Protein AF-A0A938V7R7-F1 (afdb_monomer)

Foldseek 3Di:
DDDDLPVAQQEEEAAQALLRLLLLLLLLVVVRRYAYEHQDAHNPCCLAQHVQLLVLLLVVLVVLVCLQCCVVVVDPRDHDDDDVQVSLVSSVVRSCVVRVVSVVSCVVSVHHYDNFHFAAWEDDPQAIWTATPVRDIGGYNFYEYAQAWDADDDPQEDAPLQFENESRSLSVDNDQFQEEEEEALAQSSQSSLQSNLSVNHAYEYEELAQFHNVVAAPVLRVVSVVVSVVSRYHYHYNKHWNHWDQDPQWIWTQIPVRDIDITNHYYYHHDIAADPNYHYHPDDFDDDSQAGDADLLQDTPDPSYGYFANSNVLDNDSVRSNVSSSSNSQCSSQVVVVHDRPDDGDDSQQDKDWRSHVVIDIDGHDHPVRCCVVPNDDDDDDD

Mean predicted aligned error: 4.32 Å

Secondary structure (DSSP, 8-state):
----TTS--SEEEE--SHHHHHHHHHHHHTT--EEEE-SS-TTHHHHHSSHHHHHHHHHHHHHHHHHHHGGGGTPPP------HHHHHHHHHHHHHHHHHHHHHHHHHTT--EE-S-EEEEEEETTEEEEEETTS-EEEESEEEE---EEEPPBTTB---SSSEE-HHHHHH-SS--SEEEEE--SHHHHHHHHHHHHTT-EEEEEESSSSSSTTS-HHHHHHHHHHHHHTT-EEEES--EEEEEEETTEEEEEETTS-EEEESEEEE-S-EEE----EEES----EETTEEP--TT-B-SSTTEEE-GGGG-S---HHHHHHHHHHHHHHHHHHHTT-----PPP-GGGS-EEE-SSS-EEE-S--HHHHHHHHSS------

Radius of gyration: 22.88 Å; Cα contacts (8 Å, |Δi|>4): 775; chains: 1; bounding box: 61×50×68 Å

Nearest PDB structures (foldseek):
  5tr3-assembly1_A  TM=9.235E-01  e=7.946E-37  Pseudomonas putida KT2440
  6uzi-assembly2_D  TM=9.036E-01  e=4.889E-37  Elizabethkingia anophelis NUHP1
  2eq7-assembly1_B  TM=9.326E-01  e=8.092E-36  Thermus thermophilus HB8
  6bz0-assembly1_B  TM=9.240E-01  e=6.521E-36  Acinetobacter baumannii ATCC 19606 = CIP 70.34 = JCM 6841
  3lad-assembly1_B  TM=9.227E-01  e=3.668E-35  Azotobacter vinelandii

Structure (mmCIF, N/CA/C/O backbone):
data_AF-A0A938V7R7-F1
#
_entry.id   AF-A0A938V7R7-F1
#
loop_
_atom_site.group_PDB
_atom_site.id
_atom_site.type_symbol
_atom_site.label_atom_id
_atom_site.label_alt_id
_atom_site.label_comp_id
_atom_site.label_asym_id
_atom_site.label_entity_id
_atom_site.label_seq_id
_atom_site.pdbx_PDB_ins_code
_atom_site.Cartn_x
_atom_site.Cartn_y
_atom_site.Cartn_z
_atom_site.occupancy
_atom_site.B_iso_or_equiv
_atom_site.auth_seq_id
_atom_site.auth_comp_id
_atom_site.auth_asym_id
_atom_site.auth_atom_id
_atom_site.pdbx_PDB_model_num
ATOM 1 N N . MET A 1 1 ? 32.958 6.408 -9.379 1.00 33.25 1 MET A N 1
ATOM 2 C CA . MET A 1 1 ? 33.604 5.968 -10.634 1.00 33.25 1 MET A CA 1
ATOM 3 C C . MET A 1 1 ? 32.664 6.371 -11.743 1.00 33.25 1 MET A C 1
ATOM 5 O O . MET A 1 1 ? 31.522 5.935 -11.711 1.00 33.25 1 MET A O 1
ATOM 9 N N . ASN A 1 2 ? 33.106 7.273 -12.616 1.00 33.44 2 ASN A N 1
ATOM 10 C CA . ASN A 1 2 ? 32.298 7.800 -13.712 1.00 33.44 2 ASN A CA 1
ATOM 11 C C . ASN A 1 2 ? 32.047 6.668 -14.710 1.00 33.44 2 ASN A C 1
ATOM 13 O O . ASN A 1 2 ? 33.001 6.150 -15.289 1.00 33.44 2 ASN A O 1
ATOM 17 N N . ALA A 1 3 ? 30.790 6.245 -14.835 1.00 33.84 3 ALA A N 1
ATOM 18 C CA . ALA A 1 3 ? 30.380 5.324 -15.881 1.00 33.84 3 ALA A CA 1
ATOM 19 C C . ALA A 1 3 ? 30.450 6.056 -17.228 1.00 33.84 3 ALA A C 1
ATOM 21 O O . ALA A 1 3 ? 30.007 7.198 -17.346 1.00 33.84 3 ALA A O 1
ATOM 22 N N . ASP A 1 4 ? 31.058 5.400 -18.209 1.00 33.91 4 ASP A N 1
ATOM 23 C CA . ASP A 1 4 ? 31.094 5.820 -19.604 1.00 33.91 4 ASP A CA 1
ATOM 24 C C . ASP A 1 4 ? 29.648 6.019 -20.120 1.00 33.91 4 ASP A C 1
ATOM 26 O O . ASP A 1 4 ? 28.825 5.109 -19.941 1.00 33.91 4 ASP A O 1
ATOM 30 N N . PRO A 1 5 ? 29.311 7.158 -20.762 1.00 38.81 5 PRO A N 1
ATOM 31 C CA . PRO A 1 5 ? 27.998 7.405 -21.371 1.00 38.81 5 PRO A CA 1
ATOM 32 C C . PRO A 1 5 ? 27.539 6.335 -22.383 1.00 38.81 5 PRO A C 1
ATOM 34 O O . PRO A 1 5 ? 26.374 6.335 -22.785 1.00 38.81 5 PRO A O 1
ATOM 37 N N . LEU A 1 6 ? 28.430 5.426 -22.805 1.00 35.28 6 LEU A N 1
ATOM 38 C CA . LEU A 1 6 ? 28.160 4.356 -23.771 1.00 35.28 6 LEU A CA 1
ATOM 39 C C . LEU A 1 6 ? 28.014 2.943 -23.175 1.00 35.28 6 LEU A C 1
ATOM 41 O O . LEU A 1 6 ? 27.653 2.025 -23.910 1.00 35.28 6 LEU A O 1
ATOM 45 N N . THR A 1 7 ? 28.169 2.746 -21.860 1.00 48.50 7 THR A N 1
ATOM 46 C CA . THR A 1 7 ? 27.627 1.549 -21.179 1.00 48.50 7 THR A CA 1
ATOM 47 C C . THR A 1 7 ? 26.198 1.825 -20.716 1.00 48.50 7 THR A C 1
ATOM 49 O O . THR A 1 7 ? 25.919 1.900 -19.521 1.00 48.50 7 THR A O 1
ATOM 52 N N . GLN A 1 8 ? 25.292 2.053 -21.669 1.00 60.91 8 GLN A N 1
ATOM 53 C CA . GLN A 1 8 ? 23.885 2.312 -21.366 1.00 60.91 8 GLN A CA 1
ATOM 54 C C . GLN A 1 8 ? 23.280 1.101 -20.634 1.00 60.91 8 GLN A C 1
ATOM 56 O O . GLN A 1 8 ? 23.446 -0.032 -21.106 1.00 60.91 8 GLN A O 1
ATOM 61 N N . PRO A 1 9 ? 22.605 1.286 -19.484 1.00 76.00 9 PRO A N 1
ATOM 62 C CA . PRO A 1 9 ? 21.850 0.201 -18.877 1.00 76.00 9 PRO A CA 1
ATOM 63 C C . PRO A 1 9 ? 20.821 -0.314 -19.890 1.00 76.00 9 PRO A C 1
ATOM 65 O O . PRO A 1 9 ? 20.199 0.454 -20.614 1.00 76.00 9 PRO A O 1
ATOM 68 N N . LYS A 1 10 ? 20.641 -1.632 -19.963 1.00 92.06 10 LYS A N 1
ATOM 69 C CA . LYS A 1 10 ? 19.628 -2.240 -20.831 1.00 92.06 10 LYS A CA 1
ATOM 70 C C . LYS A 1 10 ? 18.223 -1.968 -20.308 1.00 92.06 10 LYS A C 1
ATOM 72 O O . LYS A 1 10 ? 17.310 -1.770 -21.103 1.00 92.06 10 LYS A O 1
ATOM 77 N N . VAL A 1 11 ? 18.060 -1.926 -18.987 1.00 97.94 11 VAL A N 1
ATOM 78 C CA . VAL A 1 11 ? 16.760 -1.730 -18.339 1.00 97.94 11 VAL A CA 1
ATOM 79 C C . VAL A 1 11 ? 16.830 -0.609 -17.310 1.00 97.94 11 VAL A C 1
ATOM 81 O O . VAL A 1 11 ? 17.710 -0.610 -16.448 1.00 97.94 11 VAL A O 1
ATOM 84 N N . ALA A 1 12 ? 15.871 0.310 -17.364 1.00 98.31 12 ALA A N 1
ATOM 85 C CA . ALA A 1 12 ? 15.604 1.271 -16.304 1.00 98.31 12 ALA A CA 1
ATOM 86 C C . ALA A 1 12 ? 14.362 0.854 -15.512 1.00 98.31 12 ALA A C 1
ATOM 88 O O . ALA A 1 12 ? 13.296 0.639 -16.085 1.00 98.31 12 ALA A O 1
ATOM 89 N N . VAL A 1 13 ? 14.487 0.757 -14.190 1.00 98.81 13 VAL A N 1
ATOM 90 C CA . VAL A 1 13 ? 13.364 0.493 -13.282 1.00 98.81 13 VAL A CA 1
ATOM 91 C C . VAL A 1 13 ? 13.061 1.762 -12.497 1.00 98.81 13 VAL A C 1
ATOM 93 O O . VAL A 1 13 ? 13.928 2.263 -11.784 1.00 98.81 13 VAL A O 1
ATOM 96 N N . ILE A 1 14 ? 11.844 2.287 -12.628 1.00 98.75 14 ILE A N 1
ATOM 97 C CA . ILE A 1 14 ? 11.409 3.519 -11.963 1.00 98.75 14 ILE A CA 1
ATOM 98 C C . ILE A 1 14 ? 10.562 3.154 -10.744 1.00 98.75 14 ILE A C 1
ATOM 100 O O . ILE A 1 14 ? 9.425 2.710 -10.893 1.00 98.75 14 ILE A O 1
ATOM 104 N N . GLY A 1 15 ? 11.109 3.368 -9.548 1.00 98.56 15 GLY A N 1
ATOM 105 C CA . GLY A 1 15 ? 10.508 3.012 -8.264 1.00 98.56 15 GLY A CA 1
ATOM 106 C C . GLY A 1 15 ? 11.076 1.706 -7.708 1.00 98.56 15 GLY A C 1
ATOM 107 O O . GLY A 1 15 ? 11.133 0.689 -8.397 1.00 98.56 15 GLY A O 1
ATOM 108 N N . ALA A 1 16 ? 11.466 1.713 -6.435 1.00 98.25 16 ALA A N 1
ATOM 109 C CA . ALA A 1 16 ? 12.072 0.579 -5.745 1.00 98.25 16 ALA A CA 1
ATOM 110 C C . ALA A 1 16 ? 11.180 0.011 -4.632 1.00 98.25 16 ALA A C 1
ATOM 112 O O . ALA A 1 16 ? 11.668 -0.437 -3.591 1.00 98.25 16 ALA A O 1
ATOM 113 N N . GLY A 1 17 ? 9.863 -0.015 -4.858 1.00 98.50 17 GLY A N 1
ATOM 114 C CA . GLY A 1 17 ? 8.929 -0.851 -4.096 1.00 98.50 17 GLY A CA 1
ATOM 115 C C . GLY A 1 17 ? 9.093 -2.353 -4.397 1.00 98.50 17 GLY A C 1
ATOM 116 O O . GLY A 1 17 ? 9.943 -2.714 -5.213 1.00 98.50 17 GLY A O 1
ATOM 117 N N . PRO A 1 18 ? 8.268 -3.236 -3.792 1.00 98.50 18 PRO A N 1
ATOM 118 C CA . PRO A 1 18 ? 8.351 -4.697 -3.952 1.00 98.50 18 PRO A CA 1
ATOM 119 C C . PRO A 1 18 ? 8.522 -5.181 -5.393 1.00 98.50 18 PRO A C 1
ATOM 121 O O . PRO A 1 18 ? 9.434 -5.949 -5.675 1.00 98.50 18 PRO A O 1
ATOM 124 N N . GLY A 1 19 ? 7.723 -4.666 -6.332 1.00 98.38 19 GLY A N 1
ATOM 125 C CA . GLY A 1 19 ? 7.876 -5.024 -7.743 1.00 98.38 19 GLY A CA 1
ATOM 126 C C . GLY A 1 19 ? 9.193 -4.548 -8.356 1.00 98.38 19 GLY A C 1
ATOM 127 O O . GLY A 1 19 ? 9.865 -5.315 -9.043 1.00 98.38 19 GLY A O 1
ATOM 128 N N . GLY A 1 20 ? 9.582 -3.300 -8.095 1.00 98.62 20 GLY A N 1
ATOM 129 C CA . GLY A 1 20 ? 10.746 -2.675 -8.719 1.00 98.62 20 GLY A CA 1
ATOM 130 C C . GLY A 1 20 ? 12.078 -3.245 -8.238 1.00 98.62 20 GLY A C 1
ATOM 131 O O . GLY A 1 20 ? 12.902 -3.659 -9.056 1.00 98.62 20 GLY A O 1
ATOM 132 N N . TYR A 1 21 ? 12.293 -3.339 -6.919 1.00 98.44 21 TYR A N 1
ATOM 133 C CA . TYR A 1 21 ? 13.563 -3.871 -6.415 1.00 98.44 21 TYR A CA 1
ATOM 134 C C . TYR A 1 21 ? 13.714 -5.368 -6.728 1.00 98.44 21 TYR A C 1
ATOM 136 O O . TYR A 1 21 ? 14.823 -5.809 -7.031 1.00 98.44 21 TYR A O 1
ATOM 144 N N . GLU A 1 22 ? 12.630 -6.158 -6.713 1.00 98.56 22 GLU A N 1
ATOM 145 C CA . GLU A 1 22 ? 12.698 -7.574 -7.099 1.00 98.56 22 GLU A CA 1
ATOM 146 C C . GLU A 1 22 ? 12.972 -7.754 -8.592 1.00 98.56 22 GLU A C 1
ATOM 148 O O . GLU A 1 22 ? 13.794 -8.602 -8.951 1.00 98.56 22 GLU A O 1
ATOM 153 N N . ALA A 1 23 ? 12.361 -6.931 -9.454 1.00 98.69 23 ALA A N 1
ATOM 154 C CA . ALA A 1 23 ? 12.677 -6.907 -10.881 1.00 98.69 23 ALA A CA 1
ATOM 155 C C . ALA A 1 23 ? 14.161 -6.584 -11.106 1.00 98.69 23 ALA A C 1
ATOM 157 O O . ALA A 1 23 ? 14.849 -7.324 -11.807 1.00 98.69 23 ALA A O 1
ATOM 158 N N . ALA A 1 24 ? 14.690 -5.546 -10.450 1.00 98.56 24 ALA A N 1
ATOM 159 C CA . ALA A 1 24 ? 16.096 -5.160 -10.571 1.00 98.56 24 ALA A CA 1
ATOM 160 C C . ALA A 1 24 ? 17.059 -6.263 -10.093 1.00 98.56 24 ALA A C 1
ATOM 162 O O . ALA A 1 24 ? 18.057 -6.555 -10.757 1.00 98.56 24 ALA A O 1
ATOM 163 N N . ILE A 1 25 ? 16.751 -6.929 -8.973 1.00 98.44 25 ILE A N 1
ATOM 164 C CA . ILE A 1 25 ? 17.532 -8.078 -8.488 1.00 98.44 25 ILE A CA 1
ATOM 165 C C . ILE A 1 25 ? 17.487 -9.229 -9.492 1.00 98.44 25 ILE A C 1
ATOM 167 O O . ILE A 1 25 ? 18.521 -9.843 -9.758 1.00 98.44 25 ILE A O 1
ATOM 171 N N . ARG A 1 26 ? 16.308 -9.542 -10.039 1.00 98.25 26 ARG A N 1
ATOM 172 C CA . ARG A 1 26 ? 16.136 -10.646 -10.984 1.00 98.25 26 ARG A CA 1
ATOM 173 C C . ARG A 1 26 ? 16.855 -10.383 -12.306 1.00 98.25 26 ARG A C 1
ATOM 175 O O . ARG A 1 26 ? 17.546 -11.269 -12.793 1.00 98.25 26 ARG A O 1
ATOM 182 N N . LEU A 1 27 ? 16.767 -9.168 -12.840 1.00 98.25 27 LEU A N 1
ATOM 183 C CA . LEU A 1 27 ? 17.509 -8.756 -14.034 1.00 98.25 27 LEU A CA 1
ATOM 184 C C . LEU A 1 27 ? 19.026 -8.842 -13.812 1.00 98.25 27 LEU A C 1
ATOM 186 O O . LEU A 1 27 ? 19.739 -9.383 -14.652 1.00 98.25 27 LEU A O 1
ATOM 190 N N . ASN A 1 28 ? 19.516 -8.412 -12.644 1.00 97.38 28 ASN A N 1
ATOM 191 C CA . ASN A 1 28 ? 20.922 -8.575 -12.266 1.00 97.38 28 ASN A CA 1
ATOM 192 C C . ASN A 1 28 ? 21.352 -10.050 -12.187 1.00 97.38 28 ASN A C 1
ATOM 194 O O . ASN A 1 28 ? 22.461 -10.377 -12.594 1.00 97.38 28 ASN A O 1
ATOM 198 N N . GLN A 1 29 ? 20.489 -10.948 -11.697 1.00 97.38 29 GLN A N 1
ATOM 199 C CA . GLN A 1 29 ? 20.750 -12.397 -11.698 1.00 97.38 29 GLN A CA 1
ATOM 200 C C . GLN A 1 29 ? 20.821 -12.989 -13.110 1.00 97.38 29 GLN A C 1
ATOM 202 O O . GLN A 1 29 ? 21.473 -14.011 -13.301 1.00 97.38 29 GLN A O 1
ATOM 207 N N . TYR A 1 30 ? 20.162 -12.359 -14.080 1.00 97.06 30 TYR A N 1
ATOM 208 C CA . TYR A 1 30 ? 20.265 -12.686 -15.502 1.00 97.06 30 TYR A CA 1
ATOM 209 C C . TYR A 1 30 ? 21.405 -11.951 -16.207 1.00 97.06 30 TYR A C 1
ATOM 211 O O . TYR A 1 30 ? 21.501 -12.030 -17.426 1.00 97.06 30 TYR A O 1
ATOM 219 N N . GLU A 1 31 ? 22.252 -11.245 -15.453 1.00 96.62 31 GLU A N 1
ATOM 220 C CA . GLU A 1 31 ? 23.382 -10.471 -15.972 1.00 96.62 31 GLU A CA 1
ATOM 221 C C . GLU A 1 31 ? 22.955 -9.362 -16.953 1.00 96.62 31 GLU A C 1
ATOM 223 O O . GLU A 1 31 ? 23.753 -8.882 -17.754 1.00 96.62 31 GLU A O 1
ATOM 228 N N . ILE A 1 32 ? 21.699 -8.905 -16.860 1.00 96.69 32 ILE A N 1
ATOM 229 C CA . ILE A 1 32 ? 21.162 -7.813 -17.674 1.00 96.69 32 ILE A CA 1
ATOM 230 C C . ILE A 1 32 ? 21.493 -6.476 -16.987 1.00 96.69 32 ILE A C 1
ATOM 232 O O . ILE A 1 32 ? 21.039 -6.241 -15.857 1.00 96.69 32 ILE A O 1
ATOM 236 N N . PRO A 1 33 ? 22.254 -5.569 -17.637 1.00 96.12 33 PRO A N 1
ATOM 237 C CA . PRO A 1 33 ? 22.592 -4.267 -17.070 1.00 96.12 33 PRO A CA 1
ATOM 238 C C . PRO A 1 33 ? 21.331 -3.473 -16.721 1.00 96.12 33 PRO A C 1
ATOM 240 O O . PRO A 1 33 ? 20.534 -3.147 -17.598 1.00 96.12 33 PRO A O 1
ATOM 243 N N . THR A 1 34 ? 21.148 -3.168 -15.440 1.00 97.06 34 THR A N 1
ATOM 244 C CA . THR A 1 34 ? 19.922 -2.553 -14.921 1.00 97.06 34 THR A CA 1
ATOM 245 C C . THR A 1 34 ? 20.266 -1.363 -14.049 1.00 97.06 34 THR A C 1
ATOM 247 O O . THR A 1 34 ? 21.168 -1.469 -13.225 1.00 97.06 34 THR A O 1
ATOM 250 N N . ILE A 1 35 ? 19.533 -0.264 -14.199 1.00 97.81 35 ILE A N 1
ATOM 251 C CA . ILE A 1 35 ? 19.584 0.901 -13.313 1.00 97.81 35 ILE A CA 1
ATOM 252 C C . ILE A 1 35 ? 18.248 1.035 -12.575 1.00 97.81 35 ILE A C 1
ATOM 254 O O . ILE A 1 35 ? 17.185 0.844 -13.168 1.00 97.81 35 ILE A O 1
ATOM 258 N N . LEU A 1 36 ? 18.301 1.323 -11.277 1.00 98.50 36 LEU A N 1
ATOM 259 C CA . LEU A 1 36 ? 17.126 1.481 -10.422 1.00 98.50 36 LEU A CA 1
ATOM 260 C C . LEU A 1 36 ? 17.019 2.935 -9.956 1.00 98.50 36 LEU A C 1
ATOM 262 O O . LEU A 1 36 ? 17.972 3.474 -9.401 1.00 98.50 36 LEU A O 1
ATOM 266 N N . PHE A 1 37 ? 15.864 3.559 -10.152 1.00 98.62 37 PHE A N 1
ATOM 267 C CA . PHE A 1 37 ? 15.572 4.906 -9.667 1.00 98.62 37 PHE A CA 1
ATOM 268 C C . PHE A 1 37 ? 14.657 4.822 -8.451 1.00 98.62 37 PHE A C 1
ATOM 270 O O . PHE A 1 37 ? 13.613 4.173 -8.502 1.00 98.62 37 PHE A O 1
ATOM 277 N N . GLU A 1 38 ? 15.032 5.489 -7.368 1.00 98.19 38 GLU A N 1
ATOM 278 C CA . GLU A 1 38 ? 14.213 5.616 -6.165 1.00 98.19 38 GLU A CA 1
ATOM 279 C C . GLU A 1 38 ? 14.363 7.034 -5.622 1.00 98.19 38 GLU A C 1
ATOM 281 O O . GLU A 1 38 ? 15.474 7.527 -5.474 1.00 98.19 38 GLU A O 1
ATOM 286 N N . LYS A 1 39 ? 13.249 7.712 -5.351 1.00 96.81 39 LYS A N 1
ATOM 287 C CA . LYS A 1 39 ? 13.266 9.093 -4.851 1.00 96.81 39 LYS A CA 1
ATOM 288 C C . LYS A 1 39 ? 13.313 9.167 -3.325 1.00 96.81 39 LYS A C 1
ATOM 290 O O . LYS A 1 39 ? 13.703 10.194 -2.780 1.00 96.81 39 LYS A O 1
ATOM 295 N N . GLU A 1 40 ? 12.917 8.094 -2.650 1.00 96.12 40 GLU A N 1
ATOM 296 C CA . GLU A 1 40 ? 12.910 7.958 -1.198 1.00 96.12 40 GLU A CA 1
ATOM 297 C C . GLU A 1 40 ? 13.838 6.806 -0.767 1.00 96.12 40 GLU A C 1
ATOM 299 O O . GLU A 1 40 ? 14.982 6.706 -1.211 1.00 96.12 40 GLU A O 1
ATOM 304 N N . ARG A 1 41 ? 13.378 5.940 0.140 1.00 97.31 41 ARG A N 1
ATOM 305 C CA . ARG A 1 41 ? 14.117 4.779 0.628 1.00 97.31 41 ARG A CA 1
ATOM 306 C C . ARG A 1 41 ? 13.670 3.521 -0.115 1.00 97.31 41 ARG A C 1
ATOM 308 O O . ARG A 1 41 ? 12.482 3.330 -0.378 1.00 97.31 41 ARG A O 1
ATOM 315 N N . LEU A 1 42 ? 14.618 2.623 -0.395 1.00 98.19 42 LEU A N 1
ATOM 316 C CA . LEU A 1 42 ? 14.331 1.317 -0.996 1.00 98.19 42 LEU A CA 1
ATOM 317 C C . LEU A 1 42 ? 13.257 0.554 -0.203 1.00 98.19 42 LEU A C 1
ATOM 319 O O . LEU A 1 42 ? 13.104 0.714 1.008 1.00 98.19 42 LEU A O 1
ATOM 323 N N . GLY A 1 43 ? 12.506 -0.302 -0.894 1.00 97.62 43 GLY A N 1
ATOM 324 C CA . GLY A 1 43 ? 11.392 -1.053 -0.317 1.00 97.62 43 GLY A CA 1
ATOM 325 C C . GLY A 1 43 ? 10.028 -0.387 -0.492 1.00 97.62 43 GLY A C 1
ATOM 326 O O . GLY A 1 43 ? 9.003 -1.049 -0.297 1.00 97.62 43 GLY A O 1
ATOM 327 N N . GLY A 1 44 ? 10.006 0.889 -0.894 1.00 97.81 44 GLY A N 1
ATOM 328 C CA . GLY A 1 44 ? 8.799 1.662 -1.178 1.00 97.81 44 GLY A CA 1
ATOM 329 C C . GLY A 1 44 ? 7.797 1.665 -0.022 1.00 97.81 44 GLY A C 1
ATOM 330 O O . GLY A 1 44 ? 8.156 1.461 1.142 1.00 97.81 44 GLY A O 1
ATOM 331 N N . VAL A 1 45 ? 6.515 1.851 -0.348 1.00 97.81 45 VAL A N 1
ATOM 332 C CA . VAL A 1 45 ? 5.436 1.935 0.652 1.00 97.81 45 VAL A CA 1
ATOM 333 C C . VAL A 1 45 ? 5.375 0.684 1.527 1.00 97.81 45 VAL A C 1
ATOM 335 O O . VAL A 1 45 ? 5.300 0.804 2.740 1.00 97.81 45 VAL A O 1
ATOM 338 N N . CYS A 1 46 ? 5.438 -0.522 0.956 1.00 97.94 46 CYS A N 1
ATOM 339 C CA . CYS A 1 46 ? 5.188 -1.744 1.727 1.00 97.94 46 CYS A CA 1
ATOM 340 C C . CYS A 1 46 ? 6.189 -1.957 2.874 1.00 97.94 46 CYS A C 1
ATOM 342 O O . CYS A 1 46 ? 5.774 -2.327 3.975 1.00 97.94 46 CYS A O 1
ATOM 344 N N . LEU A 1 47 ? 7.486 -1.713 2.647 1.00 98.38 47 LEU A N 1
ATOM 345 C CA . LEU A 1 47 ? 8.489 -1.909 3.697 1.00 98.38 47 LEU A CA 1
ATOM 346 C C . LEU A 1 47 ? 8.575 -0.715 4.655 1.00 98.38 47 LEU A C 1
ATOM 348 O O . LEU A 1 47 ? 8.753 -0.925 5.851 1.00 98.38 47 LEU A O 1
ATOM 352 N N . ASN A 1 48 ? 8.418 0.514 4.156 1.00 98.38 48 ASN A N 1
ATOM 353 C CA . ASN A 1 48 ? 8.651 1.724 4.951 1.00 98.38 48 ASN A CA 1
ATOM 354 C C . ASN A 1 48 ? 7.389 2.251 5.657 1.00 98.38 48 ASN A C 1
ATOM 356 O O . ASN A 1 48 ? 7.464 2.668 6.810 1.00 98.38 48 ASN A O 1
ATOM 360 N N . TRP A 1 49 ? 6.230 2.200 4.991 1.00 97.44 49 TRP A N 1
ATOM 361 C CA . TRP A 1 49 ? 5.007 2.932 5.368 1.00 97.44 49 TRP A CA 1
ATOM 362 C C . TRP A 1 49 ? 3.710 2.125 5.178 1.00 97.44 49 TRP A C 1
ATOM 364 O O . TRP A 1 49 ? 2.627 2.688 5.030 1.00 97.44 49 TRP A O 1
ATOM 374 N N . GLY A 1 50 ? 3.805 0.798 5.137 1.00 97.12 50 GLY A N 1
ATOM 375 C CA . GLY A 1 50 ? 2.684 -0.079 4.813 1.00 97.12 50 GLY A CA 1
ATOM 376 C C . GLY A 1 50 ? 2.791 -1.418 5.523 1.00 97.12 50 GLY A C 1
ATOM 377 O O . GLY A 1 50 ? 2.776 -1.482 6.747 1.00 97.12 50 GLY A O 1
ATOM 378 N N . CYS A 1 51 ? 2.908 -2.499 4.751 1.00 98.06 51 CYS A N 1
ATOM 379 C CA . CYS A 1 51 ? 2.873 -3.877 5.237 1.00 98.06 51 CYS A CA 1
ATOM 380 C C . CYS A 1 51 ? 3.716 -4.108 6.503 1.00 98.06 51 CYS A C 1
ATOM 382 O O . CYS A 1 51 ? 3.186 -4.531 7.524 1.00 98.06 51 CYS A O 1
ATOM 384 N N . ILE A 1 52 ? 5.018 -3.825 6.454 1.00 98.56 52 ILE A N 1
ATOM 385 C CA . ILE A 1 52 ? 5.947 -4.150 7.544 1.00 98.56 52 ILE A CA 1
ATOM 386 C C . ILE A 1 52 ? 5.641 -3.378 8.833 1.00 98.56 52 ILE A C 1
ATOM 388 O O . ILE A 1 52 ? 5.445 -4.029 9.864 1.00 98.56 52 ILE A O 1
ATOM 392 N N . PRO A 1 53 ? 5.575 -2.032 8.835 1.00 98.44 53 PRO A N 1
ATOM 393 C CA . PRO A 1 53 ? 5.277 -1.296 10.057 1.00 98.44 53 PRO A CA 1
ATOM 394 C C . PRO A 1 53 ? 3.872 -1.600 10.592 1.00 98.44 53 PRO A C 1
ATOM 396 O O . PRO A 1 53 ? 3.725 -1.778 11.800 1.00 98.44 53 PRO A O 1
ATOM 399 N N . THR A 1 54 ? 2.857 -1.742 9.730 1.00 98.44 54 THR A N 1
ATOM 400 C CA . THR A 1 54 ? 1.507 -2.108 10.182 1.00 98.44 54 THR A CA 1
ATOM 401 C C . THR A 1 54 ? 1.501 -3.490 10.827 1.00 98.44 54 THR A C 1
ATOM 403 O O . THR A 1 54 ? 0.978 -3.639 11.924 1.00 98.44 54 THR A O 1
ATOM 406 N N . LYS A 1 55 ? 2.136 -4.501 10.218 1.00 98.38 55 LYS A N 1
ATOM 407 C CA . LYS A 1 55 ? 2.129 -5.875 10.755 1.00 98.38 55 LYS A CA 1
ATOM 408 C C . LYS A 1 55 ? 2.986 -6.001 12.008 1.00 98.38 55 LYS A C 1
ATOM 410 O O . LYS A 1 55 ? 2.671 -6.784 12.900 1.00 98.38 55 LYS A O 1
ATOM 415 N N . ALA A 1 56 ? 4.024 -5.175 12.134 1.00 98.62 56 ALA A N 1
ATOM 416 C CA . ALA A 1 56 ? 4.710 -5.027 13.404 1.00 98.62 56 ALA A CA 1
ATOM 417 C C . ALA A 1 56 ? 3.736 -4.530 14.486 1.00 98.62 56 ALA A C 1
ATOM 419 O O . ALA A 1 56 ? 3.682 -5.155 15.540 1.00 98.62 56 ALA A O 1
ATOM 420 N N . LEU A 1 57 ? 2.931 -3.491 14.239 1.00 98.50 57 LEU A N 1
ATOM 421 C CA . LEU A 1 57 ? 1.927 -3.023 15.207 1.00 98.50 57 LEU A CA 1
ATOM 422 C C . LEU A 1 57 ? 0.836 -4.062 15.496 1.00 98.50 57 LEU A C 1
ATOM 424 O O . LEU A 1 57 ? 0.518 -4.269 16.667 1.00 98.50 57 LEU A O 1
ATOM 428 N N . VAL A 1 58 ? 0.337 -4.765 14.472 1.00 98.31 58 VAL A N 1
ATOM 429 C CA . VAL A 1 58 ? -0.618 -5.875 14.638 1.00 98.31 58 VAL A CA 1
ATOM 430 C C . VAL A 1 58 ? -0.087 -6.885 15.645 1.00 98.31 58 VAL A C 1
ATOM 432 O O . VAL A 1 58 ? -0.787 -7.198 16.600 1.00 98.31 58 VAL A O 1
ATOM 435 N N . ARG A 1 59 ? 1.178 -7.313 15.533 1.00 98.00 59 ARG A N 1
ATOM 436 C CA . ARG A 1 59 ? 1.714 -8.306 16.475 1.00 98.00 59 ARG A CA 1
ATOM 437 C C . ARG A 1 59 ? 1.738 -7.819 17.930 1.00 98.00 59 ARG A C 1
ATOM 439 O O . ARG A 1 59 ? 1.598 -8.620 18.851 1.00 98.00 59 ARG A O 1
ATOM 446 N N . SER A 1 60 ? 1.924 -6.517 18.159 1.00 97.50 60 SER A N 1
ATOM 447 C CA . SER A 1 60 ? 1.795 -5.940 19.505 1.00 97.50 60 SER A CA 1
ATOM 448 C C . SER A 1 60 ? 0.341 -5.952 19.990 1.00 97.50 60 SER A C 1
ATOM 450 O O . SER A 1 60 ? 0.100 -6.301 21.141 1.00 97.50 60 SER A O 1
ATOM 452 N N . ALA A 1 61 ? -0.613 -5.612 19.120 1.00 97.06 61 ALA A N 1
ATOM 453 C CA . ALA A 1 61 ? -2.044 -5.640 19.424 1.00 97.06 61 ALA A CA 1
ATOM 454 C C . ALA A 1 61 ? -2.563 -7.065 19.700 1.00 97.06 61 ALA A C 1
ATOM 456 O O . ALA A 1 61 ? -3.297 -7.278 20.662 1.00 97.06 61 ALA A O 1
ATOM 457 N N . GLU A 1 62 ? -2.133 -8.054 18.915 1.00 95.56 62 GLU A N 1
ATOM 458 C CA . GLU A 1 62 ? -2.445 -9.473 19.126 1.00 95.56 62 GLU A CA 1
ATOM 459 C C . GLU A 1 62 ? -2.005 -9.955 20.503 1.00 95.56 62 GLU A C 1
ATOM 461 O O . GLU A 1 62 ? -2.789 -10.581 21.207 1.00 95.56 62 GLU A O 1
ATOM 466 N N . LEU A 1 63 ? -0.777 -9.627 20.917 1.00 95.00 63 LEU A N 1
ATOM 467 C CA . LEU A 1 63 ? -0.277 -10.029 22.228 1.00 95.00 63 LEU A CA 1
ATOM 468 C C . LEU A 1 63 ? -1.133 -9.439 23.359 1.00 95.00 63 LEU A C 1
ATOM 470 O O . LEU A 1 63 ? -1.408 -10.122 24.342 1.00 95.00 63 LEU A O 1
ATOM 474 N N . ILE A 1 64 ? -1.601 -8.196 23.211 1.00 94.50 64 ILE A N 1
ATOM 475 C CA . ILE A 1 64 ? -2.519 -7.574 24.175 1.00 94.50 64 ILE A CA 1
ATOM 476 C C . ILE A 1 64 ? -3.859 -8.323 24.205 1.00 94.50 64 ILE A C 1
ATOM 478 O O . ILE A 1 64 ? -4.383 -8.601 25.286 1.00 94.50 64 ILE A O 1
ATOM 482 N N . HIS A 1 65 ? -4.403 -8.699 23.045 1.00 91.56 65 HIS A N 1
ATOM 483 C CA . HIS A 1 65 ? -5.614 -9.518 22.975 1.00 91.56 65 HIS A CA 1
ATOM 484 C C . HIS A 1 65 ? -5.429 -10.895 23.626 1.00 91.56 65 HIS A C 1
ATOM 486 O O . HIS A 1 65 ? -6.263 -11.284 24.443 1.00 91.56 65 HIS A O 1
ATOM 492 N N . GLU A 1 66 ? -4.333 -11.599 23.331 1.00 91.44 66 GLU A N 1
ATOM 493 C CA . GLU A 1 66 ? -3.987 -12.897 23.929 1.00 91.44 66 GLU A CA 1
ATOM 494 C C . GLU A 1 66 ? -3.876 -12.797 25.462 1.00 91.44 66 GLU A C 1
ATOM 496 O O . GLU A 1 66 ? -4.441 -13.623 26.180 1.00 91.44 66 GLU A O 1
ATOM 501 N N . MET A 1 67 ? -3.213 -11.756 25.980 1.00 92.00 67 MET A N 1
ATOM 502 C CA . MET A 1 67 ? -3.092 -11.517 27.425 1.00 92.00 67 MET A CA 1
ATOM 503 C C . MET A 1 67 ? -4.450 -11.270 28.090 1.00 92.00 67 MET A C 1
ATOM 505 O O . MET A 1 67 ? -4.714 -11.805 29.167 1.00 92.00 67 MET A O 1
ATOM 509 N N . ASN A 1 68 ? -5.329 -10.498 27.447 1.00 88.44 68 ASN A N 1
ATOM 510 C CA . ASN A 1 68 ? -6.674 -10.236 27.959 1.00 88.44 68 ASN A CA 1
ATOM 511 C C . ASN A 1 68 ? -7.564 -11.492 27.918 1.00 88.44 68 ASN A C 1
ATOM 513 O O . ASN A 1 68 ? -8.362 -11.710 28.830 1.00 88.44 68 ASN A O 1
ATOM 517 N N . ALA A 1 69 ? -7.404 -12.340 26.898 1.00 89.50 69 ALA A N 1
ATOM 518 C CA . ALA A 1 69 ? -8.142 -13.594 26.741 1.00 89.50 69 ALA A CA 1
ATOM 519 C C . ALA A 1 69 ? -7.605 -14.741 27.620 1.00 89.50 69 ALA A C 1
ATOM 521 O O . ALA A 1 69 ? -8.266 -15.768 27.763 1.00 89.50 69 ALA A O 1
ATOM 522 N N . ALA A 1 70 ? -6.440 -14.584 28.256 1.00 92.12 70 ALA A N 1
ATOM 523 C CA . ALA A 1 70 ? -5.796 -15.629 29.057 1.00 92.12 70 ALA A CA 1
ATOM 524 C C . ALA A 1 70 ? -6.690 -16.181 30.194 1.00 92.12 70 ALA A C 1
ATOM 526 O O . ALA A 1 70 ? -6.558 -17.345 30.584 1.00 92.12 70 ALA A O 1
ATOM 527 N N . VAL A 1 71 ? -7.650 -15.382 30.678 1.00 92.12 71 VAL A N 1
ATOM 528 C CA . VAL A 1 71 ? -8.650 -15.797 31.678 1.00 92.12 71 VAL A CA 1
ATOM 529 C C . VAL A 1 71 ? -9.535 -16.952 31.205 1.00 92.12 71 VAL A C 1
ATOM 531 O O . VAL A 1 71 ? -9.897 -17.805 32.015 1.00 92.12 71 VAL A O 1
ATOM 534 N N . GLU A 1 72 ? -9.822 -17.042 29.904 1.00 92.25 72 GLU A N 1
ATOM 535 C CA . GLU A 1 72 ? -10.599 -18.140 29.312 1.00 92.25 72 GLU A CA 1
ATOM 536 C C . GLU A 1 72 ? -9.860 -19.483 29.417 1.00 92.25 72 GLU A C 1
ATOM 538 O O . GLU A 1 72 ? -10.481 -20.543 29.454 1.00 92.25 72 GLU A O 1
ATOM 543 N N . TYR A 1 73 ? -8.534 -19.434 29.560 1.00 93.31 73 TYR A N 1
ATOM 544 C CA . TYR A 1 73 ? -7.657 -20.590 29.741 1.00 93.31 73 TYR A CA 1
ATOM 545 C C . TYR A 1 73 ? -7.304 -20.846 31.216 1.00 93.31 73 TYR A C 1
ATOM 547 O O . TYR A 1 73 ? -6.397 -21.620 31.518 1.00 93.31 73 TYR A O 1
ATOM 555 N N . GLY A 1 74 ? -7.992 -20.188 32.156 1.00 93.88 74 GLY A N 1
ATOM 556 C CA . GLY A 1 74 ? -7.743 -20.332 33.592 1.00 93.88 74 GLY A CA 1
ATOM 557 C C . GLY A 1 74 ? -6.483 -19.618 34.095 1.00 93.88 74 GLY A C 1
ATOM 558 O O . GLY A 1 74 ? -6.092 -19.808 35.250 1.00 93.88 74 GLY A O 1
ATOM 559 N N . ILE A 1 75 ? -5.847 -18.780 33.270 1.00 93.12 75 ILE A N 1
ATOM 560 C CA . ILE A 1 75 ? -4.719 -17.940 33.682 1.00 93.12 75 ILE A CA 1
ATOM 561 C C . ILE A 1 75 ? -5.288 -16.668 34.307 1.00 93.12 75 ILE A C 1
ATOM 563 O O . ILE A 1 75 ? -6.104 -15.972 33.707 1.00 93.12 75 ILE A O 1
ATOM 567 N N . LYS A 1 76 ? -4.875 -16.352 35.537 1.00 87.12 76 LYS A N 1
ATOM 568 C CA . LYS A 1 76 ? -5.390 -15.171 36.243 1.00 87.12 76 LYS A CA 1
ATOM 569 C C . LYS A 1 76 ? -5.121 -13.900 35.425 1.00 87.12 76 LYS A C 1
ATOM 571 O O . LYS A 1 76 ? -3.991 -13.726 34.966 1.00 87.12 76 LYS A O 1
ATOM 576 N N . PRO A 1 77 ? -6.117 -13.010 35.277 1.00 78.69 77 PRO A N 1
ATOM 577 C CA . PRO A 1 77 ? -5.969 -11.818 34.460 1.00 78.69 77 PRO A CA 1
ATOM 578 C C . PRO A 1 77 ? -4.896 -10.907 35.057 1.00 78.69 77 PRO A C 1
ATOM 580 O O . PRO A 1 77 ? -4.942 -10.566 36.240 1.00 78.69 77 PRO A O 1
ATOM 583 N N . HIS A 1 78 ? -3.950 -10.499 34.219 1.00 79.88 78 HIS A N 1
ATOM 584 C CA . HIS A 1 78 ? -3.036 -9.408 34.511 1.00 79.88 78 HIS A CA 1
ATOM 585 C C . HIS A 1 78 ? -3.180 -8.379 33.388 1.00 79.88 78 HIS A C 1
ATOM 587 O O . HIS A 1 78 ? -2.965 -8.743 32.231 1.00 79.88 78 HIS A O 1
ATOM 593 N N . PRO A 1 79 ? -3.539 -7.116 33.686 1.00 77.62 79 PRO A N 1
ATOM 594 C CA . PRO A 1 79 ? -3.647 -6.087 32.660 1.00 77.62 79 PRO A CA 1
ATOM 595 C C . PRO A 1 79 ? -2.345 -5.978 31.866 1.00 77.62 79 PRO A C 1
ATOM 597 O O . PRO A 1 79 ? -1.259 -5.976 32.460 1.00 77.62 79 PRO A O 1
ATOM 600 N N . ALA A 1 80 ? -2.453 -5.884 30.542 1.00 83.44 80 ALA A N 1
ATOM 601 C CA . ALA A 1 80 ? -1.316 -5.570 29.693 1.00 83.44 80 ALA A CA 1
ATOM 602 C C . ALA A 1 80 ? -0.887 -4.120 29.962 1.00 83.44 80 ALA A C 1
ATOM 604 O O . ALA A 1 80 ? -1.608 -3.178 29.639 1.00 83.44 80 ALA A O 1
ATOM 605 N N . VAL A 1 81 ? 0.280 -3.943 30.579 1.00 89.50 81 VAL A N 1
ATOM 606 C CA . VAL A 1 81 ? 0.910 -2.630 30.752 1.00 89.50 81 VAL A CA 1
ATOM 607 C C . VAL A 1 81 ? 1.894 -2.445 29.607 1.00 89.50 81 VAL A C 1
ATOM 609 O O . VAL A 1 81 ? 2.795 -3.264 29.435 1.00 89.50 81 VAL A O 1
ATOM 612 N N . PHE A 1 82 ? 1.716 -1.391 28.816 1.00 93.62 82 PHE A N 1
ATOM 613 C CA . PHE A 1 82 ? 2.562 -1.100 27.663 1.00 93.62 82 PHE A CA 1
ATOM 614 C C . PHE A 1 82 ? 2.882 0.392 27.571 1.00 93.62 82 PHE A C 1
ATOM 616 O O . PHE A 1 82 ? 2.116 1.235 28.033 1.00 93.62 82 PHE A O 1
ATOM 623 N N . ASP A 1 83 ? 4.008 0.698 26.931 1.00 95.62 83 ASP A N 1
ATOM 624 C CA . ASP A 1 83 ? 4.384 2.045 26.515 1.00 95.62 83 ASP A CA 1
ATOM 625 C C . ASP A 1 83 ? 4.315 2.123 24.981 1.00 95.62 83 ASP A C 1
ATOM 627 O O . ASP A 1 83 ? 4.884 1.292 24.263 1.00 95.62 83 ASP A O 1
ATOM 631 N N . PHE A 1 84 ? 3.572 3.101 24.456 1.00 97.31 84 PHE A N 1
ATOM 632 C CA . PHE A 1 84 ? 3.383 3.228 23.010 1.00 97.31 84 PHE A CA 1
ATOM 633 C C . PHE A 1 84 ? 4.668 3.646 22.278 1.00 97.31 84 PHE A C 1
ATOM 635 O O . PHE A 1 84 ? 4.893 3.212 21.147 1.00 97.31 84 PHE A O 1
ATOM 642 N N . LYS A 1 85 ? 5.555 4.417 22.918 1.00 97.19 85 LYS A N 1
ATOM 643 C CA . LYS A 1 85 ? 6.854 4.803 22.346 1.00 97.19 85 LYS A CA 1
ATOM 644 C C . LYS A 1 85 ? 7.777 3.593 22.232 1.00 97.19 85 LYS A C 1
ATOM 646 O O . LYS A 1 85 ? 8.484 3.470 21.229 1.00 97.19 85 LYS A O 1
ATOM 651 N N . ASP A 1 86 ? 7.722 2.658 23.177 1.00 97.56 86 ASP A N 1
ATOM 652 C CA . ASP A 1 86 ? 8.454 1.389 23.082 1.00 97.56 86 ASP A CA 1
ATOM 653 C C . ASP A 1 86 ? 7.913 0.498 21.950 1.00 97.56 86 ASP A C 1
ATOM 655 O O . ASP A 1 86 ? 8.692 -0.075 21.176 1.00 97.56 86 ASP A O 1
ATOM 659 N N . ILE A 1 87 ? 6.586 0.430 21.779 1.00 98.06 87 ILE A N 1
ATOM 660 C CA . ILE A 1 87 ? 5.953 -0.265 20.641 1.00 98.06 87 ILE A CA 1
ATOM 661 C C . ILE A 1 87 ? 6.409 0.355 19.311 1.00 98.06 87 ILE A C 1
ATOM 663 O O . ILE A 1 87 ? 6.837 -0.371 18.405 1.00 98.06 87 ILE A O 1
ATOM 667 N N . GLN A 1 88 ? 6.386 1.686 19.206 1.00 98.25 88 GLN A N 1
ATOM 668 C CA . GLN A 1 88 ? 6.844 2.420 18.024 1.00 98.25 88 GLN A CA 1
ATOM 669 C C . GLN A 1 88 ? 8.339 2.203 17.756 1.00 98.25 88 GLN A C 1
ATOM 671 O O . GLN A 1 88 ? 8.739 1.964 16.613 1.00 98.25 88 GLN A O 1
ATOM 676 N N . THR A 1 89 ? 9.167 2.189 18.801 1.00 98.25 89 THR A N 1
ATOM 677 C CA . THR A 1 89 ? 10.603 1.898 18.702 1.00 98.25 89 THR A CA 1
ATOM 678 C C . THR A 1 89 ? 10.844 0.492 18.155 1.00 98.25 89 THR A C 1
ATOM 680 O O . THR A 1 89 ? 11.647 0.310 17.235 1.00 98.25 89 THR A O 1
ATOM 683 N N . ARG A 1 90 ? 10.106 -0.515 18.644 1.00 98.19 90 ARG A N 1
ATOM 684 C CA . ARG A 1 90 ? 10.187 -1.887 18.122 1.00 98.19 90 ARG A CA 1
ATOM 685 C C . ARG A 1 90 ? 9.765 -1.961 16.655 1.00 98.19 90 ARG A C 1
ATOM 687 O O . ARG A 1 90 ? 10.473 -2.583 15.863 1.00 98.19 90 ARG A O 1
ATOM 694 N N . LYS A 1 91 ? 8.649 -1.327 16.281 1.00 98.44 91 LYS A N 1
ATOM 695 C CA . LYS A 1 91 ? 8.186 -1.237 14.885 1.00 98.44 91 LYS A CA 1
ATOM 696 C C . LYS A 1 91 ? 9.278 -0.653 13.985 1.00 98.44 91 LYS A C 1
ATOM 698 O O . LYS A 1 91 ? 9.617 -1.259 12.971 1.00 98.44 91 LYS A O 1
ATOM 703 N N . ASN A 1 92 ? 9.863 0.480 14.376 1.00 98.38 92 ASN A N 1
ATOM 704 C CA . ASN A 1 92 ? 10.925 1.143 13.615 1.00 98.38 92 ASN A CA 1
ATOM 705 C C . ASN A 1 92 ? 12.171 0.260 13.479 1.00 98.38 92 ASN A C 1
ATOM 707 O O . ASN A 1 92 ? 12.745 0.185 12.398 1.00 98.38 92 ASN A O 1
ATOM 711 N N . LYS A 1 93 ? 12.546 -0.481 14.529 1.00 98.62 93 LYS A N 1
ATOM 712 C CA . LYS A 1 93 ? 13.651 -1.448 14.466 1.00 98.62 93 LYS A CA 1
ATOM 713 C C . LYS A 1 93 ? 13.394 -2.571 13.453 1.00 98.62 93 LYS A C 1
ATOM 715 O O . LYS A 1 93 ? 14.316 -2.962 12.743 1.00 98.62 93 LYS A O 1
ATOM 720 N N . VAL A 1 94 ? 12.163 -3.085 13.376 1.00 98.69 94 VAL A N 1
ATOM 721 C CA . VAL A 1 94 ? 11.781 -4.116 12.391 1.00 98.69 94 VAL A CA 1
ATOM 722 C C . VAL A 1 94 ? 11.874 -3.569 10.965 1.00 98.69 94 VAL A C 1
ATOM 724 O O . VAL A 1 94 ? 12.459 -4.228 10.105 1.00 98.69 94 VAL A O 1
ATOM 727 N N . VAL A 1 95 ? 11.356 -2.359 10.723 1.00 98.62 95 VAL A N 1
ATOM 728 C CA . VAL A 1 95 ? 11.485 -1.674 9.424 1.00 98.62 95 VAL A CA 1
ATOM 729 C C . VAL A 1 95 ? 12.958 -1.501 9.060 1.00 98.62 95 VAL A C 1
ATOM 731 O O . VAL A 1 95 ? 13.373 -1.923 7.984 1.00 98.62 95 VAL A O 1
ATOM 734 N N . GLU A 1 96 ? 13.764 -0.963 9.977 1.00 98.56 96 GLU A N 1
ATOM 735 C CA . GLU A 1 96 ? 15.185 -0.706 9.747 1.00 98.56 96 GLU A CA 1
ATOM 736 C C . GLU A 1 96 ? 15.951 -1.981 9.386 1.00 98.56 96 GLU A C 1
ATOM 738 O O . GLU A 1 96 ? 16.709 -2.004 8.418 1.00 98.56 96 GLU A O 1
ATOM 743 N N . GLN A 1 97 ? 15.715 -3.072 10.117 1.00 98.50 97 GLN A N 1
ATOM 744 C CA . GLN A 1 97 ? 16.348 -4.360 9.847 1.00 98.50 97 GLN A CA 1
ATOM 745 C C . GLN A 1 97 ? 16.014 -4.886 8.444 1.00 98.50 97 GLN A C 1
ATOM 747 O O . GLN A 1 97 ? 16.895 -5.386 7.744 1.00 98.50 97 GLN A O 1
ATOM 752 N N . ILE A 1 98 ? 14.749 -4.798 8.035 1.00 98.12 98 ILE A N 1
ATOM 753 C CA . ILE A 1 98 ? 14.298 -5.337 6.749 1.00 98.12 98 ILE A CA 1
ATOM 754 C C . ILE A 1 98 ? 14.806 -4.468 5.595 1.00 98.12 98 ILE A C 1
ATOM 756 O O . ILE A 1 98 ? 15.373 -4.992 4.635 1.00 98.12 98 ILE A O 1
ATOM 760 N N . VAL A 1 99 ? 14.650 -3.147 5.695 1.00 98.31 99 VAL A N 1
ATOM 761 C CA . VAL A 1 99 ? 15.020 -2.227 4.614 1.00 98.31 99 VAL A CA 1
ATOM 762 C C . VAL A 1 99 ? 16.538 -2.175 4.425 1.00 98.31 99 VAL A C 1
ATOM 764 O O . VAL A 1 99 ? 17.012 -2.312 3.296 1.00 98.31 99 VAL A O 1
ATOM 767 N N . SER A 1 100 ? 17.320 -2.111 5.510 1.00 98.38 100 SER A N 1
ATOM 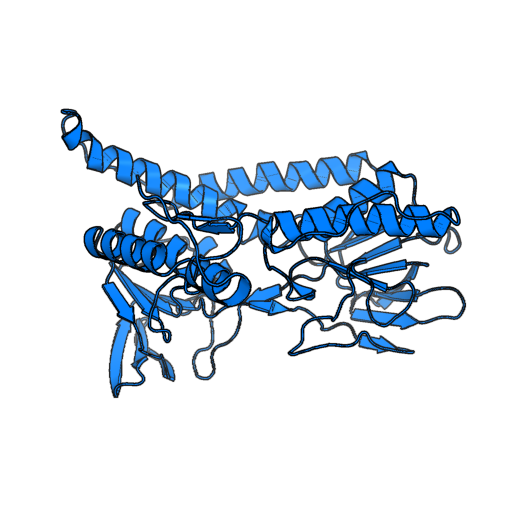768 C CA . SER A 1 100 ? 18.789 -2.184 5.426 1.00 98.38 100 SER A CA 1
ATOM 769 C C . SER A 1 100 ? 19.287 -3.518 4.853 1.00 98.38 100 SER A C 1
ATOM 771 O O . SER A 1 100 ? 20.315 -3.567 4.171 1.00 98.38 100 SER A O 1
ATOM 773 N N . GLY A 1 101 ? 18.538 -4.609 5.057 1.00 98.31 101 GLY A N 1
ATOM 774 C CA . GLY A 1 101 ? 18.788 -5.897 4.413 1.00 98.31 101 GLY A CA 1
ATOM 775 C C . GLY A 1 101 ? 18.664 -5.832 2.886 1.00 98.31 101 GLY A C 1
ATOM 776 O O . GLY A 1 101 ? 19.531 -6.354 2.178 1.00 98.31 101 GLY A O 1
ATOM 777 N N . ILE A 1 102 ? 17.637 -5.146 2.372 1.00 97.88 102 ILE A N 1
ATOM 778 C CA . ILE A 1 102 ? 17.453 -4.914 0.929 1.00 97.88 102 ILE A CA 1
ATOM 779 C C . ILE A 1 102 ? 18.544 -3.991 0.379 1.00 97.88 102 ILE A C 1
ATOM 781 O O . ILE A 1 102 ? 19.167 -4.319 -0.631 1.00 97.88 102 ILE A O 1
ATOM 785 N N . GLU A 1 103 ? 18.848 -2.890 1.067 1.00 98.31 103 GLU A N 1
ATOM 786 C CA . GLU A 1 103 ? 19.935 -1.972 0.695 1.00 98.31 103 GLU A CA 1
ATOM 787 C C . GLU A 1 103 ? 21.286 -2.700 0.607 1.00 98.31 103 GLU A C 1
ATOM 789 O O . GLU A 1 103 ? 22.039 -2.539 -0.359 1.00 98.31 103 GLU A O 1
ATOM 794 N N . LEU A 1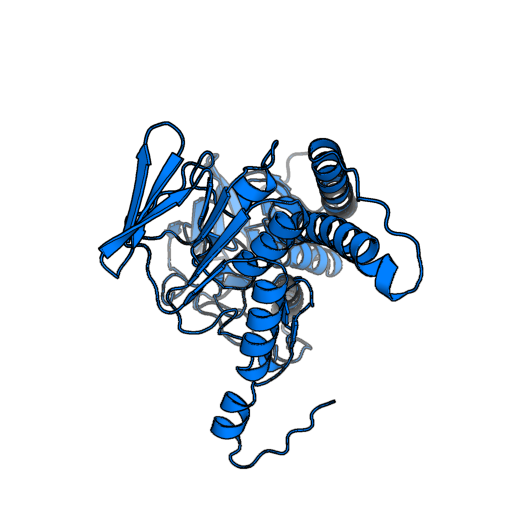 104 ? 21.585 -3.567 1.582 1.00 98.25 104 LEU A N 1
ATOM 795 C CA . LEU A 1 104 ? 22.783 -4.402 1.574 1.00 98.25 104 LEU A CA 1
ATOM 796 C C . LEU A 1 104 ? 22.798 -5.363 0.380 1.00 98.25 104 LEU A C 1
ATOM 798 O O . LEU A 1 104 ? 23.852 -5.544 -0.235 1.00 98.25 104 LEU A O 1
ATOM 802 N N . LEU A 1 105 ? 21.663 -5.987 0.060 1.00 97.19 105 LEU A N 1
ATOM 803 C CA . LEU A 1 105 ? 21.546 -6.927 -1.052 1.00 97.19 105 LEU A CA 1
ATOM 804 C C . LEU A 1 105 ? 21.785 -6.232 -2.401 1.00 97.19 105 LEU A C 1
ATOM 806 O O . LEU A 1 105 ? 22.602 -6.710 -3.190 1.00 97.19 105 LEU A O 1
ATOM 810 N N . ILE A 1 106 ? 21.136 -5.089 -2.635 1.00 97.62 106 ILE A N 1
ATOM 811 C CA . ILE A 1 106 ? 21.300 -4.259 -3.838 1.00 97.62 106 ILE A CA 1
ATOM 812 C C . ILE A 1 106 ? 22.761 -3.815 -3.991 1.00 97.62 106 ILE A C 1
ATOM 814 O O . ILE A 1 106 ? 23.366 -4.012 -5.049 1.00 97.62 106 ILE A O 1
ATOM 818 N N . ARG A 1 107 ? 23.381 -3.334 -2.903 1.00 97.38 107 ARG A N 1
ATOM 819 C CA . ARG A 1 107 ? 24.797 -2.938 -2.892 1.00 97.38 107 ARG A CA 1
ATOM 820 C C . ARG A 1 107 ? 25.737 -4.109 -3.178 1.00 97.38 107 ARG A C 1
ATOM 822 O O . ARG A 1 107 ? 26.653 -3.966 -3.984 1.00 97.38 107 ARG A O 1
ATOM 829 N N . LYS A 1 108 ? 25.526 -5.277 -2.554 1.00 97.31 108 LYS A N 1
ATOM 830 C CA . LYS A 1 108 ? 26.343 -6.484 -2.803 1.00 97.31 108 LYS A CA 1
ATOM 831 C C . LYS A 1 108 ? 26.256 -6.947 -4.258 1.00 97.31 108 LYS A C 1
ATOM 833 O O . LYS A 1 108 ? 27.243 -7.444 -4.792 1.00 97.31 108 LYS A O 1
ATOM 838 N N . ARG A 1 109 ? 25.099 -6.756 -4.893 1.00 96.31 109 ARG A N 1
ATOM 839 C CA . ARG A 1 109 ? 24.860 -7.056 -6.311 1.00 96.31 109 ARG A CA 1
ATOM 840 C C . ARG A 1 109 ? 25.380 -5.990 -7.274 1.00 96.31 109 ARG A C 1
ATOM 842 O O . ARG A 1 109 ? 25.348 -6.219 -8.479 1.00 96.31 109 ARG A O 1
ATOM 849 N N . LYS A 1 110 ? 25.888 -4.866 -6.753 1.00 96.62 110 LYS A N 1
ATOM 850 C CA . LYS A 1 110 ? 26.395 -3.723 -7.527 1.00 96.62 110 LYS A CA 1
ATOM 851 C C . LYS A 1 110 ? 25.364 -3.179 -8.523 1.00 96.62 110 LYS A C 1
ATOM 853 O O . LYS A 1 110 ? 25.740 -2.724 -9.596 1.00 96.62 110 LYS A O 1
ATOM 858 N N . ILE A 1 111 ? 24.079 -3.243 -8.176 1.00 97.06 111 ILE A N 1
ATOM 859 C CA . ILE A 1 111 ? 23.016 -2.639 -8.983 1.00 97.06 111 ILE A CA 1
ATOM 860 C C . ILE A 1 111 ? 23.100 -1.118 -8.772 1.00 97.06 111 ILE A C 1
ATOM 862 O O . ILE A 1 111 ? 23.003 -0.681 -7.622 1.00 97.06 111 ILE A O 1
ATOM 866 N N . PRO A 1 112 ? 23.316 -0.310 -9.826 1.00 97.25 112 PRO A N 1
ATOM 867 C CA . PRO A 1 112 ? 23.280 1.144 -9.732 1.00 97.25 112 PRO A CA 1
ATOM 868 C C . PRO A 1 112 ? 21.911 1.630 -9.251 1.00 97.25 112 PRO A C 1
ATOM 870 O O . PRO A 1 112 ? 20.884 1.272 -9.831 1.00 97.25 112 PRO A O 1
ATOM 873 N N . VAL A 1 113 ? 21.914 2.459 -8.206 1.00 97.94 113 VAL A N 1
ATOM 874 C CA . VAL A 1 113 ? 20.719 3.131 -7.689 1.00 97.94 113 VAL A CA 1
ATOM 875 C C . VAL A 1 113 ? 20.908 4.633 -7.823 1.00 97.94 113 VAL A C 1
ATOM 877 O O . VAL A 1 113 ? 21.900 5.172 -7.329 1.00 97.94 113 VAL A O 1
ATOM 880 N N . ILE A 1 114 ? 19.960 5.294 -8.477 1.00 98.06 114 ILE A N 1
ATOM 881 C CA . ILE A 1 114 ? 19.893 6.748 -8.574 1.00 98.06 114 ILE A CA 1
ATOM 882 C C . ILE A 1 114 ? 18.847 7.231 -7.577 1.00 98.06 114 ILE A C 1
ATOM 884 O O . ILE A 1 114 ? 17.658 6.947 -7.726 1.00 98.06 114 ILE A O 1
ATOM 888 N N . ASN A 1 115 ? 19.310 7.957 -6.559 1.00 97.56 115 ASN A N 1
ATOM 889 C CA . ASN A 1 115 ? 18.468 8.503 -5.497 1.00 97.56 115 ASN A CA 1
ATOM 890 C C . ASN A 1 115 ? 17.790 9.803 -5.960 1.00 97.56 115 ASN A C 1
ATOM 892 O O . ASN A 1 115 ? 18.108 10.890 -5.476 1.00 97.56 115 ASN A O 1
ATOM 896 N N . SER A 1 116 ? 16.938 9.710 -6.978 1.00 97.50 116 SER A N 1
ATOM 897 C CA . SER A 1 116 ? 16.230 10.848 -7.560 1.00 97.50 116 SER A CA 1
ATOM 898 C C . SER A 1 116 ? 14.926 10.400 -8.209 1.00 97.50 116 SER A C 1
ATOM 900 O O . SER A 1 116 ? 14.820 9.285 -8.725 1.00 97.50 116 SER A O 1
ATOM 902 N N . ALA A 1 117 ? 13.933 11.288 -8.215 1.00 97.19 117 ALA A N 1
ATOM 903 C CA . ALA A 1 117 ? 12.720 11.078 -8.991 1.00 97.19 117 ALA A CA 1
ATOM 904 C C . ALA A 1 117 ? 13.040 11.174 -10.485 1.00 97.19 117 ALA A C 1
ATOM 906 O O . ALA A 1 117 ? 13.728 12.100 -10.913 1.00 97.19 117 ALA A O 1
ATOM 907 N N . VAL A 1 118 ? 12.505 10.249 -11.278 1.00 98.12 118 VAL A N 1
ATOM 908 C CA . VAL A 1 118 ? 12.396 10.438 -12.728 1.00 98.12 118 VAL A CA 1
ATOM 909 C C . VAL A 1 118 ? 11.190 11.334 -12.973 1.00 98.1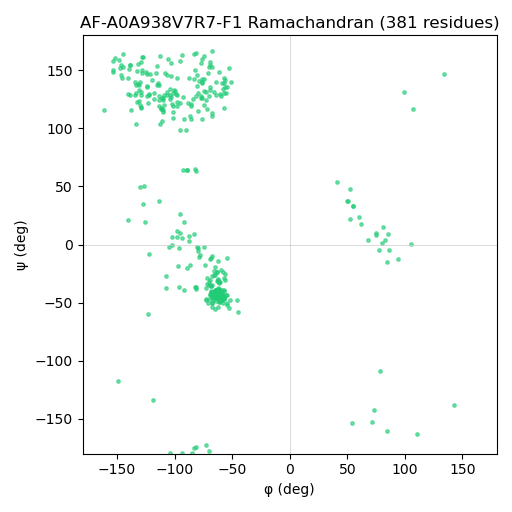2 118 VAL A C 1
ATOM 911 O O . VAL A 1 118 ? 10.128 11.079 -12.412 1.00 98.12 118 VAL A O 1
ATOM 914 N N . ILE A 1 119 ? 11.369 12.385 -13.769 1.00 98.00 119 ILE A N 1
ATOM 915 C CA . ILE A 1 119 ? 10.312 13.354 -14.087 1.00 98.00 119 ILE A CA 1
ATOM 916 C C . ILE A 1 119 ? 9.807 13.208 -15.519 1.00 98.00 119 ILE A C 1
ATOM 918 O O . ILE A 1 119 ? 8.652 13.527 -15.780 1.00 98.00 119 ILE A O 1
ATOM 922 N N . SER A 1 120 ? 10.635 12.702 -16.436 1.00 98.12 120 SER A N 1
ATOM 923 C CA . SER A 1 120 ? 10.221 12.467 -17.816 1.00 98.12 120 SER A CA 1
ATOM 924 C C . SER A 1 120 ? 10.853 11.224 -18.425 1.00 98.12 120 SER A C 1
ATOM 926 O O . SER A 1 120 ? 11.949 10.801 -18.037 1.00 98.12 120 SER A O 1
ATOM 928 N N . VAL A 1 121 ? 10.137 10.646 -19.387 1.00 97.94 121 VAL A N 1
ATOM 929 C CA . VAL A 1 121 ? 10.591 9.548 -20.238 1.00 97.94 121 VAL A CA 1
ATOM 930 C C . VAL A 1 121 ? 10.333 9.931 -21.691 1.00 97.94 121 VAL A C 1
ATOM 932 O O . VAL A 1 121 ? 9.194 10.142 -22.110 1.00 97.94 121 VAL A O 1
ATOM 935 N N . GLU A 1 122 ? 11.405 10.014 -22.468 1.00 96.81 122 GLU A N 1
ATOM 936 C CA . GLU A 1 122 ? 11.375 10.328 -23.892 1.00 96.81 122 GLU A CA 1
ATOM 937 C C . GLU A 1 122 ? 11.661 9.079 -24.721 1.00 96.81 122 GLU A C 1
ATOM 939 O O . GLU A 1 122 ? 12.635 8.369 -24.468 1.00 96.81 122 GLU A O 1
ATOM 944 N N . LYS A 1 123 ? 10.829 8.812 -25.731 1.00 94.38 123 LYS A N 1
ATOM 945 C CA . LYS A 1 123 ? 11.080 7.767 -26.726 1.00 94.38 123 LYS A CA 1
ATOM 946 C C . LYS A 1 123 ? 12.073 8.277 -27.773 1.00 94.38 123 LYS A C 1
ATOM 948 O O . LYS A 1 123 ? 11.748 9.174 -28.544 1.00 94.38 123 LYS A O 1
ATOM 953 N N . GLY A 1 124 ? 13.253 7.665 -27.824 1.00 86.75 124 GLY A N 1
ATOM 954 C CA . GLY A 1 124 ? 14.268 7.904 -28.851 1.00 86.75 124 GLY A CA 1
ATOM 955 C C . GLY A 1 124 ? 14.335 6.783 -29.895 1.00 86.75 124 GLY A C 1
ATOM 956 O O . GLY A 1 124 ? 13.629 5.779 -29.812 1.00 86.75 124 GLY A O 1
ATOM 957 N N . ASP A 1 125 ? 15.249 6.919 -30.859 1.00 81.62 125 ASP A N 1
ATOM 958 C CA . ASP A 1 125 ? 15.392 5.968 -31.979 1.00 81.62 125 ASP A CA 1
ATOM 959 C C . ASP A 1 125 ? 15.827 4.553 -31.554 1.00 81.62 125 ASP A C 1
ATOM 961 O O . ASP A 1 125 ? 15.579 3.582 -32.265 1.00 81.62 125 ASP A O 1
ATOM 965 N N . ARG A 1 126 ? 16.525 4.428 -30.415 1.00 79.81 126 ARG A N 1
ATOM 966 C CA . ARG A 1 126 ? 17.135 3.170 -29.931 1.00 79.81 126 ARG A CA 1
ATOM 967 C C . ARG A 1 126 ? 16.715 2.788 -28.506 1.00 79.81 126 ARG A C 1
ATOM 969 O O . ARG A 1 126 ? 17.422 2.025 -27.854 1.00 79.81 126 ARG A O 1
ATOM 976 N N . GLY A 1 127 ? 15.611 3.346 -28.011 1.00 91.50 127 GLY A N 1
ATOM 977 C CA . GLY A 1 127 ? 15.124 3.114 -26.652 1.00 91.50 127 GLY A CA 1
ATOM 978 C C . GLY A 1 127 ? 14.532 4.376 -26.036 1.00 91.50 127 GLY A C 1
ATOM 979 O O . GLY A 1 127 ? 13.830 5.134 -26.702 1.00 91.50 127 GLY A O 1
ATOM 980 N N . PHE A 1 128 ? 14.840 4.609 -24.768 1.00 96.25 128 PHE A N 1
ATOM 981 C CA . PHE A 1 128 ? 14.264 5.661 -23.945 1.00 96.25 128 PHE A CA 1
ATOM 982 C C . PHE A 1 128 ? 15.342 6.497 -23.267 1.00 96.25 128 PHE A C 1
ATOM 984 O O . PHE A 1 128 ? 16.396 5.981 -22.894 1.00 96.25 128 PHE A O 1
ATOM 991 N N . ILE A 1 129 ? 15.053 7.780 -23.072 1.00 96.50 129 ILE A N 1
ATOM 992 C CA . ILE A 1 129 ? 15.858 8.705 -22.275 1.00 96.50 129 ILE A CA 1
ATOM 993 C C . ILE A 1 129 ? 15.026 9.102 -21.056 1.00 96.50 129 ILE A C 1
ATOM 995 O O . ILE A 1 129 ? 13.938 9.655 -21.189 1.00 96.50 129 ILE A O 1
ATOM 999 N N . LEU A 1 130 ? 15.530 8.798 -19.864 1.00 97.06 130 LEU A N 1
ATOM 1000 C CA . LEU A 1 130 ? 14.922 9.164 -18.592 1.00 97.06 130 LEU A CA 1
ATOM 1001 C C . LEU A 1 130 ? 15.610 10.417 -18.062 1.00 97.06 130 LEU A C 1
ATOM 1003 O O . LEU A 1 130 ? 16.836 10.421 -17.944 1.00 97.06 130 LEU A O 1
ATOM 1007 N N . THR A 1 131 ? 14.839 11.440 -17.697 1.00 97.75 131 THR A N 1
ATOM 1008 C CA . THR A 1 131 ? 15.372 12.650 -17.052 1.00 97.75 131 THR A CA 1
ATOM 1009 C C . THR A 1 131 ? 14.992 12.660 -15.578 1.00 97.75 131 THR A C 1
ATOM 1011 O O . THR A 1 131 ? 13.821 12.486 -15.230 1.00 97.75 131 THR A O 1
ATOM 1014 N N . THR A 1 132 ? 15.972 12.855 -14.697 1.00 98.00 132 THR A N 1
ATOM 1015 C CA . THR A 1 132 ? 15.731 12.986 -13.255 1.00 98.00 132 THR A CA 1
ATOM 1016 C C . THR A 1 132 ? 15.335 14.410 -12.879 1.00 98.00 132 THR A C 1
ATOM 1018 O O . THR A 1 132 ? 15.572 15.356 -13.627 1.00 98.00 132 THR A O 1
ATOM 1021 N N . ALA A 1 133 ? 14.781 14.598 -11.681 1.00 95.81 133 ALA A N 1
ATOM 1022 C CA . ALA A 1 133 ? 14.476 15.924 -11.140 1.00 95.81 133 ALA A CA 1
ATOM 1023 C C . ALA A 1 133 ? 15.718 16.834 -11.035 1.00 95.81 133 ALA A C 1
ATOM 1025 O O . ALA A 1 133 ? 15.589 18.055 -11.038 1.00 95.81 133 ALA A O 1
ATOM 1026 N N . GLY A 1 134 ? 16.919 16.246 -10.964 1.00 93.88 134 GLY A N 1
ATOM 1027 C CA . GLY A 1 134 ? 18.193 16.970 -11.003 1.00 93.88 134 GLY A CA 1
ATOM 1028 C C . GLY A 1 134 ? 18.662 17.360 -12.411 1.00 93.88 134 GLY A C 1
ATOM 1029 O O . GLY A 1 134 ? 19.707 17.991 -12.537 1.00 93.88 134 GLY A O 1
ATOM 1030 N N . GLY A 1 135 ? 17.924 16.984 -13.461 1.00 95.00 135 GLY A N 1
ATOM 1031 C CA . GLY A 1 135 ? 18.266 17.241 -14.863 1.00 95.00 135 GLY A CA 1
ATOM 1032 C C . GLY A 1 135 ? 19.250 16.239 -15.476 1.00 95.00 135 GLY A C 1
ATOM 1033 O O . GLY A 1 135 ? 19.656 16.408 -16.623 1.00 95.00 135 GLY A O 1
ATOM 1034 N N . GLU A 1 136 ? 19.642 15.196 -14.743 1.00 95.81 136 GLU A N 1
ATOM 1035 C CA . GLU A 1 136 ? 20.506 14.140 -15.274 1.00 95.81 136 GLU A CA 1
ATOM 1036 C C . GLU A 1 136 ? 19.718 13.235 -16.223 1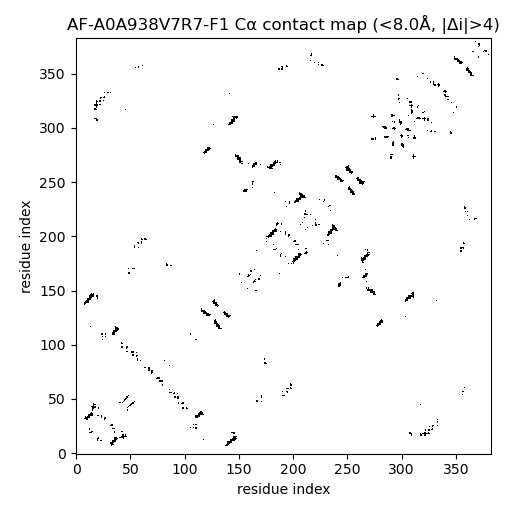.00 95.81 136 GLU A C 1
ATOM 1038 O O . GLU A 1 136 ? 18.559 12.908 -15.958 1.00 95.81 136 GLU A O 1
ATOM 1043 N N . GLN A 1 137 ? 20.363 12.795 -17.302 1.00 95.56 137 GLN A N 1
ATOM 1044 C CA . GLN A 1 137 ? 19.748 11.947 -18.318 1.00 95.56 137 GLN A CA 1
ATOM 1045 C C . GLN A 1 137 ? 20.387 10.563 -18.367 1.00 95.56 137 GLN A C 1
ATOM 1047 O O . GLN A 1 137 ? 21.609 10.420 -18.311 1.00 95.56 137 GLN A O 1
ATOM 1052 N N . TYR A 1 138 ? 19.545 9.544 -18.525 1.00 94.81 138 TYR A N 1
ATOM 1053 C CA . TYR A 1 138 ? 19.948 8.142 -18.562 1.00 94.81 138 TYR A CA 1
ATOM 1054 C C . TYR A 1 138 ? 19.251 7.429 -19.722 1.00 94.81 138 TYR A C 1
ATOM 1056 O O . TYR A 1 138 ? 18.033 7.503 -19.852 1.00 94.81 138 TYR A O 1
ATOM 1064 N N . GLY A 1 139 ? 20.013 6.728 -20.563 1.00 94.44 139 GLY A N 1
ATOM 1065 C CA . GLY A 1 139 ? 19.464 5.919 -21.655 1.00 94.44 139 GLY A CA 1
ATOM 1066 C C . GLY A 1 139 ? 19.126 4.496 -21.208 1.00 94.44 139 GLY A C 1
ATOM 1067 O O . GLY A 1 139 ? 19.884 3.921 -20.429 1.00 94.44 139 GLY A O 1
ATOM 1068 N N . ALA A 1 140 ? 18.037 3.918 -21.718 1.00 96.12 140 ALA A N 1
ATOM 1069 C CA . ALA A 1 140 ? 17.700 2.504 -21.542 1.00 96.12 140 ALA A CA 1
ATOM 1070 C C . ALA A 1 140 ? 16.955 1.930 -22.755 1.00 96.12 140 ALA A C 1
ATOM 1072 O O . ALA A 1 140 ? 16.242 2.650 -23.441 1.00 96.12 140 ALA A O 1
ATOM 1073 N N . GLU A 1 141 ? 17.084 0.629 -23.016 1.00 95.62 141 GLU A N 1
ATOM 1074 C CA . GLU A 1 141 ? 16.323 -0.051 -24.081 1.00 95.62 141 GLU A CA 1
ATOM 1075 C C . GLU A 1 141 ? 14.904 -0.402 -23.612 1.00 95.62 141 GLU A C 1
ATOM 1077 O O . GLU A 1 141 ? 13.940 -0.235 -24.354 1.00 95.62 141 GLU A O 1
ATOM 1082 N N . PHE A 1 142 ? 14.778 -0.820 -22.349 1.00 97.88 142 PHE A N 1
ATOM 1083 C CA . PHE A 1 142 ? 13.508 -1.150 -21.708 1.00 97.88 142 PHE A CA 1
ATOM 1084 C C . PHE A 1 142 ? 13.264 -0.287 -20.471 1.00 97.88 142 PHE A C 1
ATOM 1086 O O . PHE A 1 142 ? 14.193 0.017 -19.717 1.00 97.88 142 PHE A O 1
ATOM 1093 N N . VAL A 1 143 ? 11.998 0.036 -20.212 1.00 98.50 143 VAL A N 1
ATOM 1094 C CA . VAL A 1 143 ? 11.567 0.766 -19.012 1.00 98.50 143 VAL A CA 1
ATOM 1095 C C . VAL A 1 143 ? 10.543 -0.064 -18.244 1.00 98.50 143 VAL A C 1
ATOM 1097 O O . VAL A 1 143 ? 9.559 -0.527 -18.815 1.00 98.50 143 VAL A O 1
ATOM 1100 N N . ILE A 1 144 ? 10.755 -0.238 -16.940 1.00 98.81 144 ILE A N 1
ATOM 1101 C CA . ILE A 1 144 ? 9.787 -0.834 -16.015 1.00 98.81 144 ILE A CA 1
ATOM 1102 C C . ILE A 1 144 ? 9.270 0.263 -15.085 1.00 98.81 144 ILE A C 1
ATOM 1104 O O . ILE A 1 144 ? 10.008 0.782 -14.248 1.00 98.81 144 ILE A O 1
ATOM 1108 N N . ILE A 1 145 ? 7.987 0.587 -15.205 1.00 98.81 145 ILE A N 1
ATOM 1109 C CA . ILE A 1 145 ? 7.294 1.548 -14.348 1.00 98.81 145 ILE A CA 1
ATOM 1110 C C . ILE A 1 145 ? 6.773 0.812 -13.108 1.00 98.81 145 ILE A C 1
ATOM 1112 O O . ILE A 1 145 ? 5.855 -0.005 -13.192 1.00 98.81 145 ILE A O 1
ATOM 1116 N N . ALA A 1 146 ? 7.367 1.101 -11.953 1.00 98.69 146 ALA A N 1
ATOM 1117 C CA . ALA A 1 146 ? 7.025 0.542 -10.644 1.00 98.69 146 ALA A CA 1
ATOM 1118 C C . ALA A 1 146 ? 6.794 1.658 -9.603 1.00 98.69 146 ALA A C 1
ATOM 1120 O O . ALA A 1 146 ? 7.107 1.509 -8.421 1.00 98.69 146 ALA A O 1
ATOM 1121 N N . THR A 1 147 ? 6.229 2.784 -10.050 1.00 98.50 147 THR A N 1
ATOM 1122 C CA . THR A 1 147 ? 6.008 4.021 -9.274 1.00 98.50 147 THR A CA 1
ATOM 1123 C C . THR A 1 147 ? 4.952 3.885 -8.175 1.00 98.50 147 THR A C 1
ATOM 1125 O O . THR A 1 147 ? 4.870 4.724 -7.280 1.00 98.50 147 THR A O 1
ATOM 1128 N N . GLY A 1 148 ? 4.176 2.800 -8.191 1.00 98.19 148 GLY A N 1
ATOM 1129 C CA . GLY A 1 148 ? 3.269 2.438 -7.111 1.00 98.19 148 GLY A CA 1
ATOM 1130 C C . GLY A 1 148 ? 2.023 3.321 -7.033 1.00 98.19 148 GLY A C 1
ATOM 1131 O O . GLY A 1 148 ? 1.419 3.681 -8.044 1.00 98.19 148 GLY A O 1
ATOM 1132 N N . SER A 1 149 ? 1.599 3.606 -5.805 1.00 98.06 149 SER A N 1
ATOM 1133 C CA . SER A 1 149 ? 0.369 4.333 -5.491 1.00 98.06 149 SER A CA 1
ATOM 1134 C C . SER A 1 149 ? 0.545 5.213 -4.255 1.00 98.06 149 SER A C 1
ATOM 1136 O O . SER A 1 149 ? 1.449 4.989 -3.448 1.00 98.06 149 SER A O 1
ATOM 1138 N N . ILE A 1 150 ? -0.368 6.160 -4.066 1.00 96.81 150 ILE A N 1
ATOM 1139 C CA . ILE A 1 150 ? -0.483 7.032 -2.889 1.00 96.81 150 ILE A CA 1
ATOM 1140 C C . ILE A 1 150 ? -1.913 6.982 -2.327 1.00 96.81 150 ILE A C 1
ATOM 1142 O O . ILE A 1 150 ? -2.818 6.523 -3.032 1.00 96.81 150 ILE A O 1
ATOM 1146 N N . PRO A 1 151 ? -2.141 7.394 -1.064 1.00 96.44 151 PRO A N 1
ATOM 1147 C CA . PRO A 1 151 ? -3.487 7.500 -0.506 1.00 96.44 151 PRO A CA 1
ATOM 1148 C C . PRO A 1 151 ? -4.431 8.302 -1.411 1.00 96.44 151 PRO A C 1
ATOM 1150 O O . PRO A 1 151 ? -4.037 9.294 -2.026 1.00 96.44 151 PRO A O 1
ATOM 1153 N N . GLN A 1 152 ? -5.672 7.834 -1.520 1.00 95.38 152 GLN A N 1
ATOM 1154 C CA . GLN A 1 152 ? -6.726 8.527 -2.249 1.00 95.38 152 GLN A CA 1
ATOM 1155 C C . GLN A 1 152 ? -7.246 9.706 -1.420 1.00 95.38 152 GLN A C 1
ATOM 1157 O O . GLN A 1 152 ? -7.449 9.585 -0.213 1.00 95.38 152 GLN A O 1
ATOM 1162 N N . GLU A 1 153 ? -7.491 10.829 -2.086 1.00 91.25 153 GLU A N 1
ATOM 1163 C CA . GLU A 1 153 ? -8.129 12.002 -1.485 1.00 91.25 153 GLU A CA 1
ATOM 1164 C C . GLU A 1 153 ? -9.653 11.841 -1.470 1.00 91.25 153 GLU A C 1
ATOM 1166 O O . GLU A 1 153 ? -10.236 11.218 -2.365 1.00 91.25 153 GLU A O 1
ATOM 1171 N N . LEU A 1 154 ? -10.298 12.450 -0.475 1.00 95.38 154 LEU A N 1
ATOM 1172 C CA . LEU A 1 154 ? -11.747 12.582 -0.390 1.00 95.38 154 LEU A CA 1
ATOM 1173 C C . LEU A 1 154 ? -12.102 14.062 -0.512 1.00 95.38 154 LEU A C 1
ATOM 1175 O O . LEU A 1 154 ? -11.604 14.892 0.243 1.00 95.38 154 LEU A O 1
ATOM 1179 N N . GLN A 1 155 ? -12.963 14.406 -1.466 1.00 94.25 155 GLN A N 1
ATOM 1180 C CA . GLN A 1 155 ? -13.417 15.785 -1.622 1.00 94.25 155 GLN A CA 1
ATOM 1181 C C . GLN A 1 155 ? -14.054 16.284 -0.314 1.00 94.25 155 GLN A C 1
ATOM 1183 O O . GLN A 1 155 ? -14.901 15.602 0.252 1.00 94.25 155 GLN A O 1
ATOM 1188 N N . GLY A 1 156 ? -13.635 17.463 0.158 1.00 93.12 156 GLY A N 1
ATOM 1189 C CA . GLY A 1 156 ? -14.101 18.044 1.424 1.00 93.12 156 GLY A CA 1
ATOM 1190 C C . GLY A 1 156 ? -13.331 17.587 2.671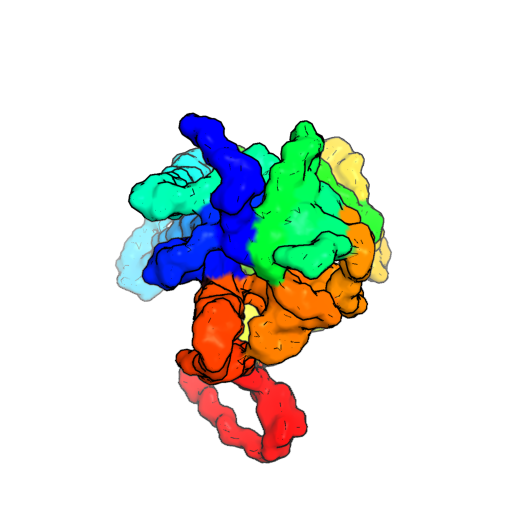 1.00 93.12 156 GLY A C 1
ATOM 1191 O O . GLY A 1 156 ? -13.581 18.112 3.756 1.00 93.12 156 GLY A O 1
ATOM 1192 N N . VAL A 1 157 ? -12.383 16.652 2.536 1.00 95.50 157 VAL A N 1
ATOM 1193 C CA . VAL A 1 157 ? -11.544 16.154 3.635 1.00 95.50 157 VAL A CA 1
ATOM 1194 C C . VAL A 1 157 ? -10.082 16.106 3.191 1.00 95.50 157 VAL A C 1
ATOM 1196 O O . VAL A 1 157 ? -9.659 15.201 2.472 1.00 95.50 157 VAL A O 1
ATOM 1199 N N . GLU A 1 158 ? -9.294 17.073 3.652 1.00 94.44 158 GLU A N 1
ATOM 1200 C CA . GLU A 1 158 ? -7.860 17.152 3.367 1.00 94.44 158 GLU A CA 1
ATOM 1201 C C . GLU A 1 158 ? -7.047 16.607 4.545 1.00 94.44 158 GLU A C 1
ATOM 1203 O O . GLU A 1 158 ? -7.293 16.955 5.700 1.00 94.44 158 GLU A O 1
ATOM 1208 N N . ALA A 1 159 ? -6.079 15.735 4.256 1.00 95.88 159 ALA A N 1
ATOM 1209 C CA . ALA A 1 159 ? -5.149 15.245 5.264 1.00 95.88 159 ALA A CA 1
ATOM 1210 C C . ALA A 1 159 ? -4.077 16.307 5.560 1.00 95.88 159 ALA A C 1
ATOM 1212 O O . ALA A 1 159 ? -3.397 16.773 4.648 1.00 95.88 159 ALA A O 1
ATOM 1213 N N . ASP A 1 160 ? -3.909 16.657 6.835 1.00 95.19 160 ASP A N 1
ATOM 1214 C CA . ASP A 1 160 ? -2.877 17.579 7.338 1.00 95.19 160 ASP A CA 1
ATOM 1215 C C . ASP A 1 160 ? -1.699 16.833 8.002 1.00 95.19 160 ASP A C 1
ATOM 1217 O O . ASP A 1 160 ? -0.767 17.454 8.516 1.00 95.19 160 ASP A O 1
ATOM 1221 N N . GLU A 1 161 ? -1.774 15.497 8.044 1.00 96.12 161 GLU A N 1
ATOM 1222 C CA . GLU A 1 161 ? -0.854 14.587 8.740 1.00 96.12 161 GLU A CA 1
ATOM 1223 C C . GLU A 1 161 ? -0.622 14.942 10.221 1.00 96.12 161 GLU A C 1
ATOM 1225 O O . GLU A 1 161 ? 0.361 14.529 10.837 1.00 96.12 161 GLU A O 1
ATOM 1230 N N . THR A 1 162 ? -1.562 15.685 10.812 1.00 95.06 162 THR A N 1
ATOM 1231 C CA . THR A 1 162 ? -1.556 16.097 12.215 1.00 95.06 162 THR A CA 1
ATOM 1232 C C . THR A 1 162 ? -2.835 15.635 12.896 1.00 95.06 162 THR A C 1
ATOM 1234 O O . THR A 1 162 ? -2.764 14.873 13.858 1.00 95.06 162 THR A O 1
ATOM 1237 N N . ASN A 1 163 ? -4.002 16.076 12.426 1.00 96.62 163 ASN A N 1
ATOM 1238 C CA . ASN A 1 163 ? -5.324 15.721 12.945 1.00 96.62 163 ASN A CA 1
ATOM 1239 C C . ASN A 1 163 ? -6.081 14.787 12.003 1.00 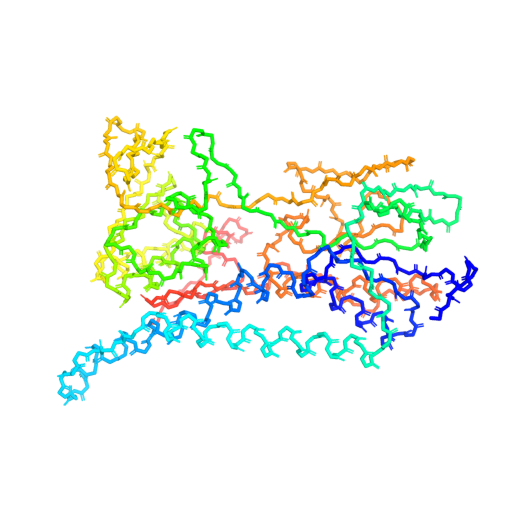96.62 163 ASN A C 1
ATOM 1241 O O . ASN A 1 163 ? -6.747 13.863 12.466 1.00 96.62 163 ASN A O 1
ATOM 1245 N N . ILE A 1 164 ? -5.942 15.007 10.698 1.00 97.75 164 ILE A N 1
ATOM 1246 C CA . ILE A 1 164 ? -6.471 14.161 9.635 1.00 97.75 164 ILE A CA 1
ATOM 1247 C C . ILE A 1 164 ? -5.270 13.502 8.962 1.00 97.75 164 ILE A C 1
ATOM 1249 O O . ILE A 1 164 ? -4.491 14.130 8.249 1.00 97.75 164 ILE A O 1
ATOM 1253 N N . LEU A 1 165 ? -5.100 12.219 9.244 1.00 98.12 165 LEU A N 1
ATOM 1254 C CA . LEU A 1 165 ? -3.910 11.442 8.932 1.00 98.12 165 LEU A CA 1
ATOM 1255 C C . LEU A 1 165 ? -4.200 10.495 7.774 1.00 98.12 165 LEU A C 1
ATOM 1257 O O . LEU A 1 165 ? -5.287 9.918 7.675 1.00 98.12 165 LEU A O 1
ATOM 1261 N N . THR A 1 166 ? -3.201 10.255 6.934 1.00 98.38 166 THR A N 1
ATOM 1262 C CA . THR A 1 166 ? -3.207 9.067 6.077 1.00 98.38 166 THR A CA 1
ATOM 1263 C C . THR A 1 166 ? -2.649 7.867 6.845 1.00 98.38 166 THR A C 1
ATOM 1265 O O . THR A 1 166 ? -2.239 7.963 8.005 1.00 98.38 166 THR A O 1
ATOM 1268 N N . SER A 1 167 ? -2.569 6.701 6.196 1.00 97.50 167 SER A N 1
ATOM 1269 C CA . SER A 1 167 ? -1.876 5.545 6.779 1.00 97.50 167 SER A CA 1
ATOM 1270 C C . SER A 1 167 ? -0.420 5.854 7.149 1.00 97.50 167 SER A C 1
ATOM 1272 O O . SER A 1 167 ? 0.090 5.284 8.108 1.00 97.50 167 SER A O 1
ATOM 1274 N N . THR A 1 168 ? 0.246 6.758 6.422 1.00 96.75 168 THR A N 1
ATOM 1275 C CA . THR A 1 168 ? 1.627 7.167 6.715 1.00 96.75 168 THR A CA 1
ATOM 1276 C C . THR A 1 168 ? 1.695 7.939 8.031 1.00 96.75 168 THR A C 1
ATOM 1278 O O . THR A 1 168 ? 2.465 7.554 8.912 1.00 96.75 168 THR A O 1
ATOM 1281 N N . GLY A 1 169 ? 0.845 8.959 8.209 1.00 97.50 169 GLY A N 1
ATOM 1282 C CA . GLY A 1 169 ? 0.756 9.713 9.460 1.00 97.50 169 GLY A CA 1
ATOM 1283 C C . GLY A 1 169 ? 0.399 8.831 10.653 1.00 97.50 169 GLY A C 1
ATOM 1284 O O . GLY A 1 169 ? 1.046 8.912 11.695 1.00 97.50 169 GLY A O 1
ATOM 1285 N N . MET A 1 170 ? -0.544 7.896 10.484 1.00 98.12 170 MET A N 1
ATOM 1286 C CA . MET A 1 170 ? -0.908 6.942 11.541 1.00 98.12 170 MET A CA 1
ATOM 1287 C C . MET A 1 170 ? 0.278 6.091 12.014 1.00 98.12 170 MET A C 1
ATOM 1289 O O . MET A 1 170 ? 0.428 5.846 13.210 1.00 98.12 170 MET A O 1
ATOM 1293 N N . LEU A 1 171 ? 1.150 5.651 11.100 1.00 98.00 171 LEU A N 1
ATOM 1294 C CA . LEU A 1 171 ? 2.352 4.878 11.444 1.00 98.00 171 LEU A CA 1
ATOM 1295 C C . LEU A 1 171 ? 3.461 5.721 12.082 1.00 98.00 171 LEU A C 1
ATOM 1297 O O . LEU A 1 171 ? 4.381 5.152 12.685 1.00 98.00 171 LEU A O 1
ATOM 1301 N N . ALA A 1 172 ? 3.385 7.044 11.934 1.00 97.25 172 ALA A N 1
ATOM 1302 C CA . ALA A 1 172 ? 4.322 8.020 12.477 1.00 97.25 172 ALA A CA 1
ATOM 1303 C C . ALA A 1 172 ? 3.861 8.637 13.812 1.00 97.25 172 ALA A C 1
ATOM 1305 O O . ALA A 1 172 ? 4.607 9.418 14.401 1.00 97.25 172 ALA A O 1
ATOM 1306 N N . LEU A 1 173 ? 2.670 8.286 14.314 1.00 96.69 173 LEU A N 1
ATOM 1307 C CA . LEU A 1 173 ? 2.155 8.797 15.586 1.00 96.69 173 LEU A CA 1
ATOM 1308 C C . LEU A 1 173 ? 3.113 8.512 16.749 1.00 96.69 173 LEU A C 1
ATOM 1310 O O . LEU A 1 173 ? 3.605 7.398 16.915 1.00 96.69 173 LEU A O 1
ATOM 1314 N N . ASN A 1 174 ? 3.338 9.514 17.596 1.00 92.38 174 ASN A N 1
ATOM 1315 C CA . ASN A 1 174 ? 4.188 9.378 18.784 1.00 92.38 174 ASN A CA 1
ATOM 1316 C C . ASN A 1 174 ? 3.389 9.109 20.065 1.00 92.38 174 ASN A C 1
ATOM 1318 O O . ASN A 1 174 ? 3.952 8.655 21.060 1.00 92.38 174 ASN A O 1
ATOM 1322 N N . GLU A 1 175 ? 2.089 9.395 20.041 1.00 96.06 175 GLU A N 1
ATOM 1323 C CA . GLU A 1 175 ? 1.172 9.271 21.172 1.00 96.06 175 GLU A CA 1
ATOM 1324 C C . GLU A 1 175 ? -0.165 8.709 20.678 1.00 96.06 175 GLU A C 1
ATOM 1326 O O . GLU A 1 175 ? -0.530 8.886 19.512 1.00 96.06 175 GLU A O 1
ATOM 1331 N N . LEU A 1 176 ? -0.871 7.994 21.556 1.00 97.62 176 LEU A N 1
ATOM 1332 C CA . LEU A 1 176 ? -2.189 7.448 21.249 1.00 97.62 176 LEU A CA 1
ATOM 1333 C C . LEU A 1 176 ? -3.250 8.538 21.435 1.00 97.62 176 LEU A C 1
ATOM 1335 O O . LEU A 1 176 ? -3.304 9.121 22.521 1.00 97.62 176 LEU A O 1
ATOM 1339 N N . PRO A 1 177 ? -4.116 8.787 20.437 1.00 97.62 177 PRO A N 1
ATOM 1340 C CA . PRO A 1 177 ? -5.283 9.625 20.657 1.00 97.62 177 PRO A CA 1
ATOM 1341 C C . PRO A 1 177 ? -6.283 8.907 21.565 1.00 97.62 177 PRO A C 1
ATOM 1343 O O . PRO A 1 177 ? -6.315 7.675 21.630 1.00 97.62 177 PRO A O 1
ATOM 1346 N N . LYS A 1 178 ? -7.148 9.664 22.238 1.00 97.88 178 LYS A N 1
ATOM 1347 C CA . LYS A 1 178 ? -8.266 9.087 23.000 1.00 97.88 178 LYS A CA 1
ATOM 1348 C C . LYS A 1 178 ? -9.359 8.562 22.074 1.00 97.88 178 LYS A C 1
ATOM 1350 O O . LYS A 1 178 ? -9.961 7.527 22.358 1.00 97.88 178 LYS A O 1
ATOM 1355 N N . GLU A 1 179 ? -9.598 9.279 20.979 1.00 98.50 179 GLU A N 1
ATOM 1356 C CA . GLU A 1 179 ? -10.659 9.020 20.006 1.00 98.50 179 GLU A CA 1
ATOM 1357 C C . GLU A 1 179 ? -10.090 9.037 18.583 1.00 98.50 179 GLU A C 1
ATOM 1359 O O . GLU A 1 179 ? -9.337 9.939 18.203 1.00 98.50 179 GLU A O 1
ATOM 1364 N N . LEU A 1 180 ? -10.458 8.029 17.794 1.00 98.81 180 LEU A N 1
ATOM 1365 C CA . LEU A 1 180 ? -10.062 7.893 16.399 1.00 98.81 180 LEU A CA 1
ATOM 1366 C C . LEU A 1 180 ? -11.285 7.566 15.542 1.00 98.81 180 LEU A C 1
ATOM 1368 O O . LEU A 1 180 ? -11.934 6.535 15.735 1.00 98.81 180 LEU A O 1
ATOM 1372 N N . VAL A 1 181 ? -11.550 8.403 14.539 1.00 98.88 181 VAL A N 1
ATOM 1373 C CA . VAL A 1 181 ? -12.498 8.076 13.468 1.00 98.88 181 VAL A CA 1
ATOM 1374 C C . VAL A 1 181 ? -11.732 7.620 12.237 1.00 98.88 181 VAL A C 1
ATOM 1376 O O . VAL A 1 181 ? -10.776 8.256 11.811 1.00 98.88 181 VAL A O 1
ATOM 1379 N N . ILE A 1 182 ? -12.155 6.515 11.643 1.00 98.88 182 ILE A N 1
ATOM 1380 C CA . ILE A 1 182 ? -11.577 5.958 10.426 1.00 98.88 182 ILE A CA 1
ATOM 1381 C C . ILE A 1 182 ? -12.608 6.112 9.314 1.00 98.88 182 ILE A C 1
ATOM 1383 O O . ILE A 1 182 ? -13.696 5.544 9.392 1.00 98.88 182 ILE A O 1
ATOM 1387 N N . ILE A 1 183 ? -12.262 6.881 8.285 1.00 98.62 183 ILE A N 1
ATOM 1388 C CA . ILE A 1 183 ? -13.084 7.070 7.090 1.00 98.62 183 ILE A CA 1
ATOM 1389 C C . ILE A 1 183 ? -12.650 6.021 6.065 1.00 98.62 183 ILE A C 1
ATOM 1391 O O . ILE A 1 183 ? -11.559 6.115 5.502 1.00 98.62 183 ILE A O 1
ATOM 1395 N N . GLY A 1 184 ? -13.500 5.023 5.837 1.00 98.19 184 GLY A N 1
ATOM 1396 C CA . GLY A 1 184 ? -13.225 3.856 5.001 1.00 98.19 184 GLY A CA 1
ATOM 1397 C C . GLY A 1 184 ? -13.012 2.582 5.824 1.00 98.19 184 GLY A C 1
ATOM 1398 O O . GLY A 1 184 ? -12.054 2.444 6.582 1.00 98.19 184 GLY A O 1
ATOM 1399 N N . GLY A 1 185 ? -13.900 1.615 5.628 1.00 97.75 185 GLY A N 1
ATOM 1400 C CA . GLY A 1 185 ? -13.927 0.279 6.222 1.00 97.75 185 GLY A CA 1
ATOM 1401 C C . GLY A 1 185 ? -13.286 -0.802 5.346 1.00 97.75 185 GLY A C 1
ATOM 1402 O O . GLY A 1 185 ? -13.640 -1.978 5.450 1.00 97.75 185 GLY A O 1
ATOM 1403 N N . GLY A 1 186 ? -12.346 -0.423 4.476 1.00 97.75 186 GLY A N 1
ATOM 1404 C CA . GLY A 1 186 ? -11.509 -1.356 3.719 1.00 97.75 186 GLY A CA 1
ATOM 1405 C C . GLY A 1 186 ? -10.442 -2.044 4.582 1.00 97.75 186 GLY A C 1
ATOM 1406 O O . GLY A 1 186 ? -10.401 -1.881 5.801 1.00 97.75 186 GLY A O 1
ATOM 1407 N N . VAL A 1 187 ? -9.540 -2.792 3.935 1.00 97.44 187 VAL A N 1
ATOM 1408 C CA . VAL A 1 187 ? -8.465 -3.567 4.594 1.00 97.44 187 VAL A CA 1
ATOM 1409 C C . VAL A 1 187 ? -7.636 -2.700 5.547 1.00 97.44 187 VAL A C 1
ATOM 1411 O O . VAL A 1 187 ? -7.529 -3.009 6.730 1.00 97.44 187 VAL A O 1
ATOM 1414 N N . ILE A 1 188 ? -7.091 -1.585 5.048 1.00 98.19 188 ILE A N 1
ATOM 1415 C CA . ILE A 1 188 ? -6.228 -0.684 5.829 1.00 98.19 188 ILE A CA 1
ATOM 1416 C C . ILE A 1 188 ? -6.998 -0.108 7.025 1.00 98.19 188 ILE A C 1
ATOM 1418 O O . ILE A 1 188 ? -6.508 -0.164 8.151 1.00 98.19 188 ILE A O 1
ATOM 1422 N N . GLY A 1 189 ? -8.211 0.404 6.795 1.00 98.38 189 GLY A N 1
ATOM 1423 C CA . GLY A 1 189 ? -9.051 0.965 7.850 1.00 98.38 189 GLY A CA 1
ATOM 1424 C C . GLY A 1 189 ? -9.376 -0.046 8.949 1.00 98.38 189 GLY A C 1
ATOM 1425 O O . GLY A 1 189 ? -9.224 0.264 10.128 1.00 98.38 189 GLY A O 1
ATOM 1426 N N . CYS A 1 190 ? -9.738 -1.280 8.584 1.00 98.62 190 CYS A N 1
ATOM 1427 C CA . CYS A 1 190 ? -10.028 -2.333 9.557 1.00 98.62 190 CYS A CA 1
ATOM 1428 C C . CYS A 1 190 ? -8.789 -2.746 10.368 1.00 98.62 190 CYS A C 1
ATOM 1430 O O . CYS A 1 190 ? -8.896 -2.923 11.581 1.00 98.62 190 CYS A O 1
ATOM 1432 N N . GLU A 1 191 ? -7.613 -2.862 9.744 1.00 98.62 191 GLU A N 1
ATOM 1433 C CA . GLU A 1 191 ? -6.370 -3.172 10.467 1.00 98.62 191 GLU A CA 1
ATOM 1434 C C . GLU A 1 191 ? -6.036 -2.094 11.500 1.00 98.62 191 GLU A C 1
ATOM 1436 O O . GLU A 1 191 ? -5.816 -2.410 12.668 1.00 98.62 191 GLU A O 1
ATOM 1441 N N . PHE A 1 192 ? -6.066 -0.815 11.109 1.00 98.75 192 PHE A N 1
ATOM 1442 C CA . PHE A 1 192 ? -5.847 0.283 12.052 1.00 98.75 192 PHE A CA 1
ATOM 1443 C C . PHE A 1 192 ? -6.911 0.318 13.148 1.00 98.75 192 PHE A C 1
ATOM 1445 O O . PHE A 1 192 ? -6.565 0.551 14.306 1.00 98.75 192 PHE A O 1
ATOM 1452 N N . ALA A 1 193 ? -8.171 0.021 12.822 1.00 98.75 193 ALA A N 1
ATOM 1453 C CA . ALA A 1 193 ? -9.229 -0.070 13.818 1.00 98.75 193 ALA A CA 1
ATOM 1454 C C . ALA A 1 193 ? -8.915 -1.133 14.875 1.00 98.75 193 ALA A C 1
ATOM 1456 O O . ALA A 1 193 ? -8.990 -0.863 16.071 1.00 98.75 193 ALA A O 1
ATOM 1457 N N . SER A 1 194 ? -8.508 -2.322 14.427 1.00 98.50 194 SER A N 1
ATOM 1458 C CA . SER A 1 194 ? -8.141 -3.432 15.304 1.00 98.50 194 SER A CA 1
ATOM 1459 C C . SER A 1 194 ? -6.926 -3.090 16.170 1.00 98.50 194 SER A C 1
ATOM 1461 O O . SER A 1 194 ? -6.956 -3.325 17.375 1.00 98.50 194 SER A O 1
ATOM 1463 N N . ILE A 1 195 ? -5.879 -2.499 15.582 1.00 98.56 195 ILE A N 1
ATOM 1464 C CA . ILE A 1 195 ? -4.647 -2.115 16.287 1.00 98.56 195 ILE A CA 1
ATOM 1465 C C . ILE A 1 195 ? -4.940 -1.077 17.372 1.00 98.56 195 ILE A C 1
ATOM 1467 O O . ILE A 1 195 ? -4.577 -1.270 18.530 1.00 98.56 195 ILE A O 1
ATOM 1471 N N . PHE A 1 196 ? -5.591 0.029 17.013 1.00 98.56 196 PHE A N 1
ATOM 1472 C CA . PHE A 1 196 ? -5.783 1.152 17.930 1.00 98.56 196 PHE A CA 1
ATOM 1473 C C . PHE A 1 196 ? -6.806 0.824 19.022 1.00 98.56 196 PHE A C 1
ATOM 1475 O O . PHE A 1 196 ? -6.601 1.206 20.172 1.00 98.56 196 PHE A O 1
ATOM 1482 N N . ASN A 1 197 ? -7.836 0.032 18.714 1.00 98.31 197 ASN A N 1
ATOM 1483 C CA . ASN A 1 197 ? -8.766 -0.465 19.726 1.00 98.31 197 ASN A CA 1
ATOM 1484 C C . ASN A 1 197 ? -8.071 -1.381 20.749 1.00 98.31 197 ASN A C 1
ATOM 1486 O O . ASN A 1 197 ? -8.305 -1.249 21.948 1.00 98.31 197 ASN A O 1
ATOM 1490 N N . ALA A 1 198 ? -7.171 -2.270 20.307 1.00 97.00 198 ALA A N 1
ATOM 1491 C CA . ALA A 1 198 ? -6.377 -3.104 21.217 1.00 97.00 198 ALA A CA 1
ATOM 1492 C C . ALA A 1 198 ? -5.479 -2.270 22.147 1.00 97.00 198 ALA A C 1
ATOM 1494 O O . ALA A 1 198 ? -5.250 -2.643 23.295 1.00 97.00 198 ALA A O 1
ATOM 1495 N N . LEU A 1 199 ? -5.005 -1.123 21.657 1.00 97.12 199 LEU A N 1
ATOM 1496 C CA . LEU A 1 199 ? -4.210 -0.150 22.407 1.00 97.12 199 LEU A CA 1
ATOM 1497 C C . LEU A 1 199 ? -5.068 0.812 23.254 1.00 97.12 199 LEU A C 1
ATOM 1499 O O . LEU A 1 199 ? -4.538 1.763 23.823 1.00 97.12 199 LEU A O 1
ATOM 1503 N N . GLY A 1 200 ? -6.377 0.568 23.371 1.00 96.50 200 GLY A N 1
ATOM 1504 C CA . GLY A 1 200 ? -7.280 1.313 24.253 1.00 96.50 200 GLY A CA 1
ATOM 1505 C C . GLY A 1 200 ? -7.857 2.606 23.669 1.00 96.50 200 GLY A C 1
ATOM 1506 O O . GLY A 1 200 ? -8.490 3.362 24.407 1.00 96.50 200 GLY A O 1
ATOM 1507 N N . VAL A 1 201 ? -7.671 2.872 22.373 1.00 98.50 201 VAL A N 1
ATOM 1508 C CA . VAL A 1 201 ? -8.286 4.021 21.687 1.00 98.50 201 VAL A CA 1
ATOM 1509 C C . VAL A 1 201 ? -9.763 3.741 21.417 1.00 98.50 201 VAL A C 1
ATOM 1511 O O . VAL A 1 201 ? -10.127 2.644 20.996 1.00 98.50 201 VAL A O 1
ATOM 1514 N N . GLN A 1 202 ? -10.627 4.743 21.598 1.00 98.69 202 GLN A N 1
ATOM 1515 C CA . GLN A 1 202 ? -12.024 4.646 21.178 1.00 98.69 202 GLN A CA 1
ATOM 1516 C C . GLN A 1 202 ? -12.119 4.814 19.662 1.00 98.69 202 GLN A C 1
ATOM 1518 O O . GLN A 1 202 ? -11.932 5.912 19.139 1.00 98.69 202 GLN A O 1
ATOM 1523 N N . VAL A 1 203 ? -12.411 3.722 18.956 1.00 98.88 203 VAL A N 1
ATOM 1524 C CA . VAL A 1 203 ? -12.430 3.711 17.490 1.00 98.88 203 VAL A CA 1
ATOM 1525 C C . VAL A 1 203 ? -13.855 3.720 16.940 1.00 98.88 203 VAL A C 1
ATOM 1527 O O . VAL A 1 203 ? -14.705 2.925 17.351 1.00 98.88 203 VAL A O 1
ATOM 1530 N N . THR A 1 204 ? -14.090 4.578 15.947 1.00 98.88 204 THR A N 1
ATOM 1531 C CA . THR A 1 204 ? -15.288 4.560 15.098 1.00 98.88 204 THR A CA 1
ATOM 1532 C C . THR A 1 204 ? -14.896 4.412 13.631 1.00 98.88 204 THR A C 1
ATOM 1534 O O . THR A 1 204 ? -14.084 5.182 13.137 1.00 98.88 204 THR A O 1
ATOM 1537 N N . ILE A 1 205 ? -15.486 3.458 12.914 1.00 98.88 205 ILE A N 1
ATOM 1538 C CA . ILE A 1 205 ? -15.370 3.327 11.457 1.00 98.88 205 ILE A CA 1
ATOM 1539 C C . ILE A 1 205 ? -16.616 3.935 10.811 1.00 98.88 205 ILE A C 1
ATOM 1541 O O . ILE A 1 205 ? -17.738 3.571 11.172 1.00 98.88 205 ILE A O 1
ATOM 1545 N N . ILE A 1 206 ? -16.411 4.821 9.838 1.00 98.69 206 ILE A N 1
ATOM 1546 C CA . ILE A 1 206 ? -17.443 5.330 8.932 1.00 98.69 206 ILE A CA 1
ATOM 1547 C C . ILE A 1 206 ? -17.150 4.771 7.542 1.00 98.69 206 ILE A C 1
ATOM 1549 O O . ILE A 1 206 ? -16.099 5.047 6.963 1.00 98.69 206 ILE A O 1
ATOM 1553 N N . GLU A 1 207 ? -18.063 3.961 7.019 1.00 98.31 207 GLU A N 1
ATOM 1554 C CA . GLU A 1 207 ? -17.958 3.330 5.706 1.00 98.31 207 GLU A CA 1
ATOM 1555 C C . GLU A 1 207 ? -19.181 3.693 4.860 1.00 98.31 207 GLU A C 1
ATOM 1557 O O . GLU A 1 207 ? -20.330 3.507 5.266 1.00 98.31 207 GLU A O 1
ATOM 1562 N N . TYR A 1 208 ? -18.910 4.194 3.658 1.00 97.50 208 TYR A N 1
ATOM 1563 C CA . TYR A 1 208 ? -19.928 4.585 2.692 1.00 97.50 208 TYR A CA 1
ATOM 1564 C C . TYR A 1 208 ? -20.654 3.366 2.105 1.00 97.50 208 TYR A C 1
ATOM 1566 O O . TYR A 1 208 ? -21.841 3.421 1.790 1.00 97.50 208 TYR A O 1
ATOM 1574 N N . LEU A 1 209 ? -19.956 2.242 1.966 1.00 97.75 209 LEU A N 1
ATOM 1575 C CA . LEU A 1 209 ? -20.512 0.983 1.493 1.00 97.75 209 LEU A CA 1
ATOM 1576 C C . LEU A 1 209 ? -21.350 0.277 2.578 1.00 97.75 209 LEU A C 1
ATOM 1578 O O . LEU A 1 209 ? -21.185 0.508 3.776 1.00 97.75 209 LEU A O 1
ATOM 1582 N N . PRO A 1 210 ? -22.250 -0.643 2.188 1.00 97.31 210 PRO A N 1
ATOM 1583 C CA . PRO A 1 210 ? -23.080 -1.383 3.142 1.00 97.31 210 PRO A CA 1
ATOM 1584 C C . PRO A 1 210 ? -22.323 -2.474 3.916 1.00 97.31 210 PRO A C 1
ATOM 1586 O O . PRO A 1 210 ? -22.931 -3.164 4.732 1.00 97.31 210 PRO A O 1
ATOM 1589 N N . ARG A 1 211 ? -21.027 -2.693 3.645 1.00 97.19 211 ARG A N 1
ATOM 1590 C CA . ARG A 1 211 ? -20.203 -3.749 4.257 1.00 97.19 211 ARG A CA 1
ATOM 1591 C C . ARG A 1 211 ? -18.753 -3.296 4.415 1.00 97.19 211 ARG A C 1
ATOM 1593 O O . ARG A 1 211 ? -18.222 -2.620 3.539 1.00 97.19 211 ARG A O 1
ATOM 1600 N N . LEU A 1 212 ? -18.109 -3.753 5.491 1.00 98.06 212 LEU A N 1
ATOM 1601 C CA . LEU A 1 212 ? -16.651 -3.701 5.638 1.00 98.06 212 LEU A CA 1
ATOM 1602 C C . LEU A 1 212 ? -15.979 -4.675 4.673 1.00 98.06 212 LEU A C 1
ATOM 1604 O O . LEU A 1 212 ? -16.582 -5.694 4.324 1.00 98.06 212 LEU A O 1
ATOM 1608 N N . VAL A 1 213 ? -14.723 -4.386 4.310 1.00 96.56 213 VAL A N 1
ATOM 1609 C CA . VAL A 1 213 ? -13.887 -5.224 3.430 1.00 96.56 213 VAL A CA 1
ATOM 1610 C C . VAL A 1 213 ? -14.705 -5.786 2.264 1.00 96.56 213 VAL A C 1
ATOM 1612 O O . VAL A 1 213 ? -14.797 -6.990 2.070 1.00 96.56 213 VAL A O 1
ATOM 1615 N N . SER A 1 214 ? -15.378 -4.903 1.524 1.00 93.88 214 SER A N 1
ATOM 1616 C CA . SER A 1 214 ? -16.408 -5.256 0.532 1.00 93.88 214 SER A CA 1
ATOM 1617 C C . SER A 1 214 ? -15.913 -6.117 -0.636 1.00 93.88 214 SER A C 1
ATOM 1619 O O . SER A 1 214 ? -16.730 -6.699 -1.345 1.00 93.88 214 SER A O 1
ATOM 1621 N N . THR A 1 215 ? -14.593 -6.219 -0.812 1.00 91.19 215 THR A N 1
ATOM 1622 C CA . THR A 1 215 ? -13.915 -7.128 -1.748 1.00 91.19 215 THR A CA 1
ATOM 1623 C C . THR A 1 215 ? -13.834 -8.575 -1.251 1.00 91.19 215 THR A C 1
ATOM 1625 O O . THR A 1 215 ? -13.387 -9.446 -1.989 1.00 91.19 215 THR A O 1
ATOM 1628 N N . GLU A 1 216 ? -14.197 -8.830 0.004 1.00 95.75 216 GLU A N 1
ATOM 1629 C CA . GLU A 1 216 ? -14.300 -10.166 0.581 1.00 95.75 216 GLU A CA 1
ATOM 1630 C C . GLU A 1 216 ? -15.727 -10.713 0.473 1.00 95.75 216 GLU A C 1
ATOM 1632 O O . GLU A 1 216 ? -16.706 -9.982 0.256 1.00 95.75 216 GLU A O 1
ATOM 1637 N N . ASP A 1 217 ? -15.834 -12.030 0.648 1.00 96.19 217 ASP A N 1
ATOM 1638 C CA . ASP A 1 217 ? -17.116 -12.721 0.676 1.00 96.19 217 ASP A CA 1
ATOM 1639 C C . ASP A 1 217 ? -18.046 -12.132 1.750 1.00 96.19 217 ASP A C 1
ATOM 1641 O O . ASP A 1 217 ? -17.616 -11.762 2.847 1.00 96.19 217 ASP A O 1
ATOM 1645 N N . GLU A 1 218 ? -19.340 -12.047 1.437 1.00 95.56 218 GLU A N 1
ATOM 1646 C CA . GLU A 1 218 ? -20.339 -11.433 2.311 1.00 95.56 218 GLU A CA 1
ATOM 1647 C C . GLU A 1 218 ? -20.405 -12.074 3.696 1.00 95.56 218 GLU A C 1
ATOM 1649 O O . GLU A 1 218 ? -20.512 -11.356 4.701 1.00 95.56 218 GLU A O 1
ATOM 1654 N N . GLU A 1 219 ? -20.285 -13.401 3.779 1.00 95.06 219 GLU A N 1
ATOM 1655 C CA . GLU A 1 219 ? -20.306 -14.089 5.065 1.00 95.06 219 GLU A CA 1
ATOM 1656 C C . GLU A 1 219 ? -19.098 -13.690 5.925 1.00 95.06 219 GLU A C 1
ATOM 1658 O O . GLU A 1 219 ? -19.231 -13.462 7.134 1.00 95.06 219 GLU A O 1
ATOM 1663 N N . ILE A 1 220 ? -17.932 -13.537 5.296 1.00 96.31 220 ILE A N 1
ATOM 1664 C CA . ILE A 1 220 ? -16.686 -13.148 5.956 1.00 96.31 220 ILE A CA 1
ATOM 1665 C C . ILE A 1 220 ? -16.745 -11.689 6.417 1.00 96.31 220 ILE A C 1
ATOM 1667 O O . ILE A 1 220 ? -16.471 -11.420 7.591 1.00 96.31 220 ILE A O 1
ATOM 1671 N N . SER A 1 221 ? -17.198 -10.760 5.565 1.00 96.94 221 SER A N 1
ATOM 1672 C CA . SER A 1 221 ? -17.416 -9.355 5.950 1.00 96.94 221 SER A CA 1
ATOM 1673 C C . SER A 1 221 ? -18.333 -9.242 7.172 1.00 96.94 221 SER A C 1
ATOM 1675 O O . SER A 1 221 ? -18.063 -8.475 8.101 1.00 96.94 221 SER A O 1
ATOM 1677 N N . LYS A 1 222 ? -19.422 -10.023 7.201 1.00 96.88 222 LYS A N 1
ATOM 1678 C CA . LYS A 1 222 ? -20.392 -10.017 8.303 1.00 96.88 222 LYS A CA 1
ATOM 1679 C C . LYS A 1 222 ? -19.786 -10.546 9.603 1.00 96.88 222 LYS A C 1
ATOM 1681 O O . LYS A 1 222 ? -19.976 -9.929 10.653 1.00 96.88 222 LYS A O 1
ATOM 1686 N N . ARG A 1 223 ? -19.051 -11.662 9.545 1.00 97.00 223 ARG A N 1
ATOM 1687 C CA . ARG A 1 223 ? -18.375 -12.246 10.717 1.00 97.00 223 ARG A CA 1
ATOM 1688 C C . ARG A 1 223 ? -17.317 -11.303 11.282 1.00 97.00 223 ARG A C 1
ATOM 1690 O O . ARG A 1 223 ? -17.292 -11.099 12.496 1.00 97.00 223 ARG A O 1
ATOM 1697 N N . LEU A 1 224 ? -16.517 -10.673 10.420 1.00 98.00 224 LEU A N 1
ATOM 1698 C CA . LEU A 1 224 ? -15.538 -9.672 10.841 1.00 98.00 224 LEU A CA 1
ATOM 1699 C C . LEU A 1 224 ? -16.223 -8.486 11.531 1.00 98.00 224 LEU A C 1
ATOM 1701 O O . LEU A 1 224 ? -15.848 -8.126 12.644 1.00 98.00 224 LEU A O 1
ATOM 1705 N N . MET A 1 225 ? -17.273 -7.919 10.927 1.00 98.12 225 MET A N 1
ATOM 1706 C CA . MET A 1 225 ? -18.021 -6.809 11.526 1.00 98.12 225 MET A CA 1
ATOM 1707 C C . MET A 1 225 ? -18.545 -7.159 12.928 1.00 98.12 225 MET A C 1
ATOM 1709 O O . MET A 1 225 ? -18.456 -6.340 13.842 1.00 98.12 225 MET A O 1
ATOM 1713 N N . MET A 1 226 ? -19.090 -8.366 13.116 1.00 98.25 226 MET A N 1
ATOM 1714 C CA . MET A 1 226 ? -19.562 -8.823 14.428 1.00 98.25 226 MET A CA 1
ATOM 1715 C C . MET A 1 226 ? -18.424 -8.907 15.452 1.00 98.25 226 MET A C 1
ATOM 1717 O O . MET A 1 226 ? -18.608 -8.489 16.595 1.00 98.25 226 MET A O 1
ATOM 1721 N N . ALA A 1 227 ? -17.254 -9.408 15.049 1.00 97.75 227 ALA A N 1
ATOM 1722 C CA . ALA A 1 227 ? -16.085 -9.497 15.917 1.00 97.75 227 ALA A CA 1
ATOM 1723 C C . ALA A 1 227 ? -15.544 -8.112 16.311 1.00 97.75 227 ALA A C 1
ATOM 1725 O O . ALA A 1 227 ? -15.332 -7.865 17.498 1.00 97.75 227 ALA A O 1
ATOM 1726 N N . LEU A 1 228 ? -15.417 -7.187 15.352 1.00 98.25 228 LEU A N 1
ATOM 1727 C CA . LEU A 1 228 ? -14.967 -5.814 15.613 1.00 98.25 228 LEU A CA 1
ATOM 1728 C C . LEU A 1 228 ? -15.954 -5.045 16.509 1.00 98.25 228 LEU A C 1
ATOM 1730 O O . LEU A 1 228 ? -15.545 -4.348 17.433 1.00 98.25 228 LEU A O 1
ATOM 1734 N N . LYS A 1 229 ? -17.270 -5.217 16.319 1.00 98.31 229 LYS A N 1
ATOM 1735 C CA . LYS A 1 229 ? -18.266 -4.635 17.241 1.00 98.31 229 LYS A CA 1
ATOM 1736 C C . LYS A 1 229 ? -18.146 -5.218 18.648 1.00 98.31 229 LYS A C 1
ATOM 1738 O O . LYS A 1 229 ? -18.217 -4.476 19.625 1.00 98.31 229 LYS A O 1
ATOM 1743 N N . LYS A 1 230 ? -17.944 -6.536 18.765 1.00 97.19 230 LYS A N 1
ATOM 1744 C CA . LYS A 1 230 ? -17.762 -7.214 20.058 1.00 97.19 230 LYS A CA 1
ATOM 1745 C C . LYS A 1 230 ? -16.504 -6.730 20.789 1.00 97.19 230 LYS A C 1
ATOM 1747 O O . LYS A 1 230 ? -16.515 -6.696 22.015 1.00 97.19 230 LYS A O 1
ATOM 1752 N N . SER A 1 231 ? -15.453 -6.335 20.066 1.00 95.25 231 SER A N 1
ATOM 1753 C CA . SER A 1 231 ? -14.229 -5.782 20.659 1.00 95.25 231 SER A CA 1
ATOM 1754 C C . SER A 1 231 ? -14.335 -4.306 21.066 1.00 95.25 231 SER A C 1
ATOM 1756 O O . SER A 1 231 ? -13.391 -3.789 21.660 1.00 95.25 231 SER A O 1
ATOM 1758 N N . GLY A 1 232 ? -15.472 -3.644 20.811 1.00 97.25 232 GLY A N 1
ATOM 1759 C CA . GLY A 1 232 ? -15.744 -2.267 21.239 1.00 97.25 232 GLY A CA 1
ATOM 1760 C C . GLY A 1 232 ? -15.678 -1.216 20.128 1.00 97.25 232 GLY A C 1
ATOM 1761 O O . GLY A 1 232 ? -15.938 -0.043 20.394 1.00 97.25 232 GLY A O 1
ATOM 1762 N N . ILE A 1 233 ? -15.396 -1.614 18.884 1.00 98.75 233 ILE A N 1
ATOM 1763 C CA . ILE A 1 233 ? -15.302 -0.691 17.748 1.00 98.75 233 ILE A CA 1
ATOM 1764 C C . ILE A 1 233 ? -16.709 -0.296 17.287 1.00 98.75 233 ILE A C 1
ATOM 1766 O O . ILE A 1 233 ? -17.558 -1.149 17.002 1.00 98.75 233 ILE A O 1
ATOM 1770 N N . ARG A 1 234 ? -16.966 1.012 17.170 1.00 98.75 234 ARG A N 1
ATOM 1771 C CA . ARG A 1 234 ? -18.214 1.533 16.592 1.00 98.75 234 ARG A CA 1
ATOM 1772 C C . ARG A 1 234 ? -18.121 1.491 15.074 1.00 98.75 234 ARG A C 1
ATOM 1774 O O . ARG A 1 234 ? -17.089 1.831 14.509 1.00 98.75 234 ARG A O 1
ATOM 1781 N N . ILE A 1 235 ? -19.183 1.056 14.403 1.00 98.75 235 ILE A N 1
ATOM 1782 C CA . ILE A 1 235 ? -19.169 0.851 12.950 1.00 98.75 235 ILE A CA 1
ATOM 1783 C C . ILE A 1 235 ? -20.472 1.383 12.369 1.00 98.75 235 ILE A C 1
ATOM 1785 O O . ILE A 1 235 ? -21.539 0.824 12.648 1.00 98.75 235 ILE A O 1
ATOM 1789 N N . ASN A 1 236 ? -20.346 2.418 11.544 1.00 98.44 236 ASN A N 1
ATOM 1790 C CA . ASN A 1 236 ? -21.423 3.049 10.797 1.00 98.44 236 ASN A CA 1
ATOM 1791 C C . ASN A 1 236 ? -21.230 2.725 9.313 1.00 98.44 236 ASN A C 1
ATOM 1793 O O . ASN A 1 236 ? -20.216 3.095 8.725 1.00 98.44 236 ASN A O 1
ATOM 1797 N N . LEU A 1 237 ? -22.177 1.985 8.741 1.00 98.31 237 LEU A N 1
ATOM 1798 C CA . LEU A 1 237 ? -22.172 1.573 7.337 1.00 98.31 237 LEU A CA 1
ATOM 1799 C C . LEU A 1 237 ? -23.200 2.392 6.565 1.00 98.31 237 LEU A C 1
ATOM 1801 O O . LEU A 1 237 ? -24.144 2.904 7.167 1.00 98.31 237 LEU A O 1
ATOM 1805 N N . SER A 1 238 ? -23.052 2.462 5.243 1.00 98.00 238 SER A N 1
ATOM 1806 C CA . SER A 1 238 ? -23.923 3.280 4.390 1.00 98.00 238 SER A CA 1
ATOM 1807 C C . SER A 1 238 ? -23.970 4.751 4.817 1.00 98.00 238 SER A C 1
ATOM 1809 O O . SER A 1 238 ? -25.002 5.406 4.683 1.00 98.00 238 SER A O 1
ATOM 1811 N N . LEU A 1 239 ? -22.850 5.261 5.338 1.00 98.06 239 LEU A N 1
ATOM 1812 C CA . LEU A 1 239 ? -22.722 6.620 5.849 1.00 98.06 239 LEU A CA 1
ATOM 1813 C C . LEU A 1 239 ? -21.470 7.270 5.262 1.00 98.06 239 LEU A C 1
ATOM 1815 O O . LEU A 1 239 ? -20.369 6.733 5.376 1.00 98.06 239 LEU A O 1
ATOM 1819 N N . GLY A 1 240 ? -21.643 8.414 4.604 1.00 96.25 240 GLY A N 1
ATOM 1820 C CA . GLY A 1 240 ? -20.550 9.199 4.038 1.00 96.25 240 GLY A CA 1
ATOM 1821 C C . GLY A 1 240 ? -20.081 10.304 4.980 1.00 96.25 240 GLY A C 1
ATOM 1822 O O . GLY A 1 240 ? -20.831 10.758 5.842 1.00 96.25 240 GLY A O 1
ATOM 1823 N N . VAL A 1 241 ? -18.847 10.761 4.770 1.00 98.00 241 VAL A N 1
ATOM 1824 C CA . VAL A 1 241 ? -18.329 12.018 5.327 1.00 98.00 241 VAL A CA 1
ATOM 1825 C C . VAL A 1 241 ? -18.298 13.042 4.200 1.00 98.00 241 VAL A C 1
ATOM 1827 O O . VAL A 1 241 ? -17.708 12.778 3.154 1.00 98.00 241 VAL A O 1
ATOM 1830 N N . GLU A 1 242 ? -18.936 14.188 4.409 1.00 97.06 242 GLU A N 1
ATOM 1831 C CA . GLU A 1 242 ? -19.042 15.254 3.406 1.00 97.06 242 GLU A CA 1
ATOM 1832 C C . GLU A 1 242 ? -17.975 16.330 3.586 1.00 97.06 242 GLU A C 1
ATOM 1834 O O . GLU A 1 242 ? -17.462 16.876 2.611 1.00 97.06 242 GLU A O 1
ATOM 1839 N N . SER A 1 243 ? -17.637 16.652 4.836 1.00 97.19 243 SER A N 1
ATOM 1840 C CA . SER A 1 243 ? -16.556 17.588 5.136 1.00 97.19 243 SER A CA 1
ATOM 1841 C C . SER A 1 243 ? -15.937 17.338 6.505 1.00 97.19 243 SER A C 1
ATOM 1843 O O . SER A 1 243 ? -16.558 16.737 7.387 1.00 97.19 243 SER A O 1
ATOM 1845 N N . ALA A 1 244 ? -14.703 17.809 6.672 1.00 96.94 244 ALA A N 1
ATOM 1846 C CA . ALA A 1 244 ? -13.983 17.799 7.936 1.00 96.94 244 ALA A CA 1
ATOM 1847 C C . ALA A 1 244 ? -13.436 19.197 8.236 1.00 96.94 244 ALA A C 1
ATOM 1849 O O . ALA A 1 244 ? -12.764 19.801 7.402 1.00 96.94 244 ALA A O 1
ATOM 1850 N N . LEU A 1 245 ? -13.706 19.703 9.438 1.00 95.75 245 LEU A N 1
ATOM 1851 C CA . LEU A 1 245 ? -13.214 20.993 9.913 1.00 95.75 245 LEU A CA 1
ATOM 1852 C C . LEU A 1 245 ? -12.459 20.808 11.223 1.00 95.75 245 LEU A C 1
ATOM 1854 O O . LEU A 1 245 ? -12.923 20.116 12.128 1.00 95.75 245 LEU A O 1
ATOM 1858 N N . ILE A 1 246 ? -11.301 21.453 11.335 1.00 94.56 246 ILE A N 1
ATOM 1859 C CA . ILE A 1 246 ? -10.523 21.457 12.573 1.00 94.56 246 ILE A CA 1
ATOM 1860 C C . ILE A 1 246 ? -11.000 22.630 13.429 1.00 94.56 246 ILE A C 1
ATOM 1862 O O . ILE A 1 246 ? -10.946 23.784 13.002 1.00 94.56 246 ILE A O 1
ATOM 1866 N N . HIS A 1 247 ? -11.462 22.334 14.640 1.00 88.38 247 HIS A N 1
ATOM 1867 C CA . HIS A 1 247 ? -11.925 23.322 15.609 1.00 88.38 247 HIS A CA 1
ATOM 1868 C C . HIS A 1 247 ? -11.432 22.938 17.005 1.00 88.38 247 HIS A C 1
ATOM 1870 O O . HIS A 1 247 ? -11.568 21.787 17.412 1.00 88.38 247 HIS A O 1
ATOM 1876 N N . ASP A 1 248 ? -10.803 23.878 17.715 1.00 87.94 248 ASP A N 1
ATOM 1877 C CA . ASP A 1 248 ? -10.272 23.682 19.074 1.00 87.94 248 ASP A CA 1
ATOM 1878 C C . ASP A 1 248 ? -9.401 22.421 19.255 1.00 87.94 248 ASP A C 1
ATOM 1880 O O . ASP A 1 248 ? -9.431 21.746 20.284 1.00 87.94 248 ASP A O 1
ATOM 1884 N N . GLY A 1 249 ? -8.604 22.085 18.235 1.00 85.25 249 GLY A N 1
ATOM 1885 C CA . GLY A 1 249 ? -7.712 20.919 18.259 1.00 85.25 249 GLY A CA 1
ATOM 1886 C C . GLY A 1 249 ? -8.414 19.567 18.087 1.00 85.25 249 GLY A C 1
ATOM 1887 O O . GLY A 1 249 ? -7.762 18.535 18.228 1.00 85.25 249 GLY A O 1
ATOM 1888 N N . LYS A 1 250 ? -9.711 19.560 17.765 1.00 94.62 250 LYS A N 1
ATOM 1889 C CA . LYS A 1 250 ? -10.481 18.380 17.357 1.00 94.62 250 LYS A CA 1
ATOM 1890 C C . LYS A 1 250 ? -10.902 18.479 15.897 1.00 94.62 250 LYS A C 1
ATOM 1892 O O . LYS A 1 250 ? -10.915 19.560 15.309 1.00 94.62 250 LYS A O 1
ATOM 1897 N N . VAL A 1 251 ? -11.278 17.344 15.322 1.00 97.69 251 VAL A N 1
ATOM 1898 C CA . VAL A 1 251 ? -11.868 17.265 13.986 1.00 97.69 251 VAL A CA 1
ATOM 1899 C C . VAL A 1 251 ? -13.373 17.080 14.121 1.00 97.69 251 VAL A C 1
ATOM 1901 O O . VAL A 1 251 ? -13.827 16.093 14.702 1.00 97.69 251 VAL A O 1
ATOM 1904 N N . ARG A 1 252 ? -14.140 18.015 13.563 1.00 97.94 252 ARG A N 1
ATOM 1905 C CA . ARG A 1 252 ? -15.593 17.929 13.413 1.00 97.94 252 ARG A CA 1
ATOM 1906 C C . ARG A 1 252 ? -15.917 17.466 11.999 1.00 97.94 252 ARG A C 1
ATOM 1908 O O . ARG A 1 252 ? -15.543 18.118 11.025 1.00 97.94 252 ARG A O 1
ATOM 1915 N N . LEU A 1 253 ? -16.589 16.328 11.900 1.00 98.06 253 LEU A N 1
ATOM 1916 C CA . LEU A 1 253 ? -17.012 15.693 10.659 1.00 98.06 253 LEU A CA 1
ATOM 1917 C C . LEU A 1 253 ? -18.495 15.969 10.423 1.00 98.06 253 LEU A C 1
ATOM 1919 O O . LEU A 1 253 ? -19.307 15.733 11.317 1.00 98.06 253 LEU A O 1
ATOM 1923 N N . MET A 1 254 ? -18.835 16.416 9.216 1.00 98.00 254 MET A N 1
ATOM 1924 C CA . MET A 1 254 ? -20.215 16.469 8.728 1.00 98.00 254 MET A CA 1
ATOM 1925 C C . MET A 1 254 ? -20.525 15.182 7.967 1.00 98.00 254 MET A C 1
ATOM 1927 O O . MET A 1 254 ? -19.771 14.808 7.060 1.00 98.00 254 MET A O 1
ATOM 1931 N N . LEU A 1 255 ? -21.606 14.500 8.338 1.00 98.06 255 LEU A N 1
ATOM 1932 C CA . LEU A 1 255 ? -21.988 13.209 7.772 1.00 98.06 255 LEU A CA 1
ATOM 1933 C C . LEU A 1 255 ? -23.137 13.359 6.772 1.00 98.06 255 LEU A C 1
ATOM 1935 O O . LEU A 1 255 ? -23.928 14.297 6.841 1.00 98.06 255 LEU A O 1
ATOM 1939 N N . SER A 1 256 ? -23.259 12.402 5.852 1.00 97.25 256 SER A N 1
ATOM 1940 C CA . SER A 1 256 ? -24.243 12.459 4.759 1.00 97.25 256 SER A CA 1
ATOM 1941 C C . SER A 1 256 ? -25.709 12.353 5.201 1.00 97.25 256 SER A C 1
ATOM 1943 O O . SER A 1 256 ? -26.613 12.517 4.386 1.00 97.25 256 SER A O 1
ATOM 1945 N N . ASP A 1 257 ? -25.971 12.026 6.467 1.00 96.69 257 ASP A N 1
ATOM 1946 C CA . ASP A 1 257 ? -27.312 12.035 7.068 1.00 96.69 257 ASP A CA 1
ATOM 1947 C C . ASP A 1 257 ? -27.638 13.363 7.785 1.00 96.69 257 ASP A C 1
ATOM 1949 O O . ASP A 1 257 ? -28.689 13.488 8.416 1.00 96.69 257 ASP A O 1
ATOM 1953 N N . GLY A 1 258 ? -26.747 14.356 7.681 1.00 96.56 258 GLY A N 1
ATOM 1954 C CA . GLY A 1 258 ? -26.855 15.660 8.332 1.00 96.56 258 GLY A CA 1
ATOM 1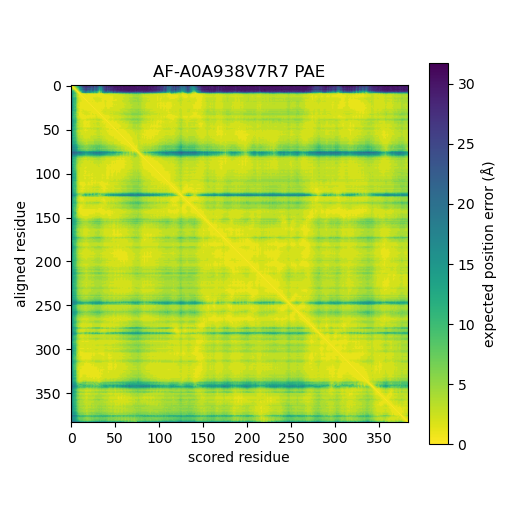955 C C . GLY A 1 258 ? -26.439 15.663 9.804 1.00 96.56 258 GLY A C 1
ATOM 1956 O O . GLY A 1 258 ? -26.536 16.704 10.454 1.00 96.56 258 GLY A O 1
ATOM 1957 N N . SER A 1 259 ? -25.999 14.524 10.349 1.00 96.62 259 SER A N 1
ATOM 1958 C CA . SER A 1 259 ? -25.428 14.465 11.692 1.00 96.62 259 SER A CA 1
ATOM 1959 C C . SER A 1 259 ? -23.958 14.888 11.702 1.00 96.62 259 SER A C 1
ATOM 1961 O O . SER A 1 259 ? -23.290 14.973 10.670 1.00 96.62 259 SER A O 1
ATOM 1963 N N . GLU A 1 260 ? -23.446 15.160 12.898 1.00 96.56 260 GLU A N 1
ATOM 1964 C CA . GLU A 1 260 ? -22.060 15.556 13.107 1.00 96.56 260 GLU A CA 1
ATOM 1965 C C . GLU A 1 260 ? -21.373 14.636 14.109 1.00 96.56 260 GLU A C 1
ATOM 1967 O O . GLU A 1 260 ? -21.990 14.140 15.057 1.00 96.56 260 GLU A O 1
ATOM 1972 N N . LEU A 1 261 ? -20.069 14.449 13.919 1.00 96.75 261 LEU A N 1
ATOM 1973 C CA . LEU A 1 261 ? -19.222 13.677 14.817 1.00 96.75 261 LEU A CA 1
ATOM 1974 C C . LEU A 1 261 ? -17.935 14.444 15.107 1.00 96.75 261 LEU A C 1
ATOM 1976 O O . LEU A 1 261 ? -17.253 14.882 14.185 1.00 96.75 261 LEU A O 1
ATOM 1980 N N . GLU A 1 262 ? -17.572 14.565 16.379 1.00 97.31 262 GLU A N 1
ATOM 1981 C CA . GLU A 1 262 ? -16.276 15.105 16.791 1.00 97.31 262 GLU A CA 1
ATOM 1982 C C . GLU A 1 262 ? -15.336 13.984 17.230 1.00 97.31 262 GLU A C 1
ATOM 1984 O O . GLU A 1 262 ? -15.764 12.994 17.821 1.00 97.31 262 GLU A O 1
ATOM 1989 N N . THR A 1 263 ? -14.047 14.148 16.941 1.00 98.31 263 THR A N 1
ATOM 1990 C CA . THR A 1 263 ? -12.989 13.208 17.327 1.00 98.31 263 THR A CA 1
ATOM 1991 C C . THR A 1 263 ? -11.660 13.934 17.495 1.00 98.31 263 THR A C 1
ATOM 1993 O O . THR A 1 263 ? -11.462 15.029 16.970 1.00 98.31 263 THR A O 1
ATOM 1996 N N . GLU A 1 264 ? -10.720 13.322 18.208 1.00 98.00 264 GLU A N 1
ATOM 1997 C CA . GLU A 1 264 ? -9.367 13.860 18.352 1.00 98.00 264 GLU A CA 1
ATOM 1998 C C . GLU A 1 264 ? -8.554 13.701 17.063 1.00 98.00 264 GLU A C 1
ATOM 2000 O O . GLU A 1 264 ? -7.928 14.655 16.605 1.00 98.00 264 GLU A O 1
ATOM 2005 N N . LYS A 1 265 ? -8.581 12.506 16.460 1.00 98.50 265 LYS A N 1
ATOM 2006 C CA . LYS A 1 265 ? -7.888 12.210 15.199 1.00 98.50 265 LYS A CA 1
ATOM 2007 C C . LYS A 1 265 ? -8.799 11.507 14.203 1.00 98.50 265 LYS A C 1
ATOM 2009 O O . LYS A 1 265 ? -9.751 10.815 14.580 1.00 98.50 265 LYS A O 1
ATOM 2014 N N . VAL A 1 266 ? -8.463 11.658 12.927 1.00 98.69 266 VAL A N 1
ATOM 2015 C CA . VAL A 1 266 ? -9.093 10.979 11.797 1.00 98.69 266 VAL A CA 1
ATOM 2016 C C . VAL A 1 266 ? -8.037 10.227 10.999 1.00 98.69 266 VAL A C 1
ATOM 2018 O O . VAL A 1 266 ? -6.983 10.780 10.708 1.00 98.69 266 VAL A O 1
ATOM 2021 N N . LEU A 1 267 ? -8.332 8.992 10.598 1.00 98.69 267 LEU A N 1
ATOM 2022 C CA . LEU A 1 267 ? -7.620 8.290 9.532 1.00 98.69 267 LEU A CA 1
ATOM 2023 C C . LEU A 1 267 ? -8.462 8.341 8.254 1.00 98.69 267 LEU A C 1
ATOM 2025 O O . LEU A 1 267 ? -9.563 7.790 8.210 1.00 98.69 267 LEU A O 1
ATOM 2029 N N . LEU A 1 268 ? -7.917 8.938 7.196 1.00 98.31 268 LEU A N 1
ATOM 2030 C CA . LEU A 1 268 ? -8.479 8.885 5.852 1.00 98.31 268 LEU A CA 1
ATOM 2031 C C . LEU A 1 268 ? -7.987 7.621 5.120 1.00 98.31 268 LEU A C 1
ATOM 2033 O O . LEU A 1 268 ? -6.821 7.516 4.737 1.00 98.31 268 LEU A O 1
ATOM 2037 N N . SER A 1 269 ? -8.876 6.641 4.931 1.00 97.38 269 SER A N 1
ATOM 2038 C CA . SER A 1 269 ? -8.586 5.318 4.351 1.00 97.38 269 SER A CA 1
ATOM 2039 C C . SER A 1 269 ? -9.567 4.935 3.232 1.00 97.38 269 SER A C 1
ATOM 2041 O O . SER A 1 269 ? -10.112 3.834 3.188 1.00 97.38 269 SER A O 1
ATOM 2043 N N . VAL A 1 270 ? -9.779 5.847 2.282 1.00 96.44 270 VAL A N 1
ATOM 2044 C CA . VAL A 1 270 ? -10.771 5.703 1.192 1.00 96.44 270 VAL A CA 1
ATOM 2045 C C . VAL A 1 270 ? -10.214 5.066 -0.091 1.00 96.44 270 VAL A C 1
ATOM 2047 O O . VAL A 1 270 ? -10.786 5.197 -1.169 1.00 96.44 270 VAL A O 1
ATOM 2050 N N . GLY A 1 271 ? -9.080 4.370 0.008 1.00 95.00 271 GLY A N 1
ATOM 2051 C CA . GLY A 1 271 ? -8.412 3.720 -1.119 1.00 95.00 271 GLY A CA 1
ATOM 2052 C C . GLY A 1 271 ? -7.094 4.384 -1.510 1.00 95.00 271 GLY A C 1
ATOM 2053 O O . GLY A 1 271 ? -6.478 5.111 -0.727 1.00 95.00 271 GLY A O 1
ATOM 2054 N N . ARG A 1 272 ? -6.614 4.070 -2.716 1.00 96.56 272 ARG A N 1
ATOM 2055 C CA . ARG A 1 272 ? -5.307 4.502 -3.230 1.00 96.56 272 ARG A CA 1
ATOM 2056 C C . ARG A 1 272 ? -5.408 4.866 -4.713 1.00 96.56 272 ARG A C 1
ATOM 2058 O O . ARG A 1 272 ? -6.110 4.174 -5.450 1.00 96.56 272 ARG A O 1
ATOM 2065 N N . LYS A 1 273 ? -4.670 5.892 -5.149 1.00 96.69 273 LYS A N 1
ATOM 2066 C CA . LYS A 1 273 ? -4.498 6.271 -6.566 1.00 96.69 273 LYS A CA 1
ATOM 2067 C C . LYS A 1 273 ? -3.095 5.936 -7.069 1.00 96.69 273 LYS A C 1
ATOM 2069 O O . LYS A 1 273 ? -2.149 5.996 -6.281 1.00 96.69 273 LYS A O 1
ATOM 2074 N N . PRO A 1 274 ? -2.933 5.585 -8.353 1.00 97.81 274 PRO A N 1
ATOM 2075 C CA . PRO A 1 274 ? -1.625 5.291 -8.927 1.00 97.81 274 PRO A CA 1
ATOM 2076 C C . PRO A 1 274 ? -0.776 6.563 -9.048 1.00 97.81 274 PRO A C 1
ATOM 2078 O O . PRO A 1 274 ? -1.309 7.663 -9.204 1.00 97.81 274 PRO A O 1
ATOM 2081 N N . VAL A 1 275 ? 0.548 6.408 -9.007 1.00 96.94 275 VAL A N 1
ATOM 2082 C CA . VAL A 1 275 ? 1.498 7.498 -9.279 1.00 96.94 275 VAL A CA 1
ATOM 2083 C C . VAL A 1 275 ? 1.915 7.431 -10.749 1.00 96.94 275 VAL A C 1
ATOM 2085 O O . VAL A 1 275 ? 2.763 6.623 -11.124 1.00 96.94 275 VAL A O 1
ATOM 2088 N N . CYS A 1 276 ? 1.285 8.261 -11.580 1.00 92.44 276 CYS A N 1
ATOM 2089 C CA . CYS A 1 276 ? 1.486 8.326 -13.033 1.00 92.44 276 CYS A CA 1
ATOM 2090 C C . CYS A 1 276 ? 1.807 9.762 -13.482 1.00 92.44 276 CYS A C 1
ATOM 2092 O O . CYS A 1 276 ? 1.146 10.303 -14.364 1.00 92.44 276 CYS A O 1
ATOM 2094 N N . ASP A 1 277 ? 2.779 10.395 -12.831 1.00 91.69 277 ASP A N 1
ATOM 2095 C CA . ASP A 1 277 ? 3.159 11.807 -12.982 1.00 91.69 277 ASP A CA 1
ATOM 2096 C C . ASP A 1 277 ? 4.367 12.040 -13.909 1.00 91.69 277 ASP A C 1
ATOM 2098 O O . ASP A 1 277 ? 4.834 13.168 -14.041 1.00 91.69 277 ASP A O 1
ATOM 2102 N N . LEU A 1 278 ? 4.852 10.989 -14.579 1.00 96.06 278 LEU A N 1
ATOM 2103 C CA . LEU A 1 278 ? 5.912 11.092 -15.583 1.00 96.06 278 LEU A CA 1
ATOM 2104 C C . LEU A 1 278 ? 5.440 11.896 -16.800 1.00 96.06 278 LEU A C 1
ATOM 2106 O O . LEU A 1 278 ? 4.399 11.587 -17.386 1.00 96.06 278 LEU A O 1
ATOM 2110 N N . ASP A 1 279 ? 6.246 12.868 -17.220 1.00 97.06 279 ASP A N 1
ATOM 2111 C CA . ASP A 1 279 ? 6.082 13.539 -18.505 1.00 97.06 279 ASP A CA 1
ATOM 2112 C C . ASP A 1 279 ? 6.582 12.635 -19.644 1.00 97.06 279 ASP A C 1
ATOM 2114 O O . ASP A 1 279 ? 7.703 12.125 -19.614 1.00 97.06 279 ASP A O 1
ATOM 2118 N N . TRP A 1 280 ? 5.735 12.402 -20.643 1.00 97.31 280 TRP A N 1
ATOM 2119 C CA . TRP A 1 280 ? 5.990 11.445 -21.720 1.00 97.31 280 TRP A CA 1
ATOM 2120 C C . TRP A 1 280 ? 6.203 12.167 -23.046 1.00 97.31 280 TRP A C 1
ATOM 2122 O O . TRP A 1 280 ? 5.277 12.774 -23.589 1.00 97.31 280 TRP A O 1
ATOM 2132 N N . ILE A 1 281 ? 7.400 12.031 -23.614 1.00 95.38 281 ILE A N 1
ATOM 2133 C CA . ILE A 1 281 ? 7.782 12.655 -24.886 1.00 95.38 281 ILE A CA 1
ATOM 2134 C C . ILE A 1 281 ? 7.888 11.563 -25.958 1.00 95.38 281 ILE A C 1
ATOM 2136 O O . ILE A 1 281 ? 8.543 10.542 -25.762 1.00 95.38 281 ILE A O 1
ATOM 2140 N N . GLY A 1 282 ? 7.227 11.748 -27.105 1.00 88.50 282 GLY A N 1
ATOM 2141 C CA . GLY A 1 282 ? 7.245 10.757 -28.196 1.00 88.50 282 GLY A CA 1
ATOM 2142 C C . GLY A 1 282 ? 6.280 9.571 -28.019 1.00 88.50 282 GLY A C 1
ATOM 2143 O O . GLY A 1 282 ? 6.390 8.573 -28.732 1.00 88.50 282 GLY A O 1
ATOM 2144 N N . GLY A 1 283 ? 5.316 9.685 -27.100 1.00 89.06 283 GLY A N 1
ATOM 2145 C CA . GLY A 1 283 ? 4.241 8.713 -26.864 1.00 89.06 283 GLY A CA 1
ATOM 2146 C C . GLY A 1 283 ? 4.054 8.424 -25.375 1.00 89.06 283 GLY A C 1
ATOM 2147 O O . GLY A 1 283 ? 5.027 8.432 -24.632 1.00 89.06 283 GLY A O 1
ATOM 2148 N N . LYS A 1 284 ? 2.815 8.156 -24.941 1.00 94.56 284 LYS A N 1
ATOM 2149 C CA . LYS A 1 284 ? 2.480 7.838 -23.541 1.00 94.56 284 LYS A CA 1
ATOM 2150 C C . LYS A 1 284 ? 1.754 6.492 -23.428 1.00 94.56 284 LYS A C 1
ATOM 2152 O O . LYS A 1 284 ? 0.967 6.181 -24.327 1.00 94.56 284 LYS A O 1
ATOM 2157 N N . PRO A 1 285 ? 1.951 5.727 -22.340 1.00 96.81 285 PRO A N 1
ATOM 2158 C CA . PRO A 1 285 ? 1.132 4.557 -22.052 1.00 96.81 285 PRO A CA 1
ATOM 2159 C C . PRO A 1 285 ? -0.356 4.911 -21.969 1.00 96.81 285 PRO A C 1
ATOM 2161 O O . PRO A 1 285 ? -0.736 5.964 -21.450 1.00 96.81 285 PRO A O 1
ATOM 2164 N N . GLU A 1 286 ? -1.209 4.016 -22.459 1.00 97.56 286 GLU A N 1
ATOM 2165 C CA . GLU A 1 286 ? -2.652 4.113 -22.256 1.00 97.56 286 GLU A CA 1
ATOM 2166 C C . GLU A 1 286 ? -2.994 3.976 -20.773 1.00 97.56 286 GLU A C 1
ATOM 2168 O O . GLU A 1 286 ? -2.423 3.152 -20.050 1.00 97.56 286 GLU A O 1
ATOM 2173 N N . THR A 1 287 ? -3.954 4.779 -20.316 1.00 97.38 287 THR A N 1
ATOM 2174 C CA . THR A 1 287 ? -4.422 4.748 -18.933 1.00 97.38 287 THR A CA 1
ATOM 2175 C C . THR A 1 287 ? -5.936 4.621 -18.856 1.00 97.38 287 THR A C 1
ATOM 2177 O O . THR A 1 287 ? -6.671 5.100 -19.719 1.00 97.38 287 THR A O 1
ATOM 2180 N N . ASN A 1 288 ? -6.416 3.983 -17.790 1.00 96.44 288 ASN A N 1
ATOM 2181 C CA . ASN A 1 288 ? -7.830 3.898 -17.448 1.00 96.44 288 ASN A CA 1
ATOM 2182 C C . ASN A 1 288 ? -8.009 4.299 -15.981 1.00 96.44 288 ASN A C 1
ATOM 2184 O O . ASN A 1 288 ? -7.420 3.685 -15.093 1.00 96.44 288 ASN A O 1
ATOM 2188 N N . LYS A 1 289 ? -8.795 5.353 -15.723 1.00 93.88 289 LYS A N 1
ATOM 2189 C CA . LYS A 1 289 ? -8.965 5.951 -14.381 1.00 93.88 289 LYS A CA 1
ATOM 2190 C C . LYS A 1 289 ? -7.623 6.257 -13.686 1.00 93.88 289 LYS A C 1
ATOM 2192 O O . LYS A 1 289 ? -7.477 6.064 -12.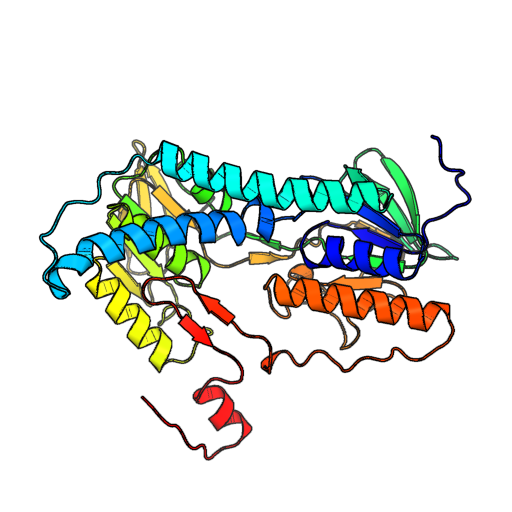485 1.00 93.88 289 LYS A O 1
ATOM 2197 N N . GLY A 1 290 ? -6.631 6.695 -14.463 1.00 94.56 290 GLY A N 1
ATOM 2198 C CA . GLY A 1 290 ? -5.280 7.012 -13.987 1.00 94.56 290 GLY A CA 1
ATOM 2199 C C . GLY A 1 290 ? -4.318 5.822 -13.894 1.00 94.56 290 GLY A C 1
ATOM 2200 O O . GLY A 1 290 ? -3.115 6.047 -13.826 1.00 94.56 290 GLY A O 1
ATOM 2201 N N . PHE A 1 291 ? -4.793 4.575 -13.940 1.00 98.00 291 PHE A N 1
ATOM 2202 C CA . PHE A 1 291 ? -3.934 3.385 -13.903 1.00 98.00 291 PHE A CA 1
ATOM 2203 C C . PHE A 1 291 ? -3.381 3.053 -15.287 1.00 98.00 291 PHE A C 1
ATOM 2205 O O . PHE A 1 291 ? -4.105 3.177 -16.275 1.00 98.00 291 PHE A O 1
ATOM 2212 N N . ILE A 1 292 ? -2.130 2.594 -15.365 1.00 98.50 292 ILE A N 1
ATOM 2213 C CA . ILE A 1 292 ? -1.511 2.176 -16.630 1.00 98.50 292 ILE A CA 1
ATOM 2214 C C . ILE A 1 292 ? -2.118 0.848 -17.082 1.00 98.50 292 ILE A C 1
ATOM 2216 O O . ILE A 1 292 ? -2.094 -0.145 -16.351 1.00 98.50 292 ILE A O 1
ATOM 2220 N N . VAL A 1 293 ? -2.644 0.824 -18.306 1.00 98.38 293 VAL A N 1
ATOM 2221 C CA . VAL A 1 293 ? -3.196 -0.389 -18.911 1.00 98.38 293 VAL A CA 1
ATOM 2222 C C . VAL A 1 293 ? -2.051 -1.309 -19.323 1.00 98.38 293 VAL A C 1
ATOM 2224 O O . VAL A 1 293 ? -1.093 -0.883 -19.967 1.00 98.38 293 VAL A O 1
ATOM 2227 N N . ILE A 1 294 ? -2.172 -2.584 -18.950 1.00 98.00 294 ILE A N 1
ATOM 2228 C CA . ILE A 1 294 ? -1.208 -3.628 -19.292 1.00 98.00 294 ILE A CA 1
ATOM 2229 C C . ILE A 1 294 ? -1.887 -4.889 -19.828 1.00 98.00 294 ILE A C 1
ATOM 2231 O O . ILE A 1 294 ? -2.999 -5.234 -19.401 1.00 98.00 294 ILE A O 1
ATOM 2235 N N . ASN A 1 295 ? -1.180 -5.598 -20.709 1.00 96.00 295 ASN A N 1
ATOM 2236 C CA . ASN A 1 295 ? -1.535 -6.950 -21.151 1.00 96.00 295 ASN A CA 1
ATOM 2237 C C . ASN A 1 295 ? -1.075 -8.034 -20.142 1.00 96.00 295 ASN A C 1
ATOM 2239 O O . ASN A 1 295 ? -0.565 -7.732 -19.059 1.00 96.00 295 ASN A O 1
ATOM 2243 N N . GLU A 1 296 ? -1.242 -9.314 -20.485 1.00 94.00 296 GLU A N 1
ATOM 2244 C CA . GLU A 1 296 ? -0.877 -10.470 -19.645 1.00 94.00 296 GLU A CA 1
ATOM 2245 C C . GLU A 1 296 ? 0.632 -10.602 -19.394 1.00 94.00 296 GLU A C 1
ATOM 2247 O O . GLU A 1 296 ? 1.038 -11.267 -18.440 1.00 94.00 296 GLU A O 1
ATOM 2252 N N . LYS A 1 297 ? 1.450 -9.955 -20.232 1.00 94.62 297 LYS A N 1
ATOM 2253 C CA . LYS A 1 297 ? 2.914 -9.873 -20.131 1.00 94.62 297 LYS A CA 1
ATOM 2254 C C . LYS A 1 297 ? 3.380 -8.598 -19.421 1.00 94.62 297 LYS A C 1
ATOM 2256 O O . LYS A 1 297 ? 4.570 -8.289 -19.438 1.00 94.62 297 LYS A O 1
ATOM 2261 N N . MET A 1 298 ? 2.451 -7.846 -18.822 1.00 97.44 298 MET A N 1
ATOM 2262 C CA . MET A 1 298 ? 2.698 -6.578 -18.130 1.00 97.44 298 MET A CA 1
ATOM 2263 C C . MET A 1 298 ? 3.264 -5.480 -19.051 1.00 97.44 298 MET A C 1
ATOM 2265 O O . MET A 1 298 ? 3.810 -4.485 -18.572 1.00 97.44 298 MET A O 1
ATOM 2269 N N . GLN A 1 299 ? 3.128 -5.644 -20.371 1.00 97.38 299 GLN A N 1
ATOM 2270 C CA . GLN A 1 299 ? 3.507 -4.634 -21.356 1.00 97.38 299 GLN A CA 1
ATOM 2271 C C . GLN A 1 299 ? 2.426 -3.566 -21.438 1.00 97.38 299 GLN A C 1
ATOM 2273 O O . GLN A 1 299 ? 1.232 -3.877 -21.392 1.00 97.38 299 GLN A O 1
ATOM 2278 N N . THR A 1 300 ? 2.860 -2.320 -21.581 1.00 98.31 300 THR A N 1
ATOM 2279 C CA . THR A 1 300 ? 1.977 -1.184 -21.854 1.00 98.31 300 THR A CA 1
ATOM 2280 C C . THR A 1 300 ? 1.661 -1.084 -23.353 1.00 98.31 300 THR A C 1
ATOM 2282 O O . THR A 1 300 ? 2.084 -1.926 -24.144 1.00 98.31 300 THR A O 1
ATOM 2285 N N . SER A 1 301 ? 0.946 -0.035 -23.770 1.00 97.19 301 SER A N 1
ATOM 2286 C CA . SER A 1 301 ? 0.750 0.281 -25.193 1.00 97.19 301 SER A CA 1
ATOM 2287 C C . SER A 1 301 ? 2.027 0.751 -25.912 1.00 97.19 301 SER A C 1
ATOM 2289 O O . SER A 1 301 ? 2.037 0.831 -27.141 1.00 97.19 301 SER A O 1
ATOM 2291 N N . LEU A 1 302 ? 3.103 1.064 -25.180 1.00 96.12 302 LEU A N 1
ATOM 2292 C CA . LEU A 1 302 ? 4.405 1.403 -25.749 1.00 96.12 302 LEU A CA 1
ATOM 2293 C C . LEU A 1 302 ? 5.325 0.181 -25.729 1.00 96.12 302 LEU A C 1
ATOM 2295 O O . LEU A 1 302 ? 5.620 -0.370 -24.667 1.00 96.12 302 LEU A O 1
ATOM 2299 N N . ASP A 1 303 ? 5.816 -0.205 -26.907 1.00 94.44 303 ASP A N 1
ATOM 2300 C CA . ASP A 1 303 ? 6.811 -1.271 -27.024 1.00 94.44 303 ASP A CA 1
ATOM 2301 C C . ASP A 1 303 ? 8.079 -0.930 -26.228 1.00 94.44 303 ASP A C 1
ATOM 2303 O O . ASP A 1 303 ? 8.513 0.220 -26.195 1.00 94.44 303 ASP A O 1
ATOM 2307 N N . GLY A 1 304 ? 8.636 -1.927 -25.546 1.00 95.31 304 GLY A N 1
ATOM 2308 C CA . GLY A 1 304 ? 9.759 -1.757 -24.622 1.00 95.31 304 GLY A CA 1
ATOM 2309 C C . GLY A 1 304 ? 9.408 -1.170 -23.243 1.00 95.31 304 GLY A C 1
ATOM 2310 O O . GLY A 1 304 ? 10.278 -1.133 -22.370 1.00 95.31 304 GLY A O 1
ATOM 2311 N N . VAL A 1 305 ? 8.154 -0.767 -22.996 1.00 98.25 305 VAL A N 1
ATOM 2312 C CA . VAL A 1 305 ? 7.703 -0.234 -21.698 1.00 98.25 305 VAL A CA 1
ATOM 2313 C C . VAL A 1 305 ? 6.753 -1.205 -21.002 1.00 98.25 305 VAL A C 1
ATOM 2315 O O . VAL A 1 305 ? 5.707 -1.589 -21.532 1.00 98.25 305 VAL A O 1
ATOM 2318 N N . TYR A 1 306 ? 7.091 -1.542 -19.762 1.00 98.69 306 TYR A N 1
ATOM 2319 C CA . TYR A 1 306 ? 6.322 -2.400 -18.865 1.00 98.69 306 TYR A CA 1
ATOM 2320 C C . TYR A 1 306 ? 5.834 -1.603 -17.657 1.00 98.69 306 TYR A C 1
ATOM 2322 O O . TYR A 1 306 ? 6.478 -0.640 -17.240 1.00 98.69 306 TYR A O 1
ATOM 2330 N N . ALA A 1 307 ? 4.732 -2.032 -17.046 1.00 98.75 307 ALA A N 1
ATOM 2331 C CA . ALA A 1 307 ? 4.263 -1.476 -15.780 1.00 98.75 307 ALA A CA 1
ATOM 2332 C C . ALA A 1 307 ? 3.875 -2.590 -14.802 1.00 98.75 307 ALA A C 1
ATOM 2334 O O . ALA A 1 307 ? 3.251 -3.579 -15.188 1.00 98.75 307 ALA A O 1
ATOM 2335 N N . ILE A 1 308 ? 4.261 -2.439 -13.533 1.00 98.75 308 ILE A N 1
ATOM 2336 C CA . ILE A 1 308 ? 4.074 -3.457 -12.492 1.00 98.75 308 ILE A CA 1
ATOM 2337 C C . ILE A 1 308 ? 3.629 -2.844 -11.162 1.00 98.75 308 ILE A C 1
ATOM 2339 O O . ILE A 1 308 ? 3.931 -1.701 -10.828 1.00 98.75 308 ILE A O 1
ATOM 2343 N N . GLY A 1 309 ? 2.947 -3.652 -10.361 1.00 98.44 309 GLY A N 1
ATOM 2344 C CA . GLY A 1 309 ? 2.422 -3.294 -9.055 1.00 98.44 309 GLY A CA 1
ATOM 2345 C C . GLY A 1 309 ? 1.238 -2.342 -9.135 1.00 98.44 309 GLY A C 1
ATOM 2346 O O . GLY A 1 309 ? 0.481 -2.323 -10.111 1.00 98.44 309 GLY A O 1
ATOM 2347 N N . ASP A 1 310 ? 1.077 -1.555 -8.077 1.00 98.56 310 ASP A N 1
ATOM 2348 C CA . ASP A 1 310 ? -0.114 -0.743 -7.842 1.00 98.56 310 ASP A CA 1
ATOM 2349 C C . ASP A 1 310 ? -0.446 0.243 -8.967 1.00 98.56 310 ASP A C 1
ATOM 2351 O O . ASP A 1 310 ? -1.620 0.528 -9.195 1.00 98.56 310 ASP A O 1
ATOM 2355 N N . VAL A 1 311 ? 0.563 0.717 -9.707 1.00 98.62 311 VAL A N 1
ATOM 2356 C CA . VAL A 1 311 ? 0.388 1.660 -10.826 1.00 98.62 311 VAL A CA 1
ATOM 2357 C C . VAL A 1 311 ? -0.512 1.097 -11.940 1.00 98.62 311 VAL A C 1
ATOM 2359 O O . VAL A 1 311 ? -1.116 1.845 -12.705 1.00 98.62 311 VAL A O 1
ATOM 2362 N N . THR A 1 312 ? -0.643 -0.232 -12.007 1.00 98.25 312 THR A N 1
ATOM 2363 C CA . THR A 1 312 ? -1.455 -0.948 -13.005 1.00 98.25 312 THR A CA 1
ATOM 2364 C C . THR A 1 312 ? -2.921 -1.104 -12.606 1.00 98.25 312 THR A C 1
ATOM 2366 O O . THR A 1 312 ? -3.754 -1.456 -13.438 1.00 98.25 312 THR A O 1
ATOM 2369 N N . GLY A 1 313 ? -3.249 -0.927 -11.321 1.00 96.50 313 GLY A N 1
ATOM 2370 C CA . GLY A 1 313 ? -4.607 -1.118 -10.808 1.00 96.50 313 GLY A CA 1
ATOM 2371 C C . GLY A 1 313 ? -5.111 -2.564 -10.817 1.00 96.50 313 GLY A C 1
ATOM 2372 O O . GLY A 1 313 ? -6.263 -2.792 -10.463 1.00 96.50 313 GLY A O 1
ATOM 2373 N N . LYS A 1 314 ? -4.287 -3.551 -11.210 1.00 95.12 314 LYS A N 1
ATOM 2374 C CA . LYS A 1 314 ? -4.718 -4.957 -11.310 1.00 95.12 314 LYS A CA 1
ATOM 2375 C C . LYS A 1 314 ? -5.025 -5.566 -9.944 1.00 95.12 314 LYS A C 1
ATOM 2377 O O . LYS A 1 314 ? -6.096 -6.125 -9.748 1.00 95.12 314 LYS A O 1
ATOM 2382 N N . MET A 1 315 ? -4.075 -5.476 -9.015 1.00 94.75 315 MET A N 1
ATOM 2383 C CA . MET A 1 315 ? -4.247 -5.861 -7.615 1.00 94.75 315 MET A CA 1
ATOM 2384 C C . MET A 1 315 ? -3.136 -5.205 -6.791 1.00 94.75 315 MET A C 1
ATOM 2386 O O . MET A 1 315 ? -1.955 -5.486 -7.000 1.00 94.75 315 MET A O 1
ATOM 2390 N N . LEU A 1 316 ? -3.512 -4.305 -5.881 1.00 96.44 316 LEU A N 1
ATOM 2391 C CA . LEU A 1 316 ? -2.586 -3.464 -5.114 1.00 96.44 316 LEU A CA 1
ATOM 2392 C C . LEU A 1 316 ? -2.030 -4.233 -3.905 1.00 96.44 316 LEU A C 1
ATOM 2394 O O . LEU A 1 316 ? -2.347 -3.936 -2.754 1.00 96.44 316 LEU A O 1
ATOM 2398 N N . LEU A 1 317 ? -1.260 -5.289 -4.176 1.00 97.81 317 LEU A N 1
ATOM 2399 C CA . LEU A 1 317 ? -0.658 -6.160 -3.168 1.00 97.81 317 LEU A CA 1
ATOM 2400 C C . LEU A 1 317 ? 0.827 -6.372 -3.460 1.00 97.81 317 LEU A C 1
ATOM 2402 O O . LEU A 1 317 ? 1.223 -6.634 -4.598 1.00 97.81 317 LEU A O 1
ATOM 2406 N N . ALA A 1 318 ? 1.647 -6.342 -2.411 1.00 98.19 318 ALA A N 1
ATOM 2407 C CA . ALA A 1 318 ? 3.099 -6.439 -2.529 1.00 98.19 318 ALA A CA 1
ATOM 2408 C C . ALA A 1 318 ? 3.561 -7.717 -3.243 1.00 98.19 318 ALA A C 1
ATOM 2410 O O . ALA A 1 318 ? 4.365 -7.638 -4.165 1.00 98.19 318 ALA A O 1
ATOM 2411 N N . HIS A 1 319 ? 3.002 -8.879 -2.892 1.00 97.56 319 HIS A N 1
ATOM 2412 C CA . HIS A 1 319 ? 3.327 -10.154 -3.541 1.00 97.56 319 HIS A CA 1
ATOM 2413 C C . HIS A 1 319 ? 2.863 -10.224 -5.000 1.00 97.56 319 HIS A C 1
ATOM 2415 O O . HIS A 1 319 ? 3.501 -10.908 -5.801 1.00 97.56 319 HIS A O 1
ATOM 2421 N N . THR A 1 320 ? 1.813 -9.482 -5.375 1.00 98.00 320 THR A N 1
ATOM 2422 C CA . THR A 1 320 ? 1.437 -9.315 -6.789 1.00 98.00 320 THR A CA 1
ATOM 2423 C C . THR A 1 320 ? 2.500 -8.511 -7.524 1.00 98.00 320 THR A C 1
ATOM 2425 O O . THR A 1 320 ? 2.995 -8.964 -8.554 1.00 98.00 320 THR A O 1
ATOM 2428 N N . ALA A 1 321 ? 2.893 -7.357 -6.975 1.00 98.56 321 ALA A N 1
ATOM 2429 C CA . ALA A 1 321 ? 3.911 -6.492 -7.565 1.00 98.56 321 ALA A CA 1
ATOM 2430 C C . ALA A 1 321 ? 5.249 -7.228 -7.736 1.00 98.56 321 ALA A C 1
ATOM 2432 O O . ALA A 1 321 ? 5.823 -7.211 -8.824 1.00 98.56 321 ALA A O 1
ATOM 2433 N N . SER A 1 322 ? 5.704 -7.932 -6.695 1.00 98.44 322 SER A N 1
ATOM 2434 C CA . SER A 1 322 ? 6.888 -8.797 -6.725 1.00 98.44 322 SER A CA 1
ATOM 2435 C C . SER A 1 322 ? 6.796 -9.830 -7.847 1.00 98.44 322 SER A C 1
ATOM 2437 O O . SER A 1 322 ? 7.677 -9.910 -8.703 1.00 98.44 322 SER A O 1
ATOM 2439 N N . LYS A 1 323 ? 5.688 -10.586 -7.914 1.00 98.00 323 LYS A N 1
ATOM 2440 C CA . LYS A 1 323 ? 5.512 -11.614 -8.945 1.00 98.00 323 LYS A CA 1
ATOM 2441 C C . LYS A 1 323 ? 5.496 -11.017 -10.351 1.00 98.00 323 LYS A C 1
ATOM 2443 O O . LYS A 1 323 ? 6.146 -11.577 -11.228 1.00 98.00 323 LYS A O 1
ATOM 2448 N N . GLN A 1 324 ? 4.813 -9.893 -10.562 1.00 98.38 324 GLN A N 1
ATOM 2449 C CA . GLN A 1 324 ? 4.830 -9.164 -11.833 1.00 98.38 324 GLN A CA 1
ATOM 2450 C C . GLN A 1 324 ? 6.255 -8.737 -12.214 1.00 98.38 324 GLN A C 1
ATOM 2452 O O . GLN A 1 324 ? 6.666 -8.970 -13.346 1.00 98.38 324 GLN A O 1
ATOM 2457 N N . GLY A 1 325 ? 7.039 -8.201 -11.272 1.00 98.31 325 GLY A N 1
ATOM 2458 C CA . GLY A 1 325 ? 8.439 -7.831 -11.502 1.00 98.31 325 GLY A CA 1
ATOM 2459 C C . GLY A 1 325 ? 9.315 -9.008 -11.941 1.00 98.31 325 GLY A C 1
ATOM 2460 O O . GLY A 1 325 ? 10.099 -8.880 -12.881 1.00 98.31 325 GLY A O 1
ATOM 2461 N N . LEU A 1 326 ? 9.134 -10.183 -11.328 1.00 97.88 326 LEU A N 1
ATOM 2462 C CA . LEU A 1 326 ? 9.834 -11.406 -11.737 1.00 97.88 326 LEU A CA 1
ATOM 2463 C C . LEU A 1 326 ? 9.454 -11.860 -13.156 1.00 97.88 326 LEU A C 1
ATOM 2465 O O . LEU A 1 326 ? 10.325 -12.313 -13.896 1.00 97.88 326 LEU A O 1
ATOM 2469 N N . LEU A 1 327 ? 8.174 -11.750 -13.530 1.00 97.50 327 LEU A N 1
ATOM 2470 C CA . LEU A 1 327 ? 7.697 -12.114 -14.869 1.00 97.50 327 LEU A CA 1
ATOM 2471 C C . LEU A 1 327 ? 8.219 -11.144 -15.934 1.00 97.50 327 LEU A C 1
ATOM 2473 O O . LEU A 1 327 ? 8.720 -11.591 -16.960 1.00 97.50 327 LEU A O 1
ATOM 2477 N N . VAL A 1 328 ? 8.198 -9.834 -15.668 1.00 98.06 328 VAL A N 1
ATOM 2478 C CA . VAL A 1 328 ? 8.757 -8.828 -16.587 1.00 98.06 328 VAL A CA 1
ATOM 2479 C C . VAL A 1 328 ? 10.255 -9.034 -16.798 1.00 98.06 328 VAL A C 1
ATOM 2481 O O . VAL A 1 328 ? 10.729 -8.950 -17.929 1.00 98.06 328 VAL A O 1
ATOM 2484 N N . ALA A 1 329 ? 11.009 -9.360 -15.745 1.00 97.88 329 ALA A N 1
ATOM 2485 C CA . ALA A 1 329 ? 12.433 -9.655 -15.883 1.00 97.88 329 ALA A CA 1
ATOM 2486 C C . ALA A 1 329 ? 12.698 -10.872 -16.793 1.00 97.88 329 ALA A C 1
ATOM 2488 O O . ALA A 1 329 ? 13.636 -10.849 -17.592 1.00 97.88 329 ALA A O 1
ATOM 2489 N N . GLU A 1 330 ? 11.869 -11.919 -16.707 1.00 97.00 330 GLU A N 1
ATOM 2490 C CA . GLU A 1 330 ? 11.945 -13.071 -17.617 1.00 97.00 330 GLU A CA 1
ATOM 2491 C C . GLU A 1 330 ? 11.527 -12.698 -19.045 1.00 97.00 330 GLU A C 1
ATOM 2493 O O . GLU A 1 330 ? 12.190 -13.105 -19.997 1.00 97.00 330 GLU A O 1
ATOM 2498 N N . GLN A 1 331 ? 10.481 -11.884 -19.204 1.00 96.62 331 GLN A N 1
ATOM 2499 C CA . GLN A 1 331 ? 10.017 -11.414 -20.507 1.00 96.62 331 GLN A CA 1
ATOM 2500 C C . GLN A 1 331 ? 11.095 -10.594 -21.229 1.00 96.62 331 GLN A C 1
ATOM 2502 O O . GLN A 1 331 ? 11.365 -10.852 -22.398 1.00 96.62 331 GLN A O 1
ATOM 2507 N N . ILE A 1 332 ? 11.759 -9.665 -20.534 1.00 96.75 332 ILE A N 1
ATOM 2508 C CA . ILE A 1 332 ? 12.862 -8.872 -21.100 1.00 96.75 332 ILE A CA 1
ATOM 2509 C C . ILE A 1 332 ? 14.036 -9.772 -21.493 1.00 96.75 332 ILE A C 1
ATOM 2511 O O . ILE A 1 332 ? 14.572 -9.637 -22.592 1.00 96.75 332 ILE A O 1
ATOM 2515 N N . LYS A 1 333 ? 14.424 -10.720 -20.631 1.00 96.69 333 LYS A N 1
ATOM 2516 C CA . LYS A 1 333 ? 15.475 -11.698 -20.945 1.00 96.69 333 LYS A CA 1
ATOM 2517 C C . LYS A 1 333 ? 15.141 -12.494 -22.208 1.00 96.69 333 LYS A C 1
ATOM 2519 O O . LYS A 1 333 ? 16.006 -12.676 -23.059 1.00 96.69 333 LYS A O 1
ATOM 2524 N N . ALA A 1 334 ? 13.909 -12.980 -22.324 1.00 95.31 334 ALA A N 1
ATOM 2525 C CA . ALA A 1 334 ? 13.466 -13.745 -23.480 1.00 95.31 334 ALA A CA 1
ATOM 2526 C C . ALA A 1 334 ? 13.530 -12.903 -24.763 1.00 95.31 334 ALA A C 1
ATOM 2528 O O . ALA A 1 334 ? 14.140 -13.339 -25.738 1.00 95.31 334 ALA A O 1
ATOM 2529 N N . THR A 1 335 ? 13.029 -11.664 -24.717 1.00 94.06 335 THR A N 1
ATOM 2530 C CA . THR A 1 335 ? 13.115 -10.704 -25.828 1.00 94.06 335 THR A CA 1
ATOM 2531 C C . THR A 1 335 ? 14.565 -10.437 -26.248 1.00 94.06 335 THR A C 1
ATOM 2533 O O . THR A 1 335 ? 14.879 -10.518 -27.431 1.00 94.06 335 THR A O 1
ATOM 2536 N N . LEU A 1 336 ? 15.477 -10.195 -25.300 1.00 93.38 336 LEU A N 1
ATOM 2537 C CA . LEU A 1 336 ? 16.901 -9.953 -25.584 1.00 93.38 336 LEU A CA 1
ATOM 2538 C C . LEU A 1 336 ? 17.620 -11.150 -26.230 1.00 93.38 336 LEU A C 1
ATOM 2540 O O . LEU A 1 336 ? 18.652 -10.973 -26.876 1.00 93.38 336 LEU A O 1
ATOM 2544 N N . HIS A 1 337 ? 17.105 -12.364 -26.040 1.00 93.25 337 HIS A N 1
ATOM 2545 C CA . HIS A 1 337 ? 17.658 -13.589 -26.617 1.00 93.25 337 HIS A CA 1
ATOM 2546 C C . HIS A 1 337 ? 16.882 -14.102 -27.834 1.00 93.25 337 HIS A C 1
ATOM 2548 O O . HIS A 1 337 ? 17.193 -15.201 -28.293 1.00 93.25 337 HIS A O 1
ATOM 2554 N N . ASP A 1 338 ? 15.900 -13.341 -28.327 1.00 92.25 338 ASP A N 1
ATOM 2555 C CA . ASP A 1 338 ? 14.993 -13.747 -29.407 1.00 92.25 338 ASP A CA 1
ATOM 2556 C C . ASP A 1 338 ? 14.319 -15.106 -29.120 1.00 92.25 338 ASP A C 1
ATOM 2558 O O . ASP A 1 338 ? 14.337 -16.049 -29.913 1.00 92.25 338 ASP A O 1
ATOM 2562 N N . LYS A 1 339 ? 13.795 -15.242 -27.895 1.00 93.06 339 LYS A N 1
ATOM 2563 C CA . LYS A 1 339 ? 13.118 -16.441 -27.385 1.00 93.06 339 LYS A CA 1
ATOM 2564 C C . LYS A 1 339 ? 11.755 -16.098 -26.803 1.00 93.06 339 LYS A C 1
ATOM 2566 O O . LYS A 1 339 ? 11.484 -14.968 -26.404 1.00 93.06 339 LYS A O 1
ATOM 2571 N N . GLU A 1 340 ? 10.916 -17.118 -26.668 1.00 88.44 340 GLU A N 1
ATOM 2572 C CA . GLU A 1 340 ? 9.694 -17.015 -25.877 1.00 88.44 340 GLU A CA 1
ATOM 2573 C C . GLU A 1 340 ? 9.996 -17.083 -24.377 1.00 88.44 340 GLU A C 1
ATOM 2575 O O . GLU A 1 340 ? 10.869 -17.831 -23.924 1.00 88.44 340 GLU A O 1
ATOM 2580 N N . ALA A 1 341 ? 9.261 -16.292 -23.596 1.00 87.12 341 ALA A N 1
ATOM 2581 C CA . ALA A 1 341 ? 9.377 -16.296 -22.147 1.00 87.12 341 ALA A CA 1
ATOM 2582 C C . ALA A 1 341 ? 8.805 -17.599 -21.576 1.00 87.12 341 ALA A C 1
ATOM 2584 O O . ALA A 1 341 ? 7.669 -17.978 -21.858 1.00 87.12 341 ALA A O 1
ATOM 2585 N N . LEU A 1 342 ? 9.588 -18.283 -20.743 1.00 81.19 342 LEU A N 1
ATOM 2586 C CA . LEU A 1 342 ? 9.218 -19.579 -20.171 1.00 81.19 342 LEU A CA 1
ATOM 2587 C C . LEU A 1 342 ? 8.467 -19.399 -18.846 1.00 81.19 342 LEU A C 1
ATOM 2589 O O . LEU A 1 342 ? 8.945 -19.796 -17.782 1.00 81.19 342 LEU A O 1
ATOM 2593 N N . HIS A 1 343 ? 7.289 -18.780 -18.894 1.00 81.56 343 HIS A N 1
ATOM 2594 C CA . HIS A 1 343 ? 6.415 -18.662 -17.730 1.00 81.56 343 HIS A CA 1
ATOM 2595 C C . HIS A 1 343 ? 4.933 -18.703 -18.107 1.00 81.56 343 HIS A C 1
ATOM 2597 O O . HIS A 1 343 ? 4.529 -18.326 -19.203 1.00 81.56 343 HIS A O 1
ATOM 2603 N N . HIS A 1 344 ? 4.100 -19.129 -17.160 1.00 83.62 344 HIS A N 1
ATOM 2604 C CA . HIS A 1 344 ? 2.651 -19.013 -17.294 1.00 83.62 344 HIS A CA 1
ATOM 2605 C C . HIS A 1 344 ? 2.191 -17.576 -17.033 1.00 83.62 344 HIS A C 1
ATOM 2607 O O . HIS A 1 344 ? 2.856 -16.813 -16.322 1.00 83.62 344 HIS A O 1
ATOM 2613 N N . ASN A 1 345 ? 1.030 -17.227 -17.585 1.00 88.69 345 ASN A N 1
ATOM 2614 C CA . ASN A 1 345 ? 0.358 -15.972 -17.272 1.00 88.69 345 ASN A CA 1
ATOM 2615 C C . ASN A 1 345 ? 0.001 -15.915 -15.783 1.00 88.69 345 ASN A C 1
ATOM 2617 O O . ASN A 1 345 ? -0.291 -16.936 -15.151 1.00 88.69 345 ASN A O 1
ATOM 2621 N N . LEU A 1 346 ? 0.002 -14.706 -15.223 1.00 92.31 346 LEU A N 1
ATOM 2622 C CA . LEU A 1 346 ? -0.428 -14.498 -13.848 1.00 92.31 346 LEU A CA 1
ATOM 2623 C C . LEU A 1 346 ? -1.949 -14.659 -13.750 1.00 92.31 346 LEU A C 1
ATOM 2625 O O . LEU A 1 346 ? -2.705 -13.878 -14.324 1.00 92.31 346 LEU A O 1
ATOM 2629 N N . ILE A 1 347 ? -2.391 -15.661 -12.994 1.00 93.25 347 ILE A N 1
ATOM 2630 C CA . ILE A 1 347 ? -3.809 -15.903 -12.724 1.00 93.25 347 ILE A CA 1
ATOM 2631 C C . ILE A 1 347 ? -4.187 -15.130 -11.459 1.00 93.25 347 ILE A C 1
ATOM 2633 O O . ILE A 1 347 ? -3.922 -15.586 -10.347 1.00 93.25 347 ILE A O 1
ATOM 2637 N N . TYR A 1 348 ? -4.789 -13.950 -11.623 1.00 92.94 348 TYR A N 1
ATOM 2638 C CA . TYR A 1 348 ? -5.095 -13.046 -10.506 1.00 92.94 348 TYR A CA 1
ATOM 2639 C C . TYR A 1 348 ? -6.067 -13.641 -9.480 1.00 92.94 348 TYR A C 1
ATOM 2641 O O . TYR A 1 348 ? -5.939 -13.352 -8.294 1.00 92.94 348 TYR A O 1
ATOM 2649 N N . SER A 1 349 ? -6.980 -14.524 -9.894 1.00 91.94 349 SER A N 1
ATOM 2650 C CA . SER A 1 349 ? -7.873 -15.230 -8.965 1.00 91.94 349 SER A CA 1
ATOM 2651 C C . SER A 1 349 ? -7.117 -16.145 -7.996 1.00 91.94 349 SER A C 1
ATOM 2653 O O . SER A 1 349 ? -7.606 -16.412 -6.907 1.00 91.94 349 SER A O 1
ATOM 2655 N N . ASN A 1 350 ? -5.907 -16.596 -8.343 1.00 93.81 350 ASN A N 1
ATOM 2656 C CA . ASN A 1 350 ? -5.095 -17.460 -7.480 1.00 93.81 350 ASN A CA 1
ATOM 2657 C C . ASN A 1 350 ? -4.222 -16.664 -6.499 1.00 93.81 350 ASN A C 1
ATOM 2659 O O . ASN A 1 350 ? -3.414 -17.251 -5.779 1.00 93.81 350 ASN A O 1
ATOM 2663 N N . ILE A 1 351 ? -4.335 -15.335 -6.487 1.00 95.88 351 ILE A N 1
ATOM 2664 C CA . ILE A 1 351 ? -3.562 -14.484 -5.591 1.00 95.88 351 ILE A CA 1
ATOM 2665 C C . ILE A 1 351 ? -4.307 -14.378 -4.255 1.00 95.88 351 ILE A C 1
ATOM 2667 O O . ILE A 1 351 ? -5.450 -13.916 -4.235 1.00 95.88 351 ILE A O 1
ATOM 2671 N N . PRO A 1 352 ? -3.682 -14.779 -3.133 1.00 96.38 352 PRO A N 1
ATOM 2672 C CA . PRO A 1 352 ? -4.320 -14.682 -1.833 1.00 96.38 352 PRO A CA 1
ATOM 2673 C C . PRO A 1 352 ? -4.426 -13.225 -1.380 1.00 96.38 352 PRO A C 1
ATOM 2675 O O . PRO A 1 352 ? -3.541 -12.401 -1.647 1.00 96.38 352 PRO A O 1
ATOM 2678 N N . ARG A 1 353 ? -5.490 -12.936 -0.638 1.00 95.38 353 ARG A N 1
ATOM 2679 C CA . ARG A 1 353 ? -5.742 -11.674 0.057 1.00 95.38 353 ARG A CA 1
ATOM 2680 C C . ARG A 1 353 ? -5.775 -11.934 1.555 1.00 95.38 353 ARG A C 1
ATOM 2682 O O . ARG A 1 353 ? -6.157 -13.014 2.002 1.00 95.38 353 ARG A O 1
ATOM 2689 N N . CYS A 1 354 ? -5.336 -10.949 2.325 1.00 95.94 354 CYS A N 1
ATOM 2690 C CA . CYS A 1 354 ? -5.310 -11.028 3.778 1.00 95.94 354 CYS A CA 1
ATOM 2691 C C . CYS A 1 354 ? -5.584 -9.658 4.400 1.00 95.94 354 CYS A C 1
ATOM 2693 O O . CYS A 1 354 ? -5.146 -8.630 3.881 1.00 95.94 354 CYS A O 1
ATOM 2695 N N . THR A 1 355 ? -6.305 -9.673 5.517 1.00 97.25 355 THR A N 1
ATOM 2696 C CA . THR A 1 355 ? -6.563 -8.524 6.386 1.00 97.25 355 THR A CA 1
ATOM 2697 C C . THR A 1 355 ? -6.217 -8.937 7.810 1.00 97.25 355 THR A C 1
ATOM 2699 O O . THR A 1 355 ? -6.819 -9.859 8.359 1.00 97.25 355 THR A O 1
ATOM 2702 N N . PHE A 1 356 ? -5.238 -8.263 8.403 1.00 97.44 356 PHE A N 1
ATOM 2703 C CA . PHE A 1 356 ? -4.659 -8.634 9.694 1.00 97.44 356 PHE A CA 1
ATOM 2704 C C . PHE A 1 356 ? -5.359 -7.916 10.854 1.00 97.44 356 PHE A C 1
ATOM 2706 O O . PHE A 1 356 ? -4.794 -7.059 11.535 1.00 97.44 356 PHE A O 1
ATOM 2713 N N . THR A 1 357 ? -6.641 -8.225 11.012 1.00 97.62 357 THR A N 1
ATOM 2714 C CA . THR A 1 357 ? -7.488 -7.826 12.143 1.00 97.62 357 THR A CA 1
ATOM 2715 C C . THR A 1 357 ? -7.498 -8.911 13.222 1.00 97.62 357 THR A C 1
ATOM 2717 O O . THR A 1 357 ? -6.877 -9.955 13.063 1.00 97.62 357 THR A O 1
ATOM 2720 N N . TYR A 1 358 ? -8.241 -8.701 14.311 1.00 94.31 358 TYR A N 1
ATOM 2721 C CA . TYR A 1 358 ? -8.548 -9.748 15.286 1.00 94.31 358 TYR A CA 1
ATOM 2722 C C . TYR A 1 358 ? -10.055 -10.087 15.267 1.00 94.31 358 TYR A C 1
ATOM 2724 O O . TYR A 1 358 ? -10.855 -9.308 15.797 1.00 94.31 358 TYR A O 1
ATOM 2732 N N . PRO A 1 359 ? -10.485 -11.216 14.659 1.00 95.94 359 PRO A N 1
ATOM 2733 C CA . PRO A 1 359 ? -9.684 -12.257 14.001 1.00 95.94 359 PRO A CA 1
ATOM 2734 C C . PRO A 1 359 ? -9.138 -11.820 12.634 1.00 95.94 359 PRO A C 1
ATOM 2736 O O . PRO A 1 359 ? -9.661 -10.882 12.027 1.00 95.94 359 PRO A O 1
ATOM 2739 N N . GLU A 1 360 ? -8.122 -12.526 12.134 1.00 97.50 360 GLU A N 1
ATOM 2740 C CA . GLU A 1 360 ? -7.612 -12.337 10.773 1.00 97.50 360 GLU A CA 1
ATOM 2741 C C . GLU A 1 360 ? -8.638 -12.791 9.724 1.00 97.50 360 GLU A C 1
ATOM 2743 O O . GLU A 1 360 ? -9.442 -13.699 9.954 1.00 97.50 360 GLU A O 1
ATOM 2748 N N . VAL A 1 361 ? -8.573 -12.184 8.540 1.00 97.62 361 VAL A N 1
ATOM 2749 C CA . VAL A 1 361 ? -9.316 -12.617 7.355 1.00 97.62 361 VAL A CA 1
ATOM 2750 C C . VAL A 1 361 ? -8.329 -13.002 6.263 1.00 97.62 361 VAL A C 1
ATOM 2752 O O . VAL A 1 361 ? -7.436 -12.224 5.933 1.00 97.62 361 VAL A O 1
ATOM 2755 N N . GLY A 1 362 ? -8.515 -14.180 5.672 1.00 96.56 362 GLY A N 1
ATOM 2756 C CA . GLY A 1 362 ? -7.754 -14.651 4.519 1.00 96.56 362 GLY A CA 1
ATOM 2757 C C . GLY A 1 362 ? -8.671 -15.259 3.466 1.00 96.56 362 GLY A C 1
ATOM 2758 O O . GLY A 1 362 ? -9.618 -15.968 3.803 1.00 96.56 362 GLY A O 1
ATOM 2759 N N . SER A 1 363 ? -8.388 -14.990 2.194 1.00 95.75 363 SER A N 1
ATOM 2760 C CA . SER A 1 363 ? -9.149 -15.537 1.069 1.00 95.75 363 SER A CA 1
ATOM 2761 C C . SER A 1 363 ? -8.275 -15.744 -0.167 1.00 95.75 363 SER A C 1
ATOM 2763 O O . SER A 1 363 ? -7.203 -15.156 -0.315 1.00 95.75 363 SER A O 1
ATOM 2765 N N . VAL A 1 364 ? -8.725 -16.618 -1.063 1.00 96.38 364 VAL A N 1
ATOM 2766 C CA . VAL A 1 364 ? -8.140 -16.845 -2.389 1.00 96.38 364 VAL A CA 1
ATOM 2767 C C . VAL A 1 364 ? -9.241 -17.361 -3.309 1.00 96.38 364 VAL A C 1
ATOM 2769 O O . VAL A 1 364 ? -10.148 -18.055 -2.854 1.00 96.38 364 VAL A O 1
ATOM 2772 N N . GLY A 1 365 ? -9.165 -17.043 -4.597 1.00 95.19 365 GLY A N 1
ATOM 2773 C CA . GLY A 1 365 ? -10.188 -17.428 -5.559 1.00 95.19 365 GLY A CA 1
ATOM 2774 C C . GLY A 1 365 ? -11.369 -16.464 -5.597 1.00 95.19 365 GLY A C 1
ATOM 2775 O O . GLY A 1 365 ? -11.272 -15.294 -5.207 1.00 95.19 365 GLY A O 1
ATOM 2776 N N . LEU A 1 366 ? -12.463 -16.997 -6.133 1.00 94.44 366 LEU A N 1
ATOM 2777 C CA . LEU A 1 366 ? -13.745 -16.322 -6.268 1.00 94.44 366 LEU A CA 1
ATOM 2778 C C . LEU A 1 366 ? -14.508 -16.372 -4.944 1.00 94.44 366 LEU A C 1
ATOM 2780 O O . LEU A 1 366 ? -14.455 -17.368 -4.221 1.00 94.44 366 LEU A O 1
ATOM 2784 N N . THR A 1 367 ? -15.256 -15.316 -4.664 1.00 95.00 367 THR A N 1
ATOM 2785 C CA . THR A 1 367 ? -16.302 -15.309 -3.636 1.00 95.00 367 THR A CA 1
ATOM 2786 C C . THR A 1 367 ? -17.470 -16.216 -4.031 1.00 95.00 367 THR A C 1
ATOM 2788 O O . THR A 1 367 ? -17.608 -16.612 -5.192 1.00 95.00 367 THR A O 1
ATOM 2791 N N . GLU A 1 368 ? -18.355 -16.526 -3.079 1.00 95.38 368 GLU A N 1
ATOM 2792 C CA . GLU A 1 368 ? -19.553 -17.330 -3.335 1.00 95.38 368 GLU A CA 1
ATOM 2793 C C . GLU A 1 368 ? -20.429 -16.694 -4.432 1.00 95.38 368 GLU A C 1
ATOM 2795 O O . GLU A 1 368 ? -20.943 -17.390 -5.309 1.00 95.38 368 GLU A O 1
ATOM 2800 N N . SER A 1 369 ? -20.565 -15.363 -4.413 1.00 94.25 369 SER A N 1
ATOM 2801 C CA . SER A 1 369 ? -21.340 -14.609 -5.406 1.00 94.25 369 SER A CA 1
ATOM 2802 C C . SER A 1 369 ? -20.709 -14.664 -6.798 1.00 94.25 369 SER A C 1
ATOM 2804 O O . SER A 1 369 ? -21.403 -14.964 -7.766 1.00 94.25 369 SER A O 1
ATOM 2806 N N . GLU A 1 370 ? -19.401 -14.417 -6.903 1.00 94.88 370 GLU A N 1
ATOM 2807 C CA . GLU A 1 370 ? -18.678 -14.468 -8.183 1.00 94.88 370 GLU A CA 1
ATOM 2808 C C . GLU A 1 370 ? -18.691 -15.884 -8.776 1.00 94.88 370 GLU A C 1
ATOM 2810 O O . GLU A 1 370 ? -18.880 -16.062 -9.977 1.00 94.88 370 GLU A O 1
ATOM 2815 N N . ALA A 1 371 ? -18.541 -16.916 -7.938 1.00 95.56 371 ALA A N 1
ATOM 2816 C CA . ALA A 1 371 ? -18.588 -18.304 -8.387 1.00 95.56 371 ALA A CA 1
ATOM 2817 C C . ALA A 1 371 ? -19.979 -18.696 -8.915 1.00 95.56 371 ALA A C 1
ATOM 2819 O O . ALA A 1 371 ? -20.065 -19.373 -9.939 1.00 95.56 371 ALA A O 1
ATOM 2820 N N . LYS A 1 372 ? -21.064 -18.252 -8.263 1.00 96.12 372 LYS A N 1
ATOM 2821 C CA . LYS A 1 372 ? -22.437 -18.449 -8.766 1.00 96.12 372 LYS A CA 1
ATOM 2822 C C . LYS A 1 372 ? -22.672 -17.729 -10.086 1.00 96.12 372 LYS A C 1
ATOM 2824 O O . LYS A 1 372 ? -23.282 -18.300 -10.983 1.00 96.12 372 LYS A O 1
ATOM 2829 N N . GLU A 1 373 ? -22.188 -16.496 -10.212 1.00 96.44 373 GLU A N 1
ATOM 2830 C CA . GLU A 1 373 ? -22.300 -15.729 -11.455 1.00 96.44 373 GLU A CA 1
ATOM 2831 C C . GLU A 1 373 ? -21.562 -16.421 -12.608 1.00 96.44 373 GLU A C 1
ATOM 2833 O O . GLU A 1 373 ? -22.088 -16.514 -13.716 1.00 96.44 373 GLU A O 1
ATOM 2838 N N . GLN A 1 374 ? -20.372 -16.964 -12.340 1.00 96.06 374 GLN A N 1
ATOM 2839 C CA . GLN A 1 374 ? -19.540 -17.586 -13.365 1.00 96.06 374 GLN A CA 1
ATOM 2840 C C . GLN A 1 374 ? -19.944 -19.031 -13.711 1.00 96.06 374 GLN A C 1
ATOM 2842 O O . GLN A 1 374 ? -19.824 -19.430 -14.870 1.00 96.06 374 GLN A O 1
ATOM 2847 N N . TYR A 1 375 ? -20.389 -19.829 -12.735 1.00 96.38 375 TYR A N 1
ATOM 2848 C CA . TYR A 1 375 ? -20.589 -21.278 -12.899 1.00 96.38 375 TYR A CA 1
ATOM 2849 C C . TYR A 1 375 ? -22.019 -21.767 -12.620 1.00 96.38 375 TYR A C 1
ATOM 2851 O O . TYR A 1 375 ? -22.326 -22.926 -12.897 1.00 96.38 375 TYR A O 1
ATOM 2859 N N . GLY A 1 376 ? -22.911 -20.915 -12.108 1.00 95.69 376 GLY A N 1
ATOM 2860 C CA . GLY A 1 376 ? -24.275 -21.292 -11.743 1.00 95.69 376 GLY A CA 1
ATOM 2861 C C . GLY A 1 376 ? -24.341 -22.026 -10.402 1.00 95.69 376 GLY A C 1
ATOM 2862 O O . GLY A 1 376 ? -24.193 -21.414 -9.344 1.00 95.69 376 GLY A O 1
ATOM 2863 N N . GLU A 1 377 ? -24.611 -23.333 -10.428 1.00 94.81 377 GLU A N 1
ATOM 2864 C CA . GLU A 1 377 ? -24.696 -24.138 -9.204 1.00 94.81 377 GLU A CA 1
ATOM 2865 C C . GLU A 1 377 ? -23.310 -24.375 -8.594 1.00 94.81 377 GLU A C 1
ATOM 2867 O O . GLU A 1 377 ? -22.372 -24.803 -9.267 1.00 94.81 377 GLU A O 1
ATOM 2872 N N . ILE A 1 378 ? -23.194 -24.131 -7.289 1.00 96.56 378 ILE A N 1
ATOM 2873 C CA . ILE A 1 378 ? -21.964 -24.336 -6.522 1.00 96.56 378 ILE A CA 1
ATOM 2874 C C . ILE A 1 378 ? -22.246 -25.160 -5.265 1.00 96.56 378 ILE A C 1
ATOM 2876 O O . ILE A 1 378 ? -23.362 -25.169 -4.743 1.00 96.56 378 ILE A O 1
ATOM 2880 N N . ILE A 1 379 ? -21.209 -25.810 -4.740 1.00 96.19 379 ILE A N 1
ATOM 2881 C CA . ILE A 1 379 ? -21.254 -26.530 -3.464 1.00 96.19 379 ILE A CA 1
ATOM 2882 C C . ILE A 1 379 ? -20.402 -25.757 -2.459 1.00 96.19 379 ILE A C 1
ATOM 2884 O O . ILE A 1 379 ? -19.220 -25.522 -2.705 1.00 96.19 379 ILE A O 1
ATOM 2888 N N . THR A 1 380 ? -20.989 -25.375 -1.323 1.00 94.69 380 THR A N 1
ATOM 2889 C CA . THR A 1 380 ? -20.288 -24.664 -0.244 1.00 94.69 380 THR A CA 1
ATOM 2890 C C . THR A 1 380 ? -20.224 -25.512 1.024 1.00 94.69 380 THR A C 1
ATOM 2892 O O . THR A 1 380 ? -21.195 -26.164 1.403 1.00 94.69 380 THR A O 1
ATOM 2895 N N . GLY A 1 381 ? -19.062 -25.516 1.683 1.00 94.44 381 GLY A N 1
ATOM 2896 C CA . GLY A 1 381 ? -18.826 -26.182 2.967 1.00 94.44 381 GLY A CA 1
ATOM 2897 C C . GLY A 1 381 ? -18.394 -25.168 4.024 1.00 94.44 381 GLY A C 1
ATOM 2898 O O . GLY A 1 381 ? -17.656 -24.237 3.713 1.00 94.44 381 GLY A O 1
ATOM 2899 N N . ARG A 1 382 ? -18.867 -25.331 5.263 1.00 91.56 382 ARG A N 1
ATOM 2900 C CA . ARG A 1 382 ? -18.589 -24.439 6.402 1.00 91.56 382 ARG A CA 1
ATOM 2901 C C . ARG A 1 382 ? -18.131 -25.280 7.590 1.00 91.56 382 ARG A C 1
ATOM 2903 O O . ARG A 1 382 ? -18.706 -26.346 7.811 1.00 91.56 382 ARG A O 1
ATOM 2910 N N . PHE A 1 383 ? -17.130 -24.798 8.325 1.00 84.06 383 PHE A N 1
ATOM 2911 C CA . PHE A 1 383 ? -16.474 -25.523 9.416 1.00 84.06 383 PHE A CA 1
ATOM 2912 C C . PHE A 1 383 ? -16.260 -24.633 10.635 1.00 84.06 383 PHE A C 1
ATOM 2914 O O . PHE A 1 383 ? -16.075 -23.407 10.437 1.00 84.06 383 PHE A O 1
#

Sequence (383 aa):
MNADPLTQPKVAVIGAGPGGYEAAIRLNQYEIPTILFEKERLGGVCLNWGCIPTKALVRSAELIHEMNAAVEYGIKPHPAVFDFKDIQTRKNKVVEQIVSGIELLIRKRKIPVINSAVISVEKGDRGFILTTAGGEQYGAEFVIIATGSIPQELQGVEADETNILTSTGMLALNELPKELVIIGGGVIGCEFASIFNALGVQVTIIEYLPRLVSTEDEEISKRLMMALKKSGIRINLSLGVESALIHDGKVRLMLSDGSELETEKVLLSVGRKPVCDLDWIGGKPETNKGFIVINEKMQTSLDGVYAIGDVTGKMLLAHTASKQGLLVAEQIKATLHDKEALHHNLIYSNIPRCTFTYPEVGSVGLTESEAKEQYGEIITGRF

pLDDT: mean 94.9, std 8.91, range [33.25, 98.88]

Solvent-accessible surface area (backbone atoms only — not comparable to full-atom values): 20466 Å² total; per-residue (Å²): 131,89,75,60,91,82,72,55,30,46,31,36,28,39,23,28,19,48,16,23,46,42,18,51,52,47,25,48,75,69,70,41,51,46,36,38,28,28,65,74,65,70,35,28,56,46,41,69,54,34,58,47,36,52,51,45,46,34,58,56,25,50,52,43,50,52,46,68,51,33,45,83,75,74,40,80,79,58,85,84,83,81,57,67,56,59,52,48,50,52,24,52,50,54,31,50,57,54,39,52,50,52,55,51,50,41,56,76,67,66,51,50,71,44,83,39,43,68,44,32,41,31,58,53,100,81,29,34,39,37,29,30,75,87,69,52,76,46,53,20,50,28,40,38,42,18,57,22,58,45,80,36,84,48,79,56,44,76,69,71,58,76,46,31,15,38,66,54,35,61,75,65,56,76,69,84,57,70,28,37,36,27,40,22,34,36,57,70,27,42,26,52,45,40,32,42,39,56,72,68,23,47,33,34,35,35,13,58,47,85,54,43,37,68,91,49,39,69,69,56,29,51,53,50,52,53,42,40,44,73,74,65,38,44,77,43,59,60,34,45,74,55,36,56,45,80,53,98,82,25,37,40,34,38,31,72,86,76,50,74,49,76,32,48,31,33,38,56,34,72,52,68,40,43,51,72,80,60,44,57,39,83,62,68,65,47,63,59,97,65,15,40,46,58,55,83,73,29,35,34,77,38,88,57,32,31,47,28,26,32,22,37,64,80,52,82,41,61,72,50,5,27,52,44,15,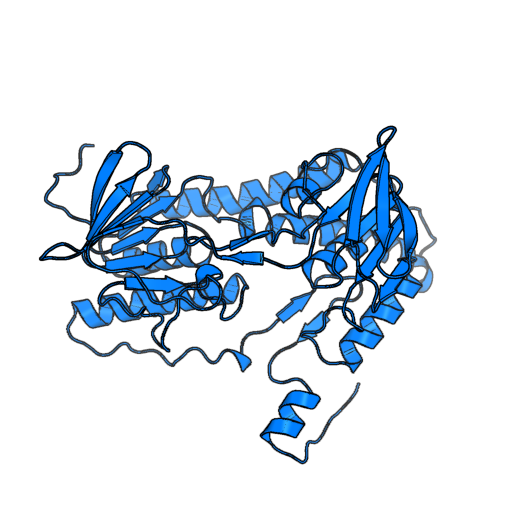48,50,41,35,44,42,52,52,16,56,78,67,79,45,79,52,94,69,80,71,82,60,70,52,75,49,72,49,76,33,72,33,74,73,67,46,76,50,62,54,70,38,72,66,57,43,33,74,76,64,52,85,80,88,85,88,88,133